Protein AF-A0A8C9K0Q4-F1 (afdb_monomer)

Nearest PDB structures (foldseek):
  8d1e-assembly1_D  TM=9.462E-01  e=2.119E-33  Homo sapiens
  8ecy-assembly1_E  TM=9.467E-01  e=6.630E-32  Bos taurus
  4rdq-assembly1_A  TM=9.336E-01  e=1.954E-26  Gallus gallus
  9ctq-assembly1_D  TM=9.335E-01  e=6.354E-26  Homo sapiens
  5t5n-assembly1_A  TM=9.332E-01  e=2.742E-25  Gallus gallus

pLDDT: mean 75.17, std 24.7, range [24.41, 98.19]

Organism: Panthera tigris altaica (NCBI:txid74533)

Structure (mmCIF, N/CA/C/O backbone):
data_AF-A0A8C9K0Q4-F1
#
_entry.id   AF-A0A8C9K0Q4-F1
#
loop_
_atom_site.group_PDB
_atom_site.id
_atom_site.type_symbol
_atom_site.label_atom_id
_atom_site.label_alt_id
_atom_site.label_comp_id
_atom_site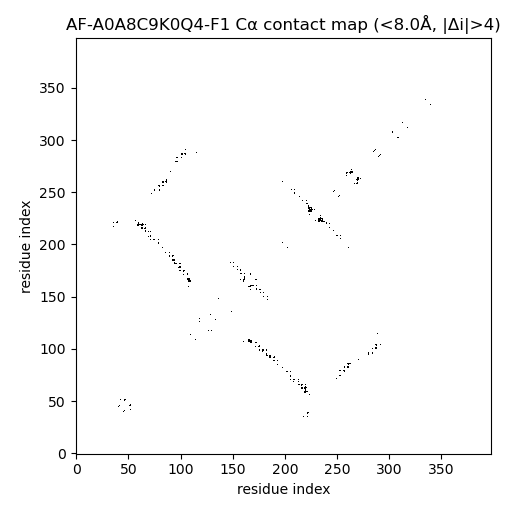.label_asym_id
_atom_site.label_entity_id
_atom_site.label_seq_id
_atom_site.pdbx_PDB_ins_code
_atom_site.Cartn_x
_atom_site.Cartn_y
_atom_site.Cartn_z
_atom_site.occupancy
_atom_site.B_iso_or_equiv
_atom_site.auth_seq_id
_atom_site.auth_comp_id
_atom_site.auth_asym_id
_atom_site.auth_atom_id
_atom_site.pdbx_PDB_model_num
ATOM 1 N N . MET A 1 1 ? 35.901 -28.136 26.426 1.00 32.81 1 MET A N 1
ATOM 2 C CA . MET A 1 1 ? 36.168 -26.955 27.275 1.00 32.81 1 MET A CA 1
ATOM 3 C C . MET A 1 1 ? 36.311 -25.755 26.356 1.00 32.81 1 MET A C 1
ATOM 5 O O . MET A 1 1 ? 37.197 -25.791 25.515 1.00 32.81 1 MET A O 1
ATOM 9 N N . GLY A 1 2 ? 35.425 -24.763 26.493 1.00 28.88 2 GLY A N 1
ATOM 10 C CA . GLY A 1 2 ? 35.455 -23.493 25.754 1.00 28.88 2 GLY A CA 1
ATOM 11 C C . GLY A 1 2 ? 34.196 -23.248 24.917 1.00 28.88 2 GLY A C 1
ATOM 12 O O . GLY A 1 2 ? 34.160 -23.632 23.755 1.00 28.88 2 GLY A O 1
ATOM 13 N N . GLU A 1 3 ? 33.172 -22.645 25.525 1.00 26.02 3 GLU A N 1
ATOM 14 C CA . GLU A 1 3 ? 31.982 -22.093 24.852 1.00 26.02 3 GLU A CA 1
ATOM 15 C C . GLU A 1 3 ? 32.329 -20.858 23.990 1.00 26.02 3 GLU A C 1
ATOM 17 O O . GLU A 1 3 ? 33.290 -20.151 24.311 1.00 26.02 3 GLU A O 1
ATOM 22 N N . PRO A 1 4 ? 31.547 -20.533 22.942 1.00 31.02 4 PRO A N 1
ATOM 23 C CA . PRO A 1 4 ? 31.672 -19.273 22.220 1.00 31.02 4 PRO A CA 1
ATOM 24 C C . PRO A 1 4 ? 30.847 -18.165 22.899 1.00 31.02 4 PRO A C 1
ATOM 26 O O . PRO A 1 4 ? 29.629 -18.259 23.039 1.00 31.02 4 PRO A O 1
ATOM 29 N N . GLY A 1 5 ? 31.530 -17.097 23.313 1.00 26.12 5 GLY A N 1
ATOM 30 C CA . GLY A 1 5 ? 30.923 -15.920 23.927 1.00 26.12 5 GLY A CA 1
ATOM 31 C C . GLY A 1 5 ? 30.212 -15.014 22.919 1.00 26.12 5 GLY A C 1
ATOM 32 O O . GLY A 1 5 ? 30.799 -14.580 21.928 1.00 26.12 5 GLY A O 1
ATOM 33 N N . CYS A 1 6 ? 28.960 -14.678 23.234 1.00 25.20 6 CYS A N 1
ATOM 34 C CA . CYS A 1 6 ? 28.262 -13.498 22.734 1.00 25.20 6 CYS A CA 1
ATOM 35 C C . CYS A 1 6 ? 29.037 -12.217 23.081 1.00 25.20 6 CYS A C 1
ATOM 37 O O . CYS A 1 6 ? 29.423 -12.018 24.234 1.00 25.20 6 CYS A O 1
ATOM 39 N N . LEU A 1 7 ? 29.159 -11.296 22.122 1.00 25.38 7 LEU A N 1
ATOM 40 C CA . LEU A 1 7 ? 29.497 -9.900 22.397 1.00 25.38 7 LEU A CA 1
ATOM 41 C C . LEU A 1 7 ? 28.460 -8.972 21.749 1.00 25.38 7 LEU A C 1
ATOM 43 O O . LEU A 1 7 ? 28.507 -8.683 20.558 1.00 25.38 7 LEU A O 1
ATOM 47 N N . CYS A 1 8 ? 27.536 -8.491 22.581 1.00 28.41 8 CYS A N 1
ATOM 48 C CA . CYS A 1 8 ? 26.797 -7.247 22.384 1.00 28.41 8 CYS A CA 1
ATOM 49 C C . CYS A 1 8 ? 27.408 -6.152 23.278 1.00 28.41 8 CYS A C 1
ATOM 51 O O . CYS A 1 8 ? 27.779 -6.460 24.414 1.00 28.41 8 CYS A O 1
ATOM 53 N N . LYS A 1 9 ? 27.424 -4.901 22.773 1.00 26.23 9 LYS A N 1
ATOM 54 C CA . LYS A 1 9 ? 27.440 -3.556 23.433 1.00 26.23 9 LYS A CA 1
ATOM 55 C C . LYS A 1 9 ? 28.390 -2.617 22.669 1.00 26.23 9 LYS A C 1
ATOM 57 O O . LYS A 1 9 ? 29.532 -2.996 22.455 1.00 26.23 9 LYS A O 1
ATOM 62 N N . GLY A 1 10 ? 28.059 -1.391 22.251 1.00 25.05 10 GLY A N 1
ATOM 63 C CA . GLY A 1 10 ? 26.897 -0.477 22.336 1.00 25.05 10 GLY A CA 1
ATOM 64 C C . GLY A 1 10 ? 27.195 0.726 21.394 1.00 25.05 10 GLY A C 1
ATOM 65 O O . GLY A 1 10 ? 28.247 0.718 20.764 1.00 25.05 10 GLY A O 1
ATOM 66 N N . ASN A 1 11 ? 26.437 1.815 21.218 1.00 28.52 11 ASN A N 1
ATOM 67 C CA . ASN A 1 11 ? 25.239 2.431 21.817 1.00 28.52 11 ASN A CA 1
ATOM 68 C C . ASN A 1 11 ? 24.934 3.717 20.952 1.00 28.52 11 ASN A C 1
ATOM 70 O O . ASN A 1 11 ? 25.721 4.001 20.049 1.00 28.52 11 ASN A O 1
ATOM 74 N N . PRO A 1 12 ? 24.004 4.638 21.286 1.00 36.69 12 PRO A N 1
ATOM 75 C CA . PRO A 1 12 ? 22.539 4.612 21.171 1.00 36.69 12 PRO A CA 1
ATOM 76 C C . PRO A 1 12 ? 21.976 5.731 20.244 1.00 36.69 12 PRO A C 1
ATOM 78 O O . PRO A 1 12 ? 22.373 6.886 20.364 1.00 36.69 12 PRO A O 1
ATOM 81 N N . VAL A 1 13 ? 20.966 5.458 19.408 1.00 28.09 13 VAL A N 1
ATOM 82 C CA . VAL A 1 13 ? 20.047 6.506 18.904 1.00 28.09 13 VAL A CA 1
ATOM 83 C C . VAL A 1 13 ? 18.632 5.926 18.862 1.00 28.09 13 VAL A C 1
ATOM 85 O O . VAL A 1 13 ? 18.283 5.178 17.960 1.00 28.09 13 VAL A O 1
ATOM 88 N N . THR A 1 14 ? 17.879 6.226 19.923 1.00 29.62 14 THR A N 1
ATOM 89 C CA . THR A 1 14 ? 16.407 6.217 20.035 1.00 29.62 14 THR A CA 1
ATOM 90 C C . THR A 1 14 ? 15.644 5.208 19.170 1.00 29.62 14 THR A C 1
ATOM 92 O O . THR A 1 14 ? 14.890 5.591 18.281 1.00 29.62 14 THR A O 1
ATOM 95 N N . SER A 1 15 ? 15.744 3.925 19.517 1.00 26.44 15 SER A N 1
ATOM 96 C CA . SER A 1 15 ? 14.595 3.028 19.420 1.00 26.44 15 SER A CA 1
ATOM 97 C C . SER A 1 15 ? 13.665 3.371 20.586 1.00 26.44 15 SER A C 1
ATOM 99 O O . SER A 1 15 ? 13.966 3.059 21.742 1.00 26.44 15 SER A O 1
ATOM 101 N N . LEU A 1 16 ? 12.569 4.077 20.315 1.00 30.25 16 LEU A N 1
ATOM 102 C CA . LEU A 1 16 ? 11.427 4.061 21.225 1.00 30.25 16 LEU A CA 1
ATOM 103 C C . LEU A 1 16 ? 10.856 2.648 21.146 1.00 30.25 16 LEU A C 1
ATOM 105 O O . LEU A 1 16 ? 10.101 2.314 20.243 1.00 30.25 16 LEU A O 1
ATOM 109 N N . ASP A 1 17 ? 11.327 1.812 22.060 1.00 24.41 17 ASP A N 1
ATOM 110 C CA . ASP A 1 17 ? 10.832 0.470 22.299 1.00 24.41 17 ASP A CA 1
ATOM 111 C C . ASP A 1 17 ? 9.364 0.582 22.741 1.00 24.41 17 ASP A C 1
ATOM 113 O O . ASP A 1 17 ? 9.061 0.902 23.893 1.00 24.41 17 ASP A O 1
ATOM 117 N N . VAL A 1 18 ? 8.438 0.388 21.800 1.00 33.09 18 VAL A N 1
ATOM 118 C CA . VAL A 1 18 ? 7.003 0.213 22.069 1.00 33.09 18 VAL A CA 1
ATOM 119 C C . VAL A 1 18 ? 6.756 -1.262 22.411 1.00 33.09 1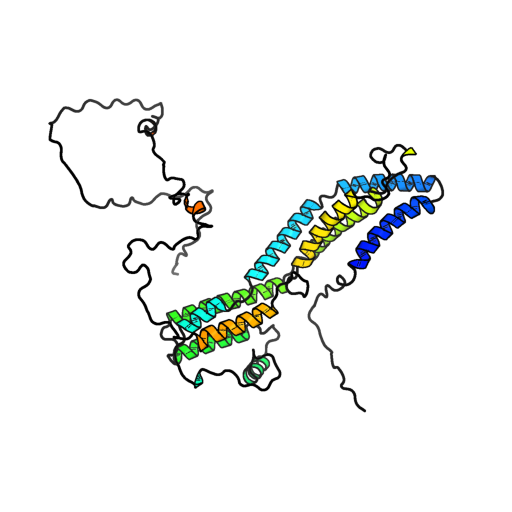8 VAL A C 1
ATOM 121 O O . VAL A 1 18 ? 5.887 -1.917 21.853 1.00 33.09 18 VAL A O 1
ATOM 124 N N . SER A 1 19 ? 7.536 -1.803 23.345 1.00 27.67 19 SER A N 1
ATOM 125 C CA . SER A 1 19 ? 7.287 -3.108 23.956 1.00 27.67 19 SER A CA 1
ATOM 126 C C . SER A 1 19 ? 6.955 -2.874 25.425 1.00 27.67 19 SER A C 1
ATOM 128 O O . SER A 1 19 ? 7.838 -2.810 26.282 1.00 27.67 19 SER A O 1
ATOM 130 N N . PRO A 1 20 ? 5.663 -2.663 25.725 1.00 30.69 20 PRO A N 1
ATOM 131 C CA . PRO A 1 20 ? 4.960 -3.711 26.454 1.00 30.69 20 PRO A CA 1
ATOM 132 C C . PRO A 1 20 ? 3.492 -3.823 26.009 1.00 30.69 20 PRO A C 1
ATOM 134 O O . PRO A 1 20 ? 2.590 -3.449 26.753 1.00 30.69 20 PRO A O 1
ATOM 137 N N . LEU A 1 21 ? 3.220 -4.337 24.806 1.00 35.81 21 LEU A N 1
ATOM 138 C CA . LEU A 1 21 ? 1.846 -4.703 24.404 1.00 35.81 21 LEU A CA 1
ATOM 139 C C . LEU A 1 21 ? 1.701 -6.138 23.861 1.00 35.81 21 LEU A C 1
ATOM 141 O O . LEU A 1 21 ? 0.582 -6.639 23.790 1.00 35.81 21 LEU A O 1
ATOM 145 N N . HIS A 1 22 ? 2.800 -6.859 23.614 1.00 33.44 22 HIS A N 1
ATOM 146 C CA . HIS A 1 22 ? 2.778 -8.202 23.005 1.00 33.44 22 HIS A CA 1
ATOM 147 C C . HIS A 1 22 ? 2.566 -9.395 23.958 1.00 33.44 22 HIS A C 1
ATOM 149 O O . HIS A 1 22 ? 2.724 -10.542 23.559 1.00 33.44 22 HIS A O 1
ATOM 155 N N . TYR A 1 23 ? 2.159 -9.181 25.211 1.00 30.53 23 TYR A N 1
ATOM 156 C CA . TYR A 1 23 ? 1.902 -10.288 26.147 1.00 30.53 23 TYR A CA 1
ATOM 157 C C . TYR A 1 23 ? 0.676 -10.025 27.025 1.00 30.53 23 TYR A C 1
ATOM 159 O O . TYR A 1 23 ? 0.818 -9.826 28.228 1.00 30.53 23 TYR A O 1
ATOM 167 N N . SER A 1 24 ? -0.544 -9.991 26.460 1.00 33.28 24 SER A N 1
ATOM 168 C CA . SER A 1 24 ? -1.756 -10.053 27.308 1.00 33.28 24 SER A CA 1
ATOM 169 C C . SER A 1 24 ? -3.120 -10.245 26.619 1.00 33.28 24 SER A C 1
ATOM 171 O O . SER A 1 24 ? -4.140 -9.895 27.203 1.00 33.28 24 SER A O 1
ATOM 173 N N . THR A 1 25 ? -3.246 -10.798 25.413 1.00 41.84 25 THR A N 1
ATOM 174 C CA . THR A 1 25 ? -4.588 -10.990 24.807 1.00 41.84 25 THR A CA 1
ATOM 175 C C . THR A 1 25 ? -5.446 -12.011 25.568 1.00 41.84 25 THR A C 1
ATOM 177 O O . THR A 1 25 ? -6.633 -11.778 25.786 1.00 41.84 25 THR A O 1
ATOM 180 N N . GLY A 1 26 ? -4.842 -13.075 26.110 1.00 29.53 26 GLY A N 1
ATOM 181 C CA . GLY A 1 26 ? -5.536 -14.005 27.012 1.00 29.53 26 GLY A CA 1
ATOM 182 C C . GLY A 1 26 ? -5.797 -13.448 28.420 1.00 29.53 26 GLY A C 1
ATOM 183 O O . GLY A 1 26 ? -6.756 -13.849 29.074 1.00 29.53 26 GLY A O 1
ATOM 184 N N . CYS A 1 27 ? -4.980 -12.502 28.890 1.00 30.66 27 CYS A N 1
ATOM 185 C CA . CYS A 1 27 ? -5.048 -11.976 30.257 1.00 30.66 27 CYS A CA 1
ATOM 186 C C . CYS A 1 27 ? -5.955 -10.745 30.396 1.00 30.66 27 CYS A C 1
ATOM 188 O O . CYS A 1 27 ? -6.512 -10.546 31.472 1.00 30.66 27 CYS A O 1
ATOM 190 N N . VAL A 1 28 ? -6.162 -9.948 29.341 1.00 37.19 28 VAL A N 1
ATOM 191 C CA . VAL A 1 28 ? -7.079 -8.793 29.382 1.00 37.19 28 VAL A CA 1
ATOM 192 C C . VAL A 1 28 ? -8.533 -9.235 29.215 1.00 37.19 28 VAL A C 1
ATOM 194 O O . VAL A 1 28 ? -9.365 -8.810 30.008 1.00 37.19 28 VAL A O 1
ATOM 197 N N . GLN A 1 29 ? -8.844 -10.156 28.293 1.00 35.16 29 GLN A N 1
ATOM 198 C CA . GLN A 1 29 ? -10.199 -10.721 28.167 1.00 35.16 29 GLN A CA 1
ATOM 199 C C . GLN A 1 29 ? -10.582 -11.518 29.425 1.00 35.16 29 GLN A C 1
ATOM 201 O O . GLN A 1 29 ? -11.594 -11.235 30.065 1.00 35.16 29 GLN A O 1
ATOM 206 N N . ALA A 1 30 ? -9.708 -12.434 29.870 1.00 33.91 30 ALA A N 1
ATOM 207 C CA . ALA A 1 30 ? -9.915 -13.158 31.125 1.00 33.91 30 ALA A CA 1
ATOM 208 C C . ALA A 1 30 ? -9.860 -12.242 32.358 1.00 33.91 30 ALA A C 1
ATOM 210 O O . ALA A 1 30 ? -10.365 -12.624 33.412 1.00 33.91 30 ALA A O 1
ATOM 211 N N . GLY A 1 31 ? -9.233 -11.069 32.238 1.00 39.66 31 GLY A N 1
ATOM 212 C CA . GLY A 1 31 ? -9.139 -10.042 33.265 1.00 39.66 31 GLY A CA 1
ATOM 213 C C . GLY A 1 31 ? -10.429 -9.244 33.396 1.00 39.66 31 GLY A C 1
ATOM 214 O O . GLY A 1 31 ? -10.925 -9.125 34.504 1.00 39.66 31 GLY A O 1
ATOM 215 N N . VAL A 1 32 ? -11.020 -8.764 32.300 1.00 44.00 32 VAL A N 1
ATOM 216 C CA . VAL A 1 32 ? -12.277 -7.994 32.309 1.00 44.00 32 VAL A CA 1
ATOM 217 C C . VAL A 1 32 ? -13.468 -8.882 32.675 1.00 44.00 32 VAL A C 1
ATOM 219 O O . VAL A 1 32 ? -14.276 -8.479 33.510 1.00 44.00 32 VAL A O 1
ATOM 222 N N . ASP A 1 33 ? -13.527 -10.119 32.169 1.00 42.56 33 ASP A N 1
ATOM 223 C CA . ASP A 1 33 ? -14.581 -11.078 32.531 1.00 42.56 33 ASP A CA 1
ATOM 224 C C . ASP A 1 33 ? -14.450 -11.539 33.994 1.00 42.56 33 ASP A C 1
ATOM 226 O O . ASP A 1 33 ? -15.446 -11.609 34.721 1.00 42.56 33 ASP A O 1
ATOM 230 N N . ARG A 1 34 ? -13.216 -11.757 34.489 1.00 47.12 34 ARG A N 1
ATOM 231 C CA . ARG A 1 34 ? -12.993 -11.983 35.928 1.00 47.12 34 ARG A CA 1
ATOM 232 C C . ARG A 1 34 ? -13.315 -10.759 36.753 1.00 47.12 34 ARG A C 1
ATOM 234 O O . ARG A 1 34 ? -13.874 -10.941 37.819 1.00 47.12 34 ARG A O 1
ATOM 241 N N . PHE A 1 35 ? -12.954 -9.549 36.335 1.00 48.25 35 PHE A N 1
ATOM 242 C CA . PHE A 1 35 ? -13.089 -8.349 37.163 1.00 48.25 35 PHE A CA 1
ATOM 243 C C . PHE A 1 35 ? -14.533 -7.843 37.208 1.00 48.25 35 PHE A C 1
ATOM 245 O O . PHE A 1 35 ? -15.011 -7.476 38.275 1.00 48.25 35 PHE A O 1
ATOM 252 N N . GLY A 1 36 ? -15.266 -7.900 36.092 1.00 53.19 36 GLY A N 1
ATOM 253 C CA . GLY A 1 36 ? -16.704 -7.631 36.050 1.00 53.19 36 GLY A CA 1
ATOM 254 C C . GLY A 1 36 ? -17.498 -8.674 36.838 1.00 53.19 36 GLY A C 1
ATOM 255 O O . GLY A 1 36 ? -18.333 -8.309 37.666 1.00 53.19 36 GLY A O 1
ATOM 256 N N . GLY A 1 37 ? -17.155 -9.959 36.671 1.00 56.09 37 GLY A N 1
ATOM 257 C CA . GLY A 1 37 ? -17.677 -11.051 37.492 1.00 56.09 37 GLY A CA 1
ATOM 258 C C . GLY A 1 37 ? -17.312 -10.908 38.973 1.00 56.09 37 GLY A C 1
ATOM 259 O O . GLY A 1 37 ? -18.164 -11.116 39.825 1.00 56.09 37 GLY A O 1
ATOM 260 N N . LEU A 1 38 ? -16.092 -10.470 39.301 1.00 56.47 38 LEU A N 1
ATOM 261 C CA . LEU A 1 38 ? -15.634 -10.176 40.663 1.00 56.47 38 LEU A CA 1
ATOM 262 C C . LEU A 1 38 ? -16.368 -8.973 41.247 1.00 56.47 38 LEU A C 1
ATOM 264 O O . LEU A 1 38 ? -16.723 -9.038 42.411 1.00 56.47 38 LEU A O 1
ATOM 268 N N . CYS A 1 39 ? -16.646 -7.905 40.499 1.00 57.84 39 CYS A N 1
ATOM 269 C CA . CYS A 1 39 ? -17.448 -6.776 40.981 1.00 57.84 39 CYS A CA 1
ATOM 270 C C . CYS A 1 39 ? -18.882 -7.210 41.309 1.00 57.84 39 CYS A C 1
ATOM 272 O O . CYS A 1 39 ? -19.370 -6.916 42.405 1.00 57.84 39 CYS A O 1
ATOM 274 N N . GLN A 1 40 ? -19.509 -7.989 40.422 1.00 59.41 40 GLN A N 1
ATOM 275 C CA . GLN A 1 40 ? -20.840 -8.552 40.645 1.00 59.41 40 GLN A CA 1
ATOM 276 C C . GLN A 1 40 ? -20.813 -9.497 41.867 1.00 59.41 40 GLN A C 1
ATOM 278 O O . GLN A 1 40 ? -21.596 -9.339 42.804 1.00 59.41 40 GLN A O 1
ATOM 283 N N . GLN A 1 41 ? -19.837 -10.410 41.939 1.00 57.38 41 GLN A N 1
ATOM 284 C CA . GLN A 1 41 ? -19.644 -11.350 43.050 1.00 57.38 41 GLN A CA 1
ATOM 285 C C . GLN A 1 41 ? -19.337 -10.627 44.372 1.00 57.38 41 GLN A C 1
ATOM 287 O O . GLN A 1 41 ? -19.849 -11.014 45.417 1.00 57.38 41 GLN A O 1
ATOM 292 N N . THR A 1 42 ? -18.550 -9.549 44.351 1.00 57.62 42 THR A N 1
ATOM 293 C CA . THR A 1 42 ? -18.194 -8.754 45.539 1.00 57.62 42 THR A CA 1
ATOM 294 C C . THR A 1 42 ? -19.424 -8.006 46.059 1.00 57.62 42 THR A C 1
ATOM 296 O O . THR A 1 42 ? -19.634 -7.942 47.270 1.00 57.62 42 THR A O 1
ATOM 299 N N . ARG A 1 43 ? -20.301 -7.509 45.172 1.00 61.22 43 ARG A N 1
ATOM 300 C CA . ARG A 1 43 ? -21.594 -6.902 45.542 1.00 61.22 43 ARG A CA 1
ATOM 301 C C . ARG A 1 43 ? -22.541 -7.895 46.213 1.00 61.22 43 ARG A C 1
ATOM 303 O O . ARG A 1 43 ? -23.165 -7.551 47.224 1.00 61.22 43 ARG A O 1
ATOM 310 N N . TRP A 1 44 ? -22.644 -9.108 45.674 1.00 57.53 44 TRP A N 1
ATOM 311 C CA . TRP A 1 44 ? -23.552 -10.137 46.186 1.00 57.53 44 TRP A CA 1
ATOM 312 C C . TRP A 1 44 ? -23.015 -10.859 47.430 1.00 57.53 44 TRP A C 1
ATOM 314 O O . TRP A 1 44 ? -23.787 -11.114 48.353 1.00 57.53 44 TRP A O 1
ATOM 324 N N . CYS A 1 45 ? -21.709 -11.130 47.498 1.00 53.81 45 CYS A N 1
ATOM 325 C CA . CYS A 1 45 ? -21.107 -11.985 48.527 1.00 53.81 45 CYS A CA 1
ATOM 326 C C . CYS A 1 45 ? -20.228 -11.252 49.556 1.00 53.81 45 CYS A C 1
ATOM 328 O O . CYS A 1 45 ? -20.016 -11.801 50.635 1.00 53.81 45 CYS A O 1
ATOM 330 N N . SER A 1 46 ? -19.704 -10.053 49.268 1.00 56.31 46 SER A N 1
ATOM 331 C CA . SER A 1 46 ? -18.589 -9.475 50.050 1.00 56.31 46 SER A CA 1
ATOM 332 C C . SER A 1 46 ? -18.777 -8.034 50.542 1.00 56.31 46 SER A C 1
ATOM 334 O O . SER A 1 46 ? -17.899 -7.536 51.239 1.00 56.31 46 SER A O 1
ATOM 336 N N . LEU A 1 47 ? -19.894 -7.364 50.238 1.00 57.38 47 LEU A N 1
ATOM 337 C CA . LEU A 1 47 ? -20.197 -5.986 50.668 1.00 57.38 47 LEU A CA 1
ATOM 338 C C . LEU A 1 47 ? -21.155 -5.942 51.894 1.00 57.38 47 LEU A C 1
ATOM 340 O O . LEU A 1 47 ? -22.374 -6.029 51.707 1.00 57.38 47 LEU A O 1
ATOM 344 N N . PRO A 1 48 ? -20.667 -5.779 53.147 1.00 53.91 48 PRO A N 1
ATOM 345 C CA . PRO A 1 48 ? -21.461 -5.354 54.319 1.00 53.91 48 PRO A CA 1
ATOM 346 C C . PRO A 1 48 ? -21.158 -3.875 54.674 1.00 53.91 48 PRO A C 1
ATOM 348 O O . PRO A 1 48 ? -19.997 -3.509 54.527 1.00 53.91 48 PRO A O 1
ATOM 351 N N . PRO A 1 49 ? -22.047 -2.980 55.195 1.00 55.78 49 PRO A N 1
ATOM 352 C CA . PRO A 1 49 ? -23.480 -2.997 55.575 1.00 55.78 49 PRO A CA 1
ATOM 353 C C . PRO A 1 49 ? -24.405 -2.391 54.470 1.00 55.78 49 PRO A C 1
ATOM 355 O O . PRO A 1 49 ? -23.894 -1.998 53.419 1.00 55.78 49 PRO A O 1
ATOM 358 N N . PRO A 1 50 ? -25.743 -2.212 54.669 1.00 63.75 50 PRO A N 1
ATOM 359 C CA . PRO A 1 50 ? -26.656 -1.606 53.669 1.00 63.75 50 PRO A CA 1
ATOM 360 C C . PRO A 1 50 ? -26.225 -0.225 53.142 1.00 63.75 50 PRO A C 1
ATOM 362 O O . PRO A 1 50 ? -26.588 0.163 52.033 1.00 63.75 50 PRO A O 1
ATOM 365 N N . LEU A 1 51 ? -25.422 0.512 53.914 1.00 66.06 51 LEU A N 1
ATOM 366 C CA . LEU A 1 51 ? -24.857 1.799 53.512 1.00 66.06 51 LEU A CA 1
ATOM 367 C C . LEU A 1 51 ? -23.867 1.675 52.344 1.00 66.06 51 LEU A C 1
ATOM 369 O O . LEU A 1 51 ? -23.964 2.453 51.400 1.00 66.06 51 LEU A O 1
ATOM 373 N N . GLN A 1 52 ? -22.959 0.693 52.359 1.00 73.62 52 GLN A N 1
ATOM 374 C CA . GLN A 1 52 ? -21.973 0.531 51.283 1.00 73.62 52 GLN A CA 1
ATOM 375 C C . GLN A 1 52 ? -22.625 0.084 49.969 1.00 73.62 52 GLN A C 1
ATOM 377 O O . GLN A 1 52 ? -22.267 0.597 48.911 1.00 73.62 52 GLN A O 1
ATOM 382 N N . LYS A 1 53 ? -23.644 -0.788 50.034 1.00 77.56 53 LYS A N 1
ATOM 383 C CA . LYS A 1 53 ? -24.435 -1.181 48.854 1.00 77.56 53 LYS A CA 1
ATOM 384 C C . LYS A 1 53 ? -25.140 0.017 48.211 1.00 77.56 53 LYS A C 1
ATOM 386 O O . LYS A 1 53 ? -25.037 0.198 47.003 1.00 77.56 53 LYS A O 1
ATOM 391 N N . ARG A 1 54 ? -25.740 0.896 49.023 1.00 80.75 54 ARG A N 1
ATOM 392 C CA . ARG A 1 54 ? -26.363 2.140 48.539 1.00 80.75 54 ARG A CA 1
ATOM 393 C C . ARG A 1 54 ? -25.365 3.132 47.939 1.00 80.75 54 ARG A C 1
ATOM 395 O O . ARG A 1 54 ? -25.707 3.841 46.997 1.00 80.75 54 ARG A O 1
ATOM 402 N N . TYR A 1 55 ? -24.146 3.219 48.474 1.00 85.06 55 TYR A N 1
ATOM 403 C CA . TYR A 1 55 ? -23.087 4.036 47.867 1.00 85.06 55 TYR A CA 1
ATOM 404 C C . TYR A 1 55 ? -22.628 3.462 46.525 1.00 85.06 55 TYR A C 1
ATOM 406 O O . TYR A 1 55 ? -22.460 4.223 45.576 1.00 85.06 55 TYR A O 1
ATOM 414 N N . PHE A 1 56 ? -22.482 2.138 46.430 1.00 86.31 56 PHE A N 1
ATOM 415 C CA . PHE A 1 56 ? -22.158 1.469 45.174 1.00 86.31 56 PHE A CA 1
ATOM 416 C C . PHE A 1 56 ? -23.252 1.685 44.123 1.00 86.31 56 PHE A C 1
ATOM 418 O O . PHE A 1 56 ? -22.942 2.093 43.015 1.00 86.31 56 PHE A O 1
ATOM 425 N N . GLU A 1 57 ? -24.530 1.527 44.474 1.00 87.81 57 GLU A N 1
ATOM 426 C CA . GLU A 1 57 ? -25.665 1.803 43.575 1.00 87.81 57 GLU A CA 1
ATOM 427 C C . GLU A 1 57 ? -25.646 3.237 43.027 1.00 87.81 57 GLU A C 1
ATOM 429 O O . GLU A 1 57 ? -25.841 3.451 41.832 1.00 87.81 57 GLU A O 1
ATOM 434 N N . LYS A 1 58 ? -25.324 4.227 43.870 1.00 88.19 58 LYS A N 1
ATOM 435 C CA . LYS A 1 58 ? -25.125 5.613 43.416 1.00 88.19 58 LYS A CA 1
ATOM 436 C C . LYS A 1 58 ? -23.927 5.759 42.476 1.00 88.19 58 LYS A C 1
ATOM 438 O O . LYS A 1 58 ? -24.007 6.534 41.528 1.00 88.19 58 LYS A O 1
ATOM 443 N N . LEU A 1 59 ? -22.834 5.039 42.734 1.00 89.44 59 LEU A N 1
ATOM 444 C CA . LEU A 1 59 ? -21.644 5.046 41.883 1.00 89.44 59 LEU A CA 1
ATOM 445 C C . LEU A 1 59 ? -21.925 4.422 40.508 1.00 89.44 59 LEU A C 1
ATOM 447 O O . LEU A 1 59 ? -21.485 4.974 39.506 1.00 89.44 59 LEU A O 1
ATOM 451 N N . VAL A 1 60 ? -22.695 3.330 40.448 1.00 90.06 60 VAL A N 1
ATOM 452 C CA . VAL A 1 60 ? -23.146 2.707 39.190 1.00 90.06 60 VAL A CA 1
ATOM 453 C C . VAL A 1 60 ? -23.923 3.721 38.352 1.00 90.06 60 VAL A C 1
ATOM 455 O O . VAL A 1 60 ? -23.545 3.995 37.216 1.00 90.06 60 VAL A O 1
ATOM 458 N N . ILE A 1 61 ? -24.938 4.361 38.940 1.00 89.50 61 ILE A N 1
ATOM 459 C CA . ILE A 1 61 ? -25.754 5.367 38.242 1.00 89.50 61 ILE A CA 1
ATOM 460 C C . ILE A 1 61 ? -24.892 6.545 37.762 1.00 89.50 61 ILE A C 1
ATOM 462 O O . ILE A 1 61 ? -25.071 7.029 36.647 1.00 89.50 61 ILE A O 1
ATOM 466 N N . TYR A 1 62 ? -23.934 6.992 38.580 1.00 90.88 62 TYR A N 1
ATOM 467 C CA . TYR A 1 62 ? -22.987 8.039 38.197 1.00 90.88 62 TYR A CA 1
ATOM 468 C C . TYR A 1 62 ? -22.142 7.617 36.986 1.00 90.88 62 TYR A C 1
ATOM 470 O O . TYR A 1 62 ? -22.092 8.332 35.990 1.00 90.88 62 TYR A O 1
ATOM 478 N N . CYS A 1 63 ? -21.512 6.442 37.026 1.00 91.06 63 CYS A N 1
ATOM 479 C CA . CYS A 1 63 ? -20.668 5.954 35.936 1.00 91.06 63 CYS A CA 1
ATOM 480 C C . CYS A 1 63 ? -21.446 5.723 34.629 1.00 91.06 63 CYS A C 1
ATOM 482 O O . CYS A 1 63 ? -20.908 6.007 33.560 1.00 91.06 63 CYS A O 1
ATOM 484 N N . ASP A 1 64 ? -22.702 5.270 34.690 1.00 90.00 64 ASP A N 1
ATOM 485 C CA . ASP A 1 64 ? -23.532 5.052 33.495 1.00 90.00 64 ASP A CA 1
ATOM 486 C C . ASP A 1 64 ? -23.873 6.363 32.759 1.00 90.00 64 ASP A C 1
ATOM 488 O O . ASP A 1 64 ? -23.846 6.431 31.524 1.00 90.00 64 ASP A O 1
ATOM 492 N N . GLN A 1 65 ? -24.089 7.450 33.511 1.00 88.50 65 GLN A N 1
ATOM 493 C CA . GLN A 1 65 ? -24.279 8.785 32.935 1.00 88.50 65 GLN A CA 1
ATOM 494 C C . GLN A 1 65 ? -23.037 9.243 32.158 1.00 88.50 65 GLN A C 1
ATOM 496 O O . GLN A 1 65 ? -23.159 9.703 31.023 1.00 88.50 65 GLN A O 1
ATOM 501 N N . TYR A 1 66 ? -21.838 9.069 32.726 1.00 85.50 66 TYR A N 1
ATOM 502 C CA . TYR A 1 66 ? -20.580 9.437 32.061 1.00 85.50 66 TYR A CA 1
ATOM 503 C C . TYR A 1 66 ? -20.233 8.535 30.877 1.00 85.50 66 TYR A C 1
ATOM 505 O O . TYR A 1 66 ? -19.718 9.036 29.881 1.00 85.50 66 TYR A O 1
ATOM 513 N N . ALA A 1 67 ? -20.562 7.241 30.924 1.00 84.81 67 ALA A N 1
ATOM 514 C CA . ALA A 1 67 ? -20.373 6.343 29.784 1.00 84.81 67 ALA A CA 1
ATOM 515 C C . ALA A 1 67 ? -21.156 6.812 28.541 1.00 84.81 67 ALA A C 1
ATOM 517 O O . ALA A 1 67 ? -20.690 6.644 27.417 1.00 84.81 67 ALA A O 1
ATOM 518 N N . SER A 1 68 ? -22.314 7.445 28.739 1.00 73.75 68 SER A N 1
ATOM 519 C CA . SER A 1 68 ? -23.172 7.955 27.659 1.00 73.75 68 SER A CA 1
ATOM 520 C C . SER A 1 68 ? -22.714 9.305 27.084 1.00 73.75 68 SER A C 1
ATOM 522 O O . SER A 1 68 ? -23.186 9.712 26.025 1.00 73.75 68 SER A O 1
ATOM 524 N N . LEU A 1 69 ? -21.800 10.002 27.766 1.00 73.38 69 LEU A N 1
ATOM 525 C CA . LEU A 1 69 ? -21.311 11.335 27.393 1.00 73.38 69 LEU A CA 1
ATOM 526 C C . LEU A 1 69 ? -20.054 11.303 26.507 1.00 73.38 69 LEU A C 1
ATOM 528 O O . LEU A 1 69 ? -19.732 12.316 25.891 1.00 73.38 69 LEU A O 1
ATOM 532 N N . ILE A 1 70 ? -19.326 10.182 26.445 1.00 74.19 70 ILE A N 1
ATOM 533 C CA . ILE A 1 70 ? -18.036 10.099 25.740 1.00 74.19 70 ILE A CA 1
ATOM 534 C C . ILE A 1 70 ? -18.275 9.788 24.248 1.00 74.19 70 ILE A C 1
ATOM 536 O O . ILE A 1 70 ? -18.720 8.683 23.929 1.00 74.19 70 ILE A O 1
ATOM 540 N N . PRO A 1 71 ? -17.930 10.687 23.302 1.00 83.56 71 PRO A N 1
ATOM 541 C CA . PRO A 1 71 ? -18.100 10.450 21.867 1.00 83.56 71 PRO A CA 1
ATOM 542 C C . PRO A 1 71 ? -16.953 9.593 21.299 1.00 83.56 71 PRO A C 1
ATOM 544 O O . PRO A 1 71 ? -16.231 10.016 20.393 1.00 83.56 71 PRO A O 1
ATOM 547 N N . VAL A 1 72 ? -16.768 8.381 21.837 1.00 87.88 72 VAL A N 1
ATOM 548 C CA . VAL A 1 72 ? -15.667 7.471 21.464 1.00 87.88 72 VAL A CA 1
ATOM 549 C C . VAL A 1 72 ? -15.657 7.200 19.960 1.00 87.88 72 VAL A C 1
ATOM 551 O O . VAL A 1 72 ? -14.598 7.245 19.341 1.00 87.88 72 VAL A O 1
ATOM 554 N N . SER A 1 73 ? -16.830 7.001 19.352 1.00 91.38 73 SER A N 1
ATOM 555 C CA . SER A 1 73 ? -16.970 6.684 17.926 1.00 91.38 73 SER A CA 1
ATOM 556 C C . SER A 1 73 ? -16.340 7.729 17.006 1.00 91.38 73 SER A C 1
ATOM 558 O O . SER A 1 73 ? -15.789 7.373 15.970 1.00 91.38 73 SER A O 1
ATOM 560 N N . LEU A 1 74 ? -16.407 9.014 17.373 1.00 91.56 74 LEU A N 1
ATOM 561 C CA . LEU A 1 74 ? -15.877 10.096 16.544 1.00 91.56 74 LEU A CA 1
ATOM 562 C C . LEU A 1 74 ? -14.345 10.079 16.544 1.00 91.56 74 LEU A C 1
ATOM 564 O O . LEU A 1 74 ? -13.717 10.056 15.489 1.00 91.56 74 LEU A O 1
ATOM 568 N N . VAL A 1 75 ? -13.752 10.058 17.741 1.00 92.38 75 VAL A N 1
ATOM 569 C CA . VAL A 1 75 ? -12.293 10.066 17.924 1.00 92.38 75 VAL A CA 1
ATOM 570 C C . VAL A 1 75 ? -11.677 8.788 17.354 1.00 92.38 75 VAL A C 1
ATOM 572 O O . VAL A 1 75 ? -10.673 8.848 16.647 1.00 92.38 75 VAL A O 1
ATOM 575 N N . LEU A 1 76 ? -12.318 7.644 17.598 1.00 94.06 76 LEU A N 1
ATOM 576 C CA . LEU A 1 76 ? -11.883 6.353 17.080 1.00 94.06 76 LEU A CA 1
ATOM 577 C C . LEU A 1 76 ? -12.000 6.287 15.552 1.00 94.06 76 LEU A C 1
ATOM 579 O O . LEU A 1 76 ? -11.065 5.843 14.894 1.00 94.06 76 LEU A O 1
ATOM 583 N N . GLY A 1 77 ? -13.091 6.799 14.974 1.00 95.62 77 GLY A N 1
ATOM 584 C CA . GLY A 1 77 ? -13.294 6.817 13.526 1.00 95.62 77 GLY A CA 1
ATOM 585 C C . GLY A 1 77 ? -12.244 7.635 12.776 1.00 95.62 77 GLY A C 1
ATOM 586 O O . GLY A 1 77 ? -11.663 7.142 11.806 1.00 95.62 77 GLY A O 1
ATOM 587 N N . PHE A 1 78 ? -11.939 8.852 13.239 1.00 96.19 78 PHE A N 1
ATOM 588 C CA . PHE A 1 78 ? -10.878 9.667 12.634 1.00 96.19 78 PHE A CA 1
ATOM 589 C C . PHE A 1 78 ? -9.497 9.025 12.778 1.00 96.19 78 PHE A C 1
ATOM 591 O O . PHE A 1 78 ? -8.708 9.045 11.831 1.00 96.19 78 PHE A O 1
ATOM 598 N N . TYR A 1 79 ? -9.204 8.443 13.941 1.00 97.19 79 TYR A N 1
ATOM 599 C CA . TYR A 1 79 ? -7.929 7.785 14.194 1.00 97.19 79 TYR A CA 1
ATOM 600 C C . TYR A 1 79 ? -7.734 6.543 13.315 1.00 97.19 79 TYR A C 1
ATOM 602 O O . TYR A 1 79 ? -6.723 6.433 12.624 1.00 97.19 79 TYR A O 1
ATOM 610 N N . VAL A 1 80 ? -8.722 5.648 13.265 1.00 97.38 80 VAL A N 1
ATOM 611 C CA . VAL A 1 80 ? -8.655 4.426 12.450 1.00 97.38 80 VAL A CA 1
ATOM 612 C C . VAL A 1 80 ? -8.558 4.773 10.965 1.00 97.38 80 VAL A C 1
ATOM 614 O O . VAL A 1 80 ? -7.745 4.187 10.258 1.00 97.38 80 VAL A O 1
ATOM 617 N N . THR A 1 81 ? -9.301 5.777 10.491 1.00 97.81 81 THR A N 1
ATOM 618 C CA . THR A 1 81 ? -9.208 6.238 9.093 1.00 97.81 81 THR A CA 1
ATOM 619 C C . THR A 1 81 ? -7.803 6.741 8.754 1.00 97.81 81 THR A C 1
ATOM 621 O O . THR A 1 81 ? -7.269 6.410 7.696 1.00 97.81 81 THR A O 1
ATOM 624 N N . LEU A 1 82 ? -7.171 7.504 9.655 1.00 97.81 82 LEU A N 1
ATOM 625 C CA . LEU A 1 82 ? -5.787 7.951 9.485 1.00 97.81 82 LEU A CA 1
ATOM 626 C C . LEU A 1 82 ? -4.821 6.762 9.390 1.00 97.81 82 LEU A C 1
ATOM 628 O O . LEU A 1 82 ? -3.944 6.760 8.525 1.00 97.81 82 LEU A O 1
ATOM 632 N N . VAL A 1 83 ? -4.977 5.767 10.266 1.00 97.94 83 VAL A N 1
ATOM 633 C CA . VAL A 1 83 ? -4.125 4.571 10.278 1.00 97.94 83 VAL A CA 1
ATOM 634 C C . VAL A 1 83 ? -4.306 3.758 8.997 1.00 97.94 83 VAL A C 1
ATOM 636 O O . VAL A 1 83 ? -3.314 3.484 8.332 1.00 97.94 83 VAL A O 1
ATOM 639 N N . VAL A 1 84 ? -5.542 3.466 8.580 1.00 97.88 84 VAL A N 1
ATOM 640 C CA . VAL A 1 84 ? -5.834 2.730 7.334 1.00 97.88 84 VAL A CA 1
ATOM 641 C C . VAL A 1 84 ? -5.285 3.466 6.109 1.00 97.88 84 VAL A C 1
ATOM 643 O O . VAL A 1 84 ? -4.690 2.856 5.222 1.00 97.88 84 VAL A O 1
ATOM 646 N N . HIS A 1 85 ? -5.420 4.793 6.065 1.00 98.12 85 HIS A N 1
ATOM 647 C CA . HIS A 1 85 ? -4.858 5.591 4.979 1.00 98.12 85 HIS A CA 1
ATOM 648 C C . HIS A 1 85 ? -3.324 5.501 4.934 1.00 98.12 85 HIS A C 1
ATOM 650 O O . HIS A 1 85 ? -2.734 5.386 3.860 1.00 98.12 85 HIS A O 1
ATOM 656 N N . ARG A 1 86 ? -2.648 5.536 6.089 1.00 98.12 86 ARG A N 1
ATOM 657 C CA . ARG A 1 86 ? -1.190 5.342 6.159 1.00 98.12 86 ARG A CA 1
ATOM 658 C C . ARG A 1 86 ? -0.785 3.920 5.784 1.00 98.12 86 ARG A C 1
ATOM 660 O O . ARG A 1 86 ? 0.170 3.759 5.035 1.00 98.12 86 ARG A O 1
ATOM 667 N N . TRP A 1 87 ? -1.500 2.915 6.277 1.00 98.00 87 TRP A N 1
ATOM 668 C CA . TRP A 1 87 ? -1.303 1.505 5.951 1.00 98.00 87 TRP A CA 1
ATOM 669 C C . TRP A 1 87 ? -1.330 1.274 4.434 1.00 98.00 87 TRP A C 1
ATOM 671 O O . TRP A 1 87 ? -0.366 0.761 3.868 1.00 98.00 87 TRP A O 1
ATOM 681 N N . TRP A 1 88 ? -2.363 1.770 3.748 1.00 98.19 88 TRP A N 1
ATOM 682 C CA . TRP A 1 88 ? -2.481 1.602 2.298 1.00 98.19 88 TRP A CA 1
ATOM 683 C C . TRP A 1 88 ? -1.388 2.348 1.526 1.00 98.19 88 TRP A C 1
ATOM 685 O O . TRP A 1 88 ? -0.815 1.822 0.576 1.00 98.19 88 TRP A O 1
ATOM 695 N N . ASN A 1 89 ? -1.031 3.562 1.950 1.00 98.00 89 ASN A N 1
ATOM 696 C CA . ASN A 1 89 ? 0.054 4.292 1.294 1.00 98.00 89 ASN A CA 1
ATOM 697 C C . ASN A 1 89 ? 1.425 3.635 1.511 1.00 98.00 89 ASN A C 1
ATOM 699 O O . ASN A 1 89 ? 2.248 3.664 0.598 1.00 98.00 89 ASN A O 1
ATOM 703 N N . GLN A 1 90 ? 1.668 3.006 2.665 1.00 97.81 90 GLN A N 1
ATOM 704 C CA . GLN A 1 90 ? 2.873 2.199 2.888 1.00 97.81 90 GLN A CA 1
ATOM 705 C C . GLN A 1 90 ? 2.932 1.010 1.924 1.00 97.81 90 GLN A C 1
ATOM 707 O O . GLN A 1 90 ? 3.981 0.782 1.323 1.00 97.81 90 GLN A O 1
ATOM 712 N N . TYR A 1 91 ? 1.803 0.328 1.693 1.00 97.44 91 TYR A N 1
ATOM 713 C CA . TYR A 1 91 ? 1.700 -0.728 0.682 1.00 97.44 91 TYR A CA 1
ATOM 714 C C . TYR A 1 91 ? 2.070 -0.227 -0.723 1.00 97.44 91 TYR A C 1
ATOM 716 O O . TYR A 1 91 ? 2.911 -0.808 -1.405 1.00 97.44 91 TYR A O 1
ATOM 724 N N . LEU A 1 92 ? 1.518 0.915 -1.144 1.00 97.00 92 LEU A N 1
ATOM 725 C CA . LEU A 1 92 ? 1.815 1.508 -2.457 1.00 97.00 92 LEU A CA 1
ATOM 726 C C . LEU A 1 92 ? 3.274 1.983 -2.601 1.00 97.00 92 LEU A C 1
ATOM 728 O O . LEU A 1 92 ? 3.799 2.071 -3.719 1.00 97.00 92 LEU A O 1
ATOM 732 N N . CYS A 1 93 ? 3.937 2.274 -1.479 1.00 96.56 93 CYS A N 1
ATOM 733 C CA . CYS A 1 93 ? 5.351 2.635 -1.425 1.00 96.56 93 CYS A CA 1
ATOM 734 C C . CYS A 1 93 ? 6.291 1.423 -1.441 1.00 96.56 93 CYS A C 1
ATOM 736 O O . CYS A 1 93 ? 7.505 1.619 -1.419 1.00 96.56 93 CYS A O 1
ATOM 738 N N . MET A 1 94 ? 5.789 0.186 -1.515 1.00 96.50 94 MET A N 1
ATOM 739 C CA . MET A 1 94 ? 6.656 -0.977 -1.685 1.00 96.50 94 MET A CA 1
ATOM 740 C C . MET A 1 94 ? 7.460 -0.873 -2.995 1.00 96.50 94 MET A C 1
ATOM 742 O O . MET A 1 94 ? 6.883 -0.665 -4.073 1.00 96.50 94 MET A O 1
ATOM 746 N N . PRO A 1 95 ? 8.798 -0.999 -2.937 1.00 94.81 95 PRO A N 1
ATOM 747 C CA . PRO A 1 95 ? 9.649 -0.868 -4.108 1.00 94.81 95 PRO A CA 1
ATOM 748 C C . PRO A 1 95 ? 9.604 -2.153 -4.948 1.00 94.81 95 PRO A C 1
ATOM 750 O O . PRO A 1 95 ? 10.309 -3.123 -4.676 1.00 94.81 95 PRO A O 1
ATOM 753 N N . LEU A 1 96 ? 8.760 -2.154 -5.982 1.00 96.12 96 LEU A N 1
ATOM 754 C CA . LEU A 1 96 ? 8.639 -3.252 -6.947 1.00 96.12 96 LEU A CA 1
ATOM 755 C C . LEU A 1 96 ? 9.503 -2.978 -8.193 1.00 96.12 96 LEU A C 1
ATOM 757 O O . LEU A 1 96 ? 9.463 -1.856 -8.710 1.00 96.12 96 LEU A O 1
ATOM 761 N N . PRO A 1 97 ? 10.273 -3.961 -8.697 1.00 95.69 97 PRO A N 1
ATOM 762 C CA . PRO A 1 97 ? 11.183 -3.772 -9.824 1.00 95.69 97 PRO A CA 1
ATOM 763 C C . PRO A 1 97 ? 10.494 -3.846 -11.194 1.00 95.69 97 PRO A C 1
ATOM 765 O O . PRO A 1 97 ? 11.162 -3.634 -12.197 1.00 95.69 97 PRO A O 1
ATOM 768 N N . ASP A 1 98 ? 9.195 -4.147 -11.268 1.00 96.38 98 ASP A N 1
ATOM 769 C CA . ASP A 1 98 ? 8.499 -4.492 -12.515 1.00 96.38 98 ASP A CA 1
ATOM 770 C C . ASP A 1 98 ? 8.596 -3.418 -13.612 1.00 96.38 98 ASP A C 1
ATOM 772 O O . ASP A 1 98 ? 8.782 -3.738 -14.784 1.00 96.38 98 ASP A O 1
ATOM 776 N N . ALA A 1 99 ? 8.531 -2.135 -13.250 1.00 96.50 99 ALA A N 1
ATOM 777 C CA . ALA A 1 99 ? 8.728 -1.051 -14.214 1.00 96.50 99 ALA A CA 1
ATOM 778 C C . ALA A 1 99 ? 10.193 -0.979 -14.686 1.00 96.50 99 ALA A C 1
ATOM 780 O O . ALA A 1 99 ? 10.474 -0.939 -15.885 1.00 96.50 99 ALA A O 1
ATOM 781 N N . LEU A 1 100 ? 11.134 -1.051 -13.739 1.00 95.12 100 LEU A N 1
ATOM 782 C CA . LEU A 1 100 ? 12.572 -1.024 -14.005 1.00 95.12 100 LEU A CA 1
ATOM 783 C C . LEU A 1 100 ? 13.022 -2.198 -14.882 1.00 95.12 100 LEU A C 1
ATOM 785 O O . LEU A 1 100 ? 13.776 -1.981 -15.827 1.00 95.12 100 LEU A O 1
ATOM 789 N N . MET A 1 101 ? 12.566 -3.424 -14.608 1.00 94.25 101 MET A N 1
ATOM 790 C CA . MET A 1 101 ? 12.984 -4.615 -15.358 1.00 94.25 101 MET A CA 1
ATOM 791 C C . MET A 1 101 ? 12.536 -4.547 -16.825 1.00 94.25 101 MET A C 1
ATOM 793 O O . MET A 1 101 ? 13.321 -4.889 -17.705 1.00 94.25 101 MET A O 1
ATOM 797 N N . CYS A 1 102 ? 11.335 -4.025 -17.105 1.00 95.44 102 CYS A N 1
ATOM 798 C CA . CYS A 1 102 ? 10.849 -3.810 -18.470 1.00 95.44 102 CYS A CA 1
ATOM 799 C C . CYS A 1 102 ? 11.727 -2.811 -19.232 1.00 95.44 102 CYS A C 1
ATOM 801 O O . CYS A 1 102 ? 12.102 -3.056 -20.380 1.00 95.44 102 CYS A O 1
ATOM 803 N N . VAL A 1 103 ? 12.099 -1.700 -18.587 1.00 95.75 103 VAL A N 1
ATOM 804 C CA . VAL A 1 103 ? 12.990 -0.712 -19.208 1.00 95.75 103 VAL A CA 1
ATOM 805 C C . VAL A 1 103 ? 14.385 -1.296 -19.415 1.00 95.75 103 VAL A C 1
ATOM 807 O O . VAL A 1 103 ? 14.952 -1.121 -20.491 1.00 95.75 103 VAL A O 1
ATOM 810 N N . VAL A 1 104 ? 14.935 -2.032 -18.446 1.00 94.19 104 VAL A N 1
ATOM 811 C CA . VAL A 1 104 ? 16.245 -2.692 -18.581 1.00 94.19 104 VAL A CA 1
ATOM 812 C C . VAL A 1 104 ? 16.242 -3.674 -19.754 1.00 94.19 104 VAL A C 1
ATOM 814 O O . VAL A 1 104 ? 17.095 -3.548 -20.633 1.00 94.19 104 VAL A O 1
ATOM 817 N N . ALA A 1 105 ? 15.269 -4.588 -19.814 1.00 92.12 105 ALA A N 1
ATOM 818 C CA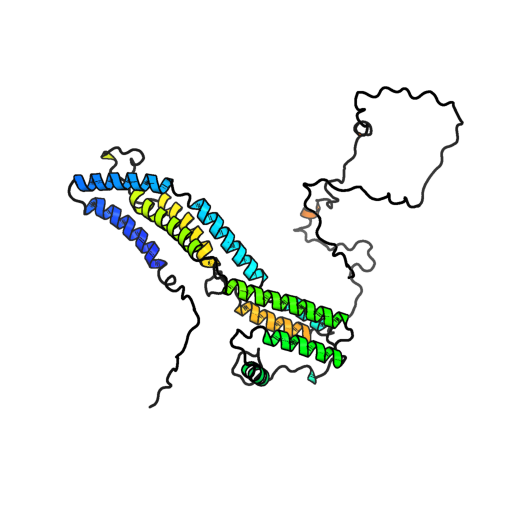 . ALA A 1 105 ? 15.160 -5.592 -20.874 1.00 92.12 105 ALA A CA 1
ATOM 819 C C . ALA A 1 105 ? 15.003 -4.960 -22.271 1.00 92.12 105 ALA A C 1
ATOM 821 O O . ALA A 1 105 ? 15.553 -5.464 -23.250 1.00 92.12 105 ALA A O 1
ATOM 822 N N . GLY A 1 106 ? 14.295 -3.829 -22.372 1.00 91.88 106 GLY A N 1
ATOM 823 C CA . GLY A 1 106 ? 14.076 -3.131 -23.641 1.00 91.88 106 GLY A CA 1
ATOM 824 C C . GLY A 1 106 ? 15.223 -2.222 -24.101 1.00 91.88 106 GLY A C 1
ATOM 825 O O . GLY A 1 106 ? 15.341 -1.961 -25.298 1.00 91.88 106 GLY A O 1
ATOM 826 N N . THR A 1 107 ? 16.062 -1.723 -23.184 1.00 92.31 107 THR A N 1
ATOM 827 C CA . THR A 1 107 ? 17.044 -0.657 -23.484 1.00 92.31 107 THR A CA 1
ATOM 828 C C . THR A 1 107 ? 18.506 -1.079 -23.386 1.00 92.31 107 THR A C 1
ATOM 830 O O . THR A 1 107 ? 19.366 -0.462 -24.025 1.00 92.31 107 THR A O 1
ATOM 833 N N . VAL A 1 108 ? 18.817 -2.106 -22.593 1.00 91.69 108 VAL A N 1
ATOM 834 C CA . VAL A 1 108 ? 20.184 -2.600 -22.415 1.00 91.69 108 VAL A CA 1
ATOM 835 C C . VAL A 1 108 ? 20.419 -3.744 -23.390 1.00 91.69 108 VAL A C 1
ATOM 837 O O . VAL A 1 108 ? 19.804 -4.800 -23.280 1.00 91.69 108 VAL A O 1
ATOM 840 N N . HIS A 1 109 ? 21.323 -3.548 -24.353 1.00 90.06 109 HIS A N 1
ATOM 841 C CA . HIS A 1 109 ? 21.592 -4.543 -25.387 1.00 90.06 109 HIS A CA 1
ATOM 842 C C . HIS A 1 109 ? 22.942 -5.243 -25.264 1.00 90.06 109 HIS A C 1
ATOM 844 O O . HIS A 1 109 ? 23.946 -4.654 -24.856 1.00 90.06 109 HIS A O 1
ATOM 850 N N . GLY A 1 110 ? 22.963 -6.503 -25.705 1.00 77.50 110 GLY A N 1
ATOM 851 C CA . GLY A 1 110 ? 24.174 -7.298 -25.882 1.00 77.50 110 GLY A CA 1
ATOM 852 C C . GLY A 1 110 ? 24.012 -8.731 -25.384 1.00 77.50 110 GLY A C 1
ATOM 853 O O . GLY A 1 110 ? 23.979 -8.974 -24.185 1.00 77.50 110 GLY A O 1
ATOM 854 N N . ARG A 1 111 ? 23.998 -9.696 -26.310 1.00 63.16 111 ARG A N 1
ATOM 855 C CA . ARG A 1 111 ? 24.011 -11.130 -25.995 1.00 63.16 111 ARG A CA 1
ATOM 856 C C . ARG A 1 111 ? 25.474 -11.585 -25.906 1.00 63.16 111 ARG A C 1
ATOM 858 O O . ARG A 1 111 ? 26.138 -11.749 -26.928 1.00 63.16 111 ARG A O 1
ATOM 865 N N . ARG A 1 112 ? 26.038 -11.712 -24.701 1.00 49.38 112 ARG A N 1
ATOM 866 C CA . ARG A 1 112 ? 27.398 -12.254 -24.513 1.00 49.38 112 ARG A CA 1
ATOM 867 C C . ARG A 1 112 ? 27.474 -13.083 -23.235 1.00 49.38 112 ARG A C 1
ATOM 869 O O . ARG A 1 112 ? 26.971 -12.650 -22.207 1.00 49.38 112 ARG A O 1
ATOM 876 N N . GLU A 1 113 ? 28.178 -14.216 -23.290 1.00 51.16 113 GLU A N 1
ATOM 877 C CA . GLU A 1 113 ? 28.453 -15.126 -22.156 1.00 51.16 113 GLU A CA 1
ATOM 878 C C . GLU A 1 113 ? 29.046 -14.416 -20.918 1.00 51.16 113 GLU A C 1
ATOM 880 O O . GLU A 1 113 ? 28.887 -14.893 -19.805 1.00 51.16 113 GLU A O 1
ATOM 885 N N . ALA A 1 114 ? 29.662 -13.239 -21.092 1.00 42.41 114 ALA A N 1
ATOM 886 C CA . ALA A 1 114 ? 30.200 -12.391 -20.021 1.00 42.41 114 ALA A CA 1
ATOM 887 C C . ALA A 1 114 ? 29.169 -11.447 -19.352 1.00 42.41 114 ALA A C 1
ATOM 889 O O . ALA A 1 114 ? 29.530 -10.690 -18.452 1.00 42.41 114 ALA A O 1
ATOM 890 N N . GLY A 1 115 ? 27.913 -11.440 -19.814 1.00 40.53 115 GLY A N 1
ATOM 891 C CA . GLY A 1 115 ? 26.779 -10.758 -19.175 1.00 40.53 115 GLY A CA 1
ATOM 892 C C . GLY A 1 115 ? 26.053 -11.628 -18.145 1.00 40.53 115 GLY A C 1
ATOM 893 O O . GLY A 1 115 ? 25.364 -11.094 -17.283 1.00 40.53 115 GLY A O 1
ATOM 894 N N . ARG A 1 116 ? 26.283 -12.948 -18.177 1.00 46.88 116 ARG A N 1
ATOM 895 C CA . ARG A 1 116 ? 25.856 -13.898 -17.145 1.00 46.88 116 ARG A CA 1
ATOM 896 C C . ARG A 1 116 ? 26.855 -13.888 -15.999 1.00 46.88 116 ARG A C 1
ATOM 898 O O . ARG A 1 116 ? 27.624 -14.824 -15.813 1.00 46.88 116 ARG A O 1
ATOM 905 N N . VAL A 1 117 ? 26.880 -12.806 -15.232 1.00 44.03 117 VAL A N 1
ATOM 906 C CA . VAL A 1 117 ? 27.456 -12.875 -13.886 1.00 44.03 117 VAL A CA 1
ATOM 907 C C . VAL A 1 117 ? 26.319 -13.252 -12.947 1.00 44.03 117 VAL A C 1
ATOM 909 O O . VAL A 1 117 ? 25.907 -12.458 -12.111 1.00 44.03 117 VAL A O 1
ATOM 912 N N . THR A 1 118 ? 25.778 -14.463 -13.103 1.00 39.62 118 THR A N 1
ATOM 913 C CA . THR A 1 118 ? 25.184 -15.145 -11.956 1.00 39.62 118 THR A CA 1
ATOM 914 C C . THR A 1 118 ? 26.353 -15.454 -11.037 1.00 39.62 118 THR A C 1
ATOM 916 O O . THR A 1 118 ? 27.284 -16.150 -11.453 1.00 39.62 118 THR A O 1
ATOM 919 N N . PRO A 1 119 ? 26.406 -14.889 -9.827 1.00 37.06 119 PRO A N 1
ATOM 920 C CA . PRO A 1 119 ? 27.501 -15.196 -8.944 1.00 37.06 119 PRO A CA 1
ATOM 921 C C . PRO A 1 119 ? 27.365 -16.651 -8.493 1.00 37.06 119 PRO A C 1
ATOM 923 O O . PRO A 1 119 ? 26.548 -16.964 -7.629 1.00 37.06 119 PRO A O 1
ATOM 926 N N . ASP A 1 120 ? 28.174 -17.541 -9.061 1.00 36.75 120 ASP A N 1
ATOM 927 C CA . ASP A 1 120 ? 28.422 -18.858 -8.482 1.00 36.75 120 ASP A CA 1
ATOM 928 C C . ASP A 1 120 ? 29.174 -18.647 -7.157 1.00 36.75 120 ASP A C 1
ATOM 930 O O . ASP A 1 120 ? 30.406 -18.664 -7.094 1.00 36.75 120 ASP A O 1
ATOM 934 N N . PHE A 1 121 ? 28.437 -18.360 -6.080 1.00 39.69 121 PHE A N 1
ATOM 935 C CA . PHE A 1 121 ? 28.997 -18.192 -4.743 1.00 39.69 121 PHE A CA 1
ATOM 936 C C . PHE A 1 121 ? 28.743 -19.426 -3.870 1.00 39.69 121 PHE A C 1
ATOM 938 O O . PHE A 1 121 ? 27.592 -19.763 -3.590 1.00 39.69 121 PHE A O 1
ATOM 945 N N . PRO A 1 122 ? 29.800 -20.022 -3.290 1.00 42.56 122 PRO A N 1
ATOM 946 C CA . PRO A 1 122 ? 29.678 -20.716 -2.021 1.00 42.56 122 PRO A CA 1
ATOM 947 C C . PRO A 1 122 ? 29.465 -19.662 -0.912 1.00 42.56 122 PRO A C 1
ATOM 949 O O . PRO A 1 122 ? 30.295 -18.769 -0.707 1.00 42.56 122 PRO A O 1
ATOM 952 N N . ALA A 1 123 ? 28.311 -19.736 -0.243 1.00 35.09 123 ALA A N 1
ATOM 953 C CA . ALA A 1 123 ? 27.779 -18.785 0.748 1.00 35.09 123 ALA A CA 1
ATOM 954 C C . ALA A 1 123 ? 28.706 -18.583 1.990 1.00 35.09 123 ALA A C 1
ATOM 956 O O . ALA A 1 123 ? 29.583 -19.424 2.211 1.00 35.09 123 ALA A O 1
ATOM 957 N N . PRO A 1 124 ? 28.577 -17.492 2.799 1.00 45.59 124 PRO A N 1
ATOM 958 C CA . PRO A 1 124 ? 27.319 -17.086 3.452 1.00 45.59 124 PRO A CA 1
ATOM 959 C C . PRO A 1 124 ? 27.009 -15.566 3.451 1.00 45.59 124 PRO A C 1
ATOM 961 O O . PRO A 1 124 ? 27.687 -14.770 4.100 1.00 45.59 124 PRO A O 1
ATOM 964 N N . ALA A 1 125 ? 25.946 -15.197 2.733 1.00 39.84 125 ALA A N 1
ATOM 965 C CA . ALA A 1 125 ? 25.005 -14.074 2.899 1.00 39.84 125 ALA A CA 1
ATOM 966 C C . ALA A 1 125 ? 23.929 -14.273 1.801 1.00 39.84 125 ALA A C 1
ATOM 968 O O . ALA A 1 125 ? 24.280 -14.848 0.765 1.00 39.84 125 ALA A O 1
ATOM 969 N N . PRO A 1 126 ? 22.650 -13.881 1.978 1.00 54.12 126 PRO A N 1
ATOM 970 C CA . PRO A 1 126 ? 21.659 -14.031 0.908 1.00 54.12 126 PRO A CA 1
ATOM 971 C C . PRO A 1 126 ? 22.158 -13.240 -0.309 1.00 54.12 126 PRO A C 1
ATOM 973 O O . PRO A 1 126 ? 22.659 -12.129 -0.140 1.00 54.12 126 PRO A O 1
ATOM 976 N N . GLY A 1 127 ? 22.123 -13.835 -1.504 1.00 70.44 127 GLY A N 1
ATOM 977 C CA . GLY A 1 127 ? 22.882 -13.445 -2.706 1.00 70.44 127 GLY A CA 1
ATOM 978 C C . GLY A 1 127 ? 22.603 -12.064 -3.327 1.00 70.44 127 GLY A C 1
ATOM 979 O O . GLY A 1 127 ? 22.838 -11.888 -4.515 1.00 70.44 127 GLY A O 1
ATOM 980 N N . PHE A 1 128 ? 22.131 -11.086 -2.553 1.00 81.81 128 PHE A N 1
ATOM 981 C CA . PHE A 1 128 ? 21.835 -9.715 -2.971 1.00 81.81 128 PHE A CA 1
ATOM 982 C C . PHE A 1 128 ? 23.067 -8.808 -3.102 1.00 81.81 128 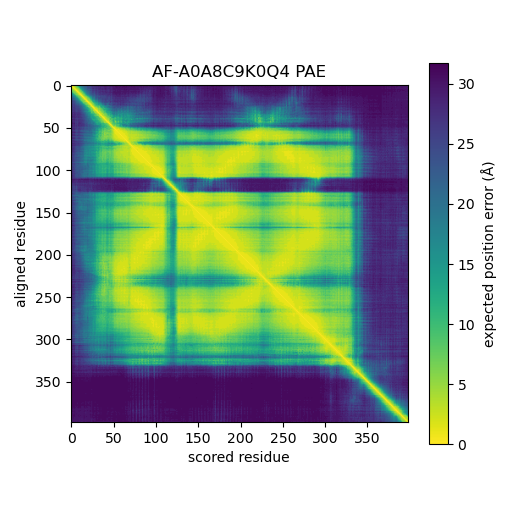PHE A C 1
ATOM 984 O O . PHE A 1 128 ? 22.999 -7.800 -3.797 1.00 81.81 128 PHE A O 1
ATOM 991 N N . MET A 1 129 ? 24.172 -9.111 -2.410 1.00 85.81 129 MET A N 1
ATOM 992 C CA . MET A 1 129 ? 25.388 -8.287 -2.438 1.00 85.81 129 MET A CA 1
ATOM 993 C C . MET A 1 129 ? 26.644 -9.157 -2.493 1.00 85.81 129 MET A C 1
ATOM 995 O O . MET A 1 129 ? 26.860 -10.033 -1.653 1.00 85.81 129 MET A O 1
ATOM 999 N N . THR A 1 130 ? 27.508 -8.884 -3.466 1.00 88.62 130 THR A N 1
ATOM 1000 C CA . THR A 1 130 ? 28.798 -9.560 -3.625 1.00 88.62 130 THR A CA 1
ATOM 1001 C C . THR A 1 130 ? 29.811 -9.120 -2.559 1.00 88.62 130 THR A C 1
ATOM 1003 O O . THR A 1 130 ? 29.697 -8.057 -1.943 1.00 88.62 130 THR A O 1
ATOM 1006 N N . ARG A 1 131 ? 30.874 -9.915 -2.353 1.00 89.31 131 ARG A N 1
ATOM 1007 C CA . ARG A 1 131 ? 31.952 -9.569 -1.402 1.00 89.31 131 ARG A CA 1
ATOM 1008 C C . ARG A 1 131 ? 32.649 -8.246 -1.753 1.00 89.31 131 ARG A C 1
ATOM 1010 O O . ARG A 1 131 ? 32.980 -7.471 -0.857 1.00 89.31 131 ARG A O 1
ATOM 1017 N N . GLU A 1 132 ? 32.831 -7.968 -3.043 1.00 89.75 132 GLU A N 1
ATOM 1018 C CA . GLU A 1 132 ? 33.466 -6.732 -3.517 1.00 89.75 132 GLU A CA 1
ATOM 1019 C C . GLU A 1 132 ? 32.558 -5.508 -3.349 1.00 89.75 132 GLU A C 1
ATOM 1021 O O . GLU A 1 132 ? 33.024 -4.436 -2.956 1.00 89.75 132 GLU A O 1
ATOM 1026 N N . GLU A 1 133 ? 31.252 -5.659 -3.585 1.00 90.44 133 GLU A N 1
ATOM 1027 C CA . GLU A 1 133 ? 30.270 -4.608 -3.299 1.00 90.44 133 GLU A CA 1
ATOM 1028 C C . GLU A 1 133 ? 30.209 -4.305 -1.809 1.00 90.44 133 GLU A C 1
ATOM 1030 O O . GLU A 1 133 ? 30.254 -3.137 -1.433 1.00 90.44 133 GLU A O 1
ATOM 1035 N N . ARG A 1 134 ? 30.210 -5.333 -0.952 1.00 90.06 134 ARG A N 1
ATOM 1036 C CA . ARG A 1 134 ? 30.244 -5.147 0.501 1.00 90.06 134 ARG A CA 1
ATOM 1037 C C . ARG A 1 134 ? 31.471 -4.353 0.942 1.00 90.06 134 ARG A C 1
ATOM 1039 O O . ARG A 1 134 ? 31.339 -3.396 1.701 1.00 90.06 134 ARG A O 1
ATOM 1046 N N . LYS A 1 135 ? 32.652 -4.679 0.411 1.00 94.06 135 LYS A N 1
ATOM 1047 C CA . LYS A 1 135 ? 33.881 -3.919 0.680 1.00 94.06 135 LYS A CA 1
ATOM 1048 C C . LYS A 1 135 ? 33.745 -2.452 0.254 1.00 94.06 135 LYS A C 1
ATOM 1050 O O . LYS A 1 135 ? 34.123 -1.557 1.006 1.00 94.06 135 LYS A O 1
ATOM 1055 N N . LYS A 1 136 ? 33.182 -2.178 -0.930 1.00 93.88 136 LYS A N 1
ATOM 1056 C CA . LYS A 1 136 ? 32.904 -0.800 -1.379 1.00 93.88 136 LYS A CA 1
ATOM 1057 C C . LYS A 1 136 ? 31.886 -0.099 -0.475 1.00 93.88 136 LYS A C 1
ATOM 1059 O O . LYS A 1 136 ? 32.078 1.069 -0.163 1.00 93.88 136 LYS A O 1
ATOM 1064 N N . PHE A 1 137 ? 30.841 -0.799 -0.044 1.00 93.94 137 PHE A N 1
ATOM 1065 C CA . PHE A 1 137 ? 29.776 -0.277 0.810 1.00 93.94 137 PHE A CA 1
ATOM 1066 C C . PHE A 1 137 ? 30.276 0.117 2.204 1.00 93.94 137 PHE A C 1
ATOM 1068 O O . PHE A 1 137 ? 29.910 1.172 2.728 1.00 93.94 137 PHE A O 1
ATOM 1075 N N . GLU A 1 138 ? 31.113 -0.721 2.816 1.00 94.06 138 GLU A N 1
ATOM 1076 C CA . GLU A 1 138 ? 31.681 -0.491 4.148 1.00 94.06 138 GLU A CA 1
ATOM 1077 C C . GLU A 1 138 ? 32.711 0.647 4.141 1.00 94.06 138 GLU A C 1
ATOM 1079 O O . GLU A 1 138 ? 32.726 1.453 5.067 1.00 94.06 138 GLU A O 1
ATOM 1084 N N . ASN A 1 139 ? 33.486 0.791 3.060 1.00 96.75 139 ASN A N 1
ATOM 1085 C CA . ASN A 1 139 ? 34.469 1.870 2.908 1.00 96.75 139 ASN A CA 1
ATOM 1086 C C . ASN A 1 139 ? 33.850 3.270 2.718 1.00 96.75 139 ASN A C 1
ATOM 1088 O O . ASN A 1 139 ? 34.563 4.271 2.804 1.00 96.75 139 ASN A O 1
ATOM 1092 N N . LEU A 1 140 ? 32.543 3.372 2.449 1.00 95.31 140 LEU A N 1
ATOM 1093 C CA . LEU A 1 140 ? 31.848 4.658 2.383 1.00 95.31 140 LEU A CA 1
ATOM 1094 C C . LEU A 1 140 ? 31.623 5.213 3.794 1.00 95.31 140 LEU A C 1
ATOM 1096 O O . LEU A 1 140 ? 30.820 4.675 4.566 1.00 95.31 140 LEU A O 1
ATOM 1100 N N . ASN A 1 141 ? 32.295 6.327 4.095 1.00 95.50 141 ASN A N 1
ATOM 1101 C CA . ASN A 1 141 ? 32.158 7.036 5.362 1.00 95.50 141 ASN A CA 1
ATOM 1102 C C . ASN A 1 141 ? 30.851 7.846 5.396 1.00 95.50 141 ASN A C 1
ATOM 1104 O O . ASN A 1 141 ? 30.778 8.957 4.873 1.00 95.50 141 ASN A O 1
ATOM 1108 N N . SER A 1 142 ? 29.812 7.269 5.995 1.00 94.50 142 SER A N 1
ATOM 1109 C CA . SER A 1 142 ? 28.546 7.940 6.283 1.00 94.50 142 SER A CA 1
ATOM 1110 C C . SER A 1 142 ? 27.957 7.373 7.567 1.00 94.50 142 SER A C 1
ATOM 1112 O O . SER A 1 142 ? 27.899 6.156 7.738 1.00 94.50 142 SER A O 1
ATOM 1114 N N . SER A 1 143 ? 27.509 8.259 8.453 1.00 95.31 143 SER A N 1
ATOM 1115 C CA . SER A 1 143 ? 26.807 7.909 9.692 1.00 95.31 143 SER A CA 1
ATOM 1116 C C . SER A 1 143 ? 25.315 7.628 9.483 1.00 95.31 143 SER A C 1
ATOM 1118 O O . SER A 1 143 ? 24.639 7.205 10.413 1.00 95.31 143 SER A O 1
ATOM 1120 N N . TYR A 1 144 ? 24.787 7.901 8.288 1.00 95.88 144 TYR A N 1
ATOM 1121 C CA . TYR A 1 144 ? 23.373 7.733 7.955 1.00 95.88 144 TYR A CA 1
ATOM 1122 C C . TYR A 1 144 ? 23.103 6.367 7.314 1.00 95.88 144 TYR A C 1
ATOM 1124 O O . TYR A 1 144 ? 24.020 5.703 6.825 1.00 95.88 144 TYR A O 1
ATOM 1132 N N . ASN A 1 145 ? 21.827 5.969 7.255 1.00 95.31 145 ASN A N 1
ATOM 1133 C CA . ASN A 1 145 ? 21.413 4.760 6.544 1.00 95.31 145 ASN A CA 1
ATOM 1134 C C . ASN A 1 145 ? 21.855 4.825 5.063 1.00 95.31 145 ASN A C 1
ATOM 1136 O O . ASN A 1 145 ? 21.721 5.854 4.397 1.00 95.31 145 ASN A O 1
ATOM 1140 N N . LYS A 1 146 ? 22.410 3.717 4.561 1.00 96.25 146 LYS A N 1
ATOM 1141 C CA . LYS A 1 146 ? 23.043 3.596 3.241 1.00 96.25 146 LYS A CA 1
ATOM 1142 C C . LYS A 1 146 ? 22.171 2.886 2.189 1.0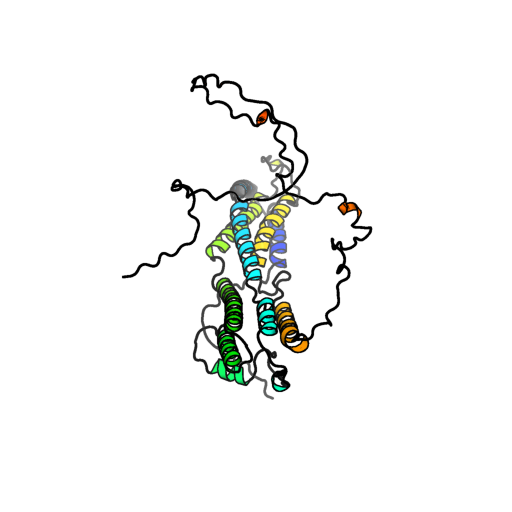0 96.25 146 LYS A C 1
ATOM 1144 O O . LYS A 1 146 ? 22.694 2.499 1.148 1.00 96.25 146 LYS A O 1
ATOM 1149 N N . TYR A 1 147 ? 20.853 2.767 2.392 1.00 95.19 147 TYR A N 1
ATOM 1150 C CA . TYR A 1 147 ? 19.924 2.177 1.404 1.00 95.19 147 TYR A CA 1
ATOM 1151 C C . TYR A 1 147 ? 19.963 2.861 0.019 1.00 95.19 147 TYR A C 1
ATOM 1153 O O . TYR A 1 147 ? 19.617 2.259 -0.992 1.00 95.19 147 TYR A O 1
ATOM 1161 N N . TRP A 1 148 ? 20.404 4.121 -0.048 1.00 96.81 148 TRP A N 1
ATOM 1162 C CA . TRP A 1 148 ? 20.537 4.898 -1.284 1.00 96.81 148 TRP A CA 1
ATOM 1163 C C . TRP A 1 148 ? 21.778 4.536 -2.116 1.00 96.81 148 TRP A C 1
ATOM 1165 O O . TRP A 1 148 ? 21.848 4.897 -3.291 1.00 96.81 148 TRP A O 1
ATOM 1175 N N . VAL A 1 149 ? 22.762 3.841 -1.533 1.00 97.25 149 VAL A N 1
ATOM 1176 C CA . VAL A 1 149 ? 24.046 3.543 -2.187 1.00 97.25 149 VAL A CA 1
ATOM 1177 C C . VAL A 1 149 ? 23.871 2.687 -3.453 1.00 97.25 149 VAL A C 1
ATOM 1179 O O . VAL A 1 149 ? 24.392 3.098 -4.494 1.00 97.25 149 VAL A O 1
ATOM 1182 N N . PRO A 1 150 ? 23.099 1.576 -3.448 1.00 96.75 150 PRO A N 1
ATOM 1183 C CA . PRO A 1 150 ? 22.858 0.796 -4.664 1.00 96.75 150 PRO A CA 1
ATOM 1184 C C . PRO A 1 150 ? 22.173 1.588 -5.785 1.00 96.75 150 PRO A C 1
ATOM 1186 O O . PRO A 1 150 ? 22.477 1.370 -6.953 1.00 96.75 150 PRO A O 1
ATOM 1189 N N . CYS A 1 151 ? 21.314 2.562 -5.458 1.00 97.00 151 CYS A N 1
ATOM 1190 C CA . CYS A 1 151 ? 20.695 3.427 -6.470 1.00 97.00 151 CYS A CA 1
ATOM 1191 C C . CYS A 1 151 ? 21.749 4.283 -7.193 1.00 97.00 151 CYS A C 1
ATOM 1193 O O . CYS A 1 151 ? 21.695 4.451 -8.406 1.00 97.00 151 CYS A O 1
ATOM 1195 N N . VAL A 1 152 ? 22.755 4.786 -6.468 1.00 97.62 152 VAL A N 1
ATOM 1196 C CA . VAL A 1 152 ? 23.871 5.537 -7.069 1.00 97.62 152 VAL A CA 1
ATOM 1197 C C . VAL A 1 152 ? 24.757 4.625 -7.918 1.00 97.62 152 VAL A C 1
ATOM 1199 O O . VAL A 1 152 ? 25.222 5.028 -8.986 1.00 97.62 152 VAL A O 1
ATOM 1202 N N . TRP A 1 153 ? 25.000 3.389 -7.477 1.00 97.56 153 TRP A N 1
ATOM 1203 C CA . TRP A 1 153 ? 25.725 2.403 -8.282 1.00 97.56 153 TRP A CA 1
ATOM 1204 C C . TRP A 1 153 ? 24.986 2.072 -9.576 1.00 97.56 153 TRP A C 1
ATOM 1206 O O . TRP A 1 153 ? 25.618 2.057 -10.631 1.00 97.56 153 TRP A O 1
ATOM 1216 N N . PHE A 1 154 ? 23.664 1.910 -9.515 1.00 97.50 154 PHE A N 1
ATOM 1217 C CA . PHE A 1 154 ? 22.825 1.688 -10.687 1.00 97.50 154 PHE A CA 1
ATOM 1218 C C . PHE A 1 154 ? 22.949 2.834 -11.696 1.00 97.50 154 PHE A C 1
ATOM 1220 O O . PHE A 1 154 ? 23.241 2.581 -12.863 1.00 97.50 154 PHE A O 1
ATOM 1227 N N . SER A 1 155 ? 22.825 4.096 -11.265 1.00 97.19 155 SER 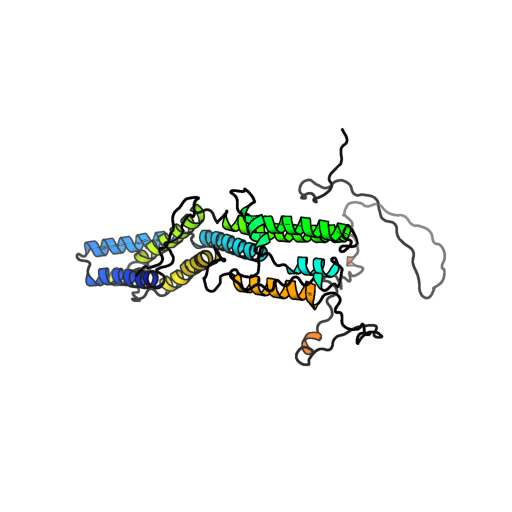A N 1
ATOM 1228 C CA . SER A 1 155 ? 22.972 5.247 -12.171 1.00 97.19 155 SER A CA 1
ATOM 1229 C C . SER A 1 155 ? 24.342 5.287 -12.853 1.00 97.19 155 SER A C 1
ATOM 1231 O O . SER A 1 155 ? 24.443 5.556 -14.051 1.00 97.19 155 SER A O 1
ATOM 1233 N N . ASN A 1 156 ? 25.411 4.986 -12.107 1.00 97.06 156 ASN A N 1
ATOM 1234 C CA . ASN A 1 156 ? 26.767 4.933 -12.654 1.00 97.06 156 ASN A CA 1
ATOM 1235 C C . ASN A 1 156 ? 26.945 3.782 -13.653 1.00 97.06 156 ASN A C 1
ATOM 1237 O O . ASN A 1 156 ? 27.588 3.969 -14.689 1.00 97.06 156 ASN A O 1
ATOM 1241 N N . LEU A 1 157 ? 26.361 2.616 -13.364 1.00 94.94 157 LEU A N 1
ATOM 1242 C CA . LEU A 1 157 ? 26.391 1.452 -14.246 1.00 94.94 157 LEU A CA 1
ATOM 1243 C C . LEU A 1 157 ? 25.600 1.708 -15.534 1.00 94.94 157 LEU A C 1
ATOM 1245 O O . LEU A 1 157 ? 26.101 1.418 -16.617 1.00 94.94 157 LEU A O 1
ATOM 1249 N N . ALA A 1 158 ? 24.423 2.329 -15.444 1.00 94.00 158 ALA A N 1
ATOM 1250 C CA . ALA A 1 158 ? 23.628 2.742 -16.598 1.00 94.00 158 ALA A CA 1
ATOM 1251 C C . ALA A 1 158 ? 24.394 3.741 -17.484 1.00 94.00 158 ALA A C 1
ATOM 1253 O O . ALA A 1 158 ? 24.495 3.568 -18.701 1.00 94.00 158 ALA A O 1
ATOM 1254 N N . ALA A 1 159 ? 25.031 4.748 -16.876 1.00 94.56 159 ALA A N 1
ATOM 1255 C CA . ALA A 1 159 ? 25.877 5.694 -17.599 1.00 94.56 159 ALA A CA 1
ATOM 1256 C C . ALA A 1 159 ? 27.087 5.008 -18.261 1.00 94.56 159 ALA A C 1
ATOM 1258 O O . ALA A 1 159 ? 27.481 5.375 -19.370 1.00 94.56 159 ALA A O 1
ATOM 1259 N N . GLN A 1 160 ? 27.681 4.003 -17.611 1.00 93.88 160 GLN A N 1
ATOM 1260 C CA . GLN A 1 160 ? 28.748 3.195 -18.198 1.00 93.88 160 GLN A CA 1
ATOM 1261 C C . GLN A 1 160 ? 28.246 2.356 -19.379 1.00 93.88 160 GLN A C 1
ATOM 1263 O O . GLN A 1 160 ? 28.853 2.414 -20.446 1.00 93.88 160 GLN A O 1
ATOM 1268 N N . ALA A 1 161 ? 27.120 1.657 -19.237 1.00 92.44 161 ALA A N 1
ATOM 1269 C CA . ALA A 1 161 ? 26.503 0.871 -20.304 1.00 92.44 161 ALA A CA 1
ATOM 1270 C C . ALA A 1 161 ? 26.175 1.733 -21.537 1.00 92.44 161 ALA A C 1
ATOM 1272 O O . ALA A 1 161 ? 26.355 1.293 -22.673 1.00 92.44 161 ALA A O 1
ATOM 1273 N N . ARG A 1 162 ? 25.778 2.995 -21.330 1.00 93.06 162 ARG A N 1
ATOM 1274 C CA . ARG A 1 162 ? 25.602 3.978 -22.407 1.00 93.06 162 ARG A CA 1
ATOM 1275 C C . ARG A 1 162 ? 26.911 4.352 -23.105 1.00 93.06 162 ARG A C 1
ATOM 1277 O O . ARG A 1 162 ? 26.923 4.435 -24.334 1.00 93.06 162 ARG A O 1
ATOM 1284 N N . ARG A 1 163 ? 27.999 4.580 -22.357 1.00 94.50 163 ARG A N 1
ATOM 1285 C CA . ARG A 1 163 ? 29.335 4.857 -22.931 1.00 94.50 163 ARG A CA 1
ATOM 1286 C C . ARG A 1 163 ? 29.893 3.661 -23.700 1.00 94.50 163 ARG A C 1
ATOM 1288 O O . ARG A 1 163 ? 30.545 3.853 -24.717 1.00 94.50 163 ARG A O 1
ATOM 1295 N N . GLU A 1 164 ? 29.612 2.448 -23.232 1.00 92.88 164 GLU A N 1
ATOM 1296 C CA . GLU A 1 164 ? 29.982 1.192 -23.897 1.00 92.88 164 GLU A CA 1
ATOM 1297 C C . GLU A 1 164 ? 29.102 0.867 -25.118 1.00 92.88 164 GLU A C 1
ATOM 1299 O O . GLU A 1 164 ? 29.340 -0.131 -25.792 1.00 92.88 164 GLU A O 1
ATOM 1304 N N . GLY A 1 165 ? 28.081 1.680 -25.412 1.00 91.00 165 GLY A N 1
ATOM 1305 C CA . GLY A 1 165 ? 27.177 1.470 -26.545 1.00 91.00 165 GLY A CA 1
ATOM 1306 C C . GLY A 1 165 ? 26.150 0.349 -26.350 1.00 91.00 165 GLY A C 1
ATOM 1307 O O . GLY A 1 165 ? 25.468 -0.005 -27.307 1.00 91.00 165 GLY A O 1
ATOM 1308 N N . ARG A 1 166 ? 26.005 -0.197 -25.132 1.00 91.62 166 ARG A N 1
ATOM 1309 C CA . ARG A 1 166 ? 24.957 -1.182 -24.801 1.00 91.62 166 ARG A CA 1
ATOM 1310 C C . ARG A 1 166 ? 23.576 -0.540 -24.751 1.00 91.62 166 ARG A C 1
ATOM 1312 O O . ARG A 1 166 ? 22.606 -1.138 -25.197 1.00 91.62 166 ARG A O 1
ATOM 1319 N N . ILE A 1 167 ? 23.500 0.686 -24.235 1.00 94.12 167 ILE A N 1
ATOM 1320 C CA . ILE A 1 167 ? 22.310 1.535 -24.353 1.00 94.12 167 ILE A CA 1
ATOM 1321 C C . ILE A 1 167 ? 22.503 2.400 -25.598 1.00 94.12 167 ILE A C 1
ATOM 1323 O O . ILE A 1 167 ? 23.499 3.123 -25.700 1.00 94.12 167 ILE A O 1
ATOM 1327 N N . ARG A 1 168 ? 21.582 2.288 -26.559 1.00 90.50 168 ARG A N 1
ATOM 1328 C CA . ARG A 1 168 ? 21.747 2.856 -27.907 1.00 90.50 168 ARG A CA 1
ATOM 1329 C C . ARG A 1 168 ? 21.590 4.375 -27.931 1.00 90.50 168 ARG A C 1
ATOM 1331 O O . ARG A 1 168 ? 22.383 5.068 -28.566 1.00 90.50 168 ARG A O 1
ATOM 1338 N N . ASP A 1 169 ? 20.603 4.896 -27.217 1.00 92.56 169 ASP A N 1
ATOM 1339 C CA . ASP A 1 169 ? 20.187 6.293 -27.282 1.00 92.56 169 ASP A CA 1
ATOM 1340 C C . ASP A 1 169 ? 20.106 6.958 -25.897 1.00 92.56 169 ASP A C 1
ATOM 1342 O O . ASP A 1 169 ? 20.085 6.315 -24.846 1.00 92.56 169 ASP A O 1
ATOM 1346 N N . ASN A 1 170 ? 20.124 8.293 -25.890 1.00 94.75 170 ASN A N 1
ATOM 1347 C CA . ASN A 1 170 ? 20.076 9.072 -24.649 1.00 94.75 170 ASN A CA 1
ATOM 1348 C C . ASN A 1 170 ? 18.681 9.065 -24.012 1.00 94.75 170 ASN A C 1
ATOM 1350 O O . ASN A 1 170 ? 18.582 9.178 -22.793 1.00 94.75 170 ASN A O 1
ATOM 1354 N N . SER A 1 171 ? 17.626 8.923 -24.817 1.00 96.75 171 SER A N 1
ATOM 1355 C CA . SER A 1 171 ? 16.248 8.856 -24.329 1.00 96.75 171 SER A CA 1
ATOM 1356 C C . SER A 1 171 ? 16.014 7.572 -23.533 1.00 96.75 171 SER A C 1
ATOM 1358 O O . SER A 1 171 ? 15.446 7.633 -22.448 1.00 96.75 171 SER A O 1
ATOM 1360 N N . ALA A 1 172 ? 16.549 6.440 -23.994 1.00 94.12 172 ALA A N 1
ATOM 1361 C CA . ALA A 1 172 ? 16.552 5.178 -23.261 1.00 94.12 172 ALA A CA 1
ATOM 1362 C C . ALA A 1 172 ? 17.281 5.271 -21.909 1.00 94.12 172 ALA A C 1
ATOM 1364 O O . ALA A 1 172 ? 16.760 4.816 -20.892 1.00 94.12 172 ALA A O 1
ATOM 1365 N N . LEU A 1 173 ? 18.458 5.913 -21.866 1.00 95.38 173 LEU A N 1
ATOM 1366 C CA . LEU A 1 173 ? 19.154 6.158 -20.597 1.00 95.38 173 LEU A CA 1
ATOM 1367 C C . LEU A 1 173 ? 18.328 7.060 -19.665 1.00 95.38 173 LEU A C 1
ATOM 1369 O O . LEU A 1 173 ? 18.270 6.799 -18.466 1.00 95.38 173 LEU A O 1
ATOM 1373 N N . LYS A 1 174 ? 17.699 8.114 -20.201 1.00 97.31 174 LYS A N 1
ATOM 1374 C CA . LYS A 1 174 ? 16.835 9.012 -19.424 1.00 97.31 174 LYS A CA 1
ATOM 1375 C C . LYS A 1 174 ? 15.671 8.239 -18.797 1.00 97.31 174 LYS A C 1
ATOM 1377 O O . LYS A 1 174 ? 15.511 8.321 -17.585 1.00 97.31 174 LYS A O 1
ATOM 1382 N N . LEU A 1 175 ? 14.947 7.443 -19.586 1.00 97.56 175 LEU A N 1
ATOM 1383 C CA . LEU A 1 175 ? 13.833 6.618 -19.110 1.00 97.56 175 LEU A CA 1
ATOM 1384 C C . LEU A 1 175 ? 14.270 5.672 -17.980 1.00 97.56 175 LEU A C 1
ATOM 1386 O O . LEU A 1 175 ? 13.608 5.568 -16.953 1.00 97.56 175 LEU A O 1
ATOM 1390 N N . LEU A 1 176 ? 15.435 5.034 -18.130 1.00 96.06 176 LEU A N 1
ATOM 1391 C CA . LEU A 1 176 ? 15.991 4.138 -17.117 1.00 96.06 176 LEU A CA 1
ATOM 1392 C C . LEU A 1 176 ? 16.301 4.858 -15.788 1.00 96.06 176 LEU A C 1
ATOM 1394 O O . LEU A 1 176 ? 16.080 4.303 -14.711 1.00 96.06 176 LEU A O 1
ATOM 1398 N N . LEU A 1 177 ? 16.806 6.095 -15.845 1.00 97.50 177 LEU A N 1
ATOM 1399 C CA . LEU A 1 177 ? 17.093 6.905 -14.654 1.00 97.50 177 LEU A CA 1
ATOM 1400 C C . LEU A 1 177 ? 15.830 7.516 -14.025 1.00 97.50 177 LEU A C 1
ATOM 1402 O O . LEU A 1 177 ? 15.780 7.678 -12.802 1.00 97.50 177 LEU A O 1
ATOM 1406 N N . GLU A 1 178 ? 14.816 7.839 -14.830 1.00 98.06 178 GLU A N 1
ATOM 1407 C CA . GLU A 1 178 ? 13.501 8.285 -14.354 1.00 98.06 178 GLU A CA 1
ATOM 1408 C C . GLU A 1 178 ? 12.824 7.174 -13.542 1.00 98.06 178 GLU A C 1
ATOM 1410 O O . GLU A 1 178 ? 12.485 7.397 -12.378 1.00 98.06 178 GLU A O 1
ATOM 1415 N N . GLU A 1 179 ? 12.759 5.952 -14.078 1.00 97.81 179 GLU A N 1
ATOM 1416 C CA . GLU A 1 179 ? 12.191 4.802 -13.361 1.00 97.81 179 GLU A CA 1
ATOM 1417 C C . GLU A 1 179 ? 12.986 4.436 -12.099 1.00 97.81 179 GLU A C 1
ATOM 1419 O O . GLU A 1 179 ? 12.405 4.125 -11.054 1.00 97.81 179 GLU A O 1
ATOM 1424 N N . LEU A 1 180 ? 14.320 4.552 -12.128 1.00 97.62 180 LEU A N 1
ATOM 1425 C CA . LEU A 1 180 ? 15.131 4.388 -10.917 1.00 97.62 180 LEU A CA 1
ATOM 1426 C C . LEU A 1 180 ? 14.761 5.428 -9.852 1.00 97.62 180 LEU A C 1
ATOM 1428 O O . LEU A 1 180 ? 14.730 5.118 -8.659 1.00 97.62 180 LEU A O 1
ATOM 1432 N N . THR A 1 181 ? 14.504 6.669 -10.261 1.00 97.81 181 THR A N 1
ATOM 1433 C CA . THR A 1 181 ? 14.149 7.747 -9.333 1.00 97.81 181 THR A CA 1
ATOM 1434 C C . THR A 1 181 ? 12.785 7.492 -8.698 1.00 97.81 181 THR A C 1
ATOM 1436 O O . THR A 1 181 ? 12.643 7.691 -7.492 1.00 97.81 181 THR A O 1
ATOM 1439 N N . VAL A 1 182 ? 11.821 6.964 -9.459 1.00 98.06 182 VAL A N 1
ATOM 1440 C CA . VAL A 1 182 ? 10.524 6.505 -8.932 1.00 98.06 182 VAL A CA 1
ATOM 1441 C C . VAL A 1 182 ? 10.723 5.393 -7.898 1.00 98.06 182 VAL A C 1
ATOM 1443 O O . VAL A 1 182 ? 10.221 5.495 -6.776 1.00 98.06 182 VAL A O 1
ATOM 1446 N N . PHE A 1 183 ? 11.515 4.366 -8.224 1.00 97.94 183 PHE A N 1
ATOM 1447 C CA . PHE A 1 183 ? 11.836 3.271 -7.304 1.00 97.94 183 PHE A CA 1
ATOM 1448 C C . PHE A 1 183 ? 12.513 3.774 -6.020 1.00 97.94 183 PHE A C 1
ATOM 1450 O O . PHE A 1 183 ? 12.111 3.430 -4.908 1.00 97.94 183 PHE A O 1
ATOM 1457 N N . ARG A 1 184 ? 13.509 4.657 -6.147 1.00 97.62 184 ARG A N 1
ATOM 1458 C CA . ARG A 1 184 ? 14.183 5.270 -4.997 1.00 97.62 184 ARG A CA 1
ATOM 1459 C C . ARG A 1 184 ? 13.240 6.157 -4.179 1.00 97.62 184 ARG A C 1
ATOM 1461 O O . ARG A 1 184 ? 13.371 6.188 -2.954 1.00 97.62 184 ARG A O 1
ATOM 1468 N N . GLY A 1 185 ? 12.313 6.860 -4.828 1.00 97.81 185 GLY A N 1
ATOM 1469 C CA . GLY A 1 185 ? 11.270 7.651 -4.177 1.00 97.81 185 GLY A CA 1
ATOM 1470 C C . GLY A 1 185 ? 10.392 6.790 -3.272 1.00 97.81 185 GLY A C 1
ATOM 1471 O O . GLY A 1 185 ? 10.177 7.146 -2.116 1.00 97.81 185 GLY A O 1
ATOM 1472 N N . LYS A 1 186 ? 9.991 5.606 -3.749 1.00 98.12 186 LYS A N 1
ATOM 1473 C CA . LYS A 1 186 ? 9.259 4.602 -2.961 1.00 98.12 186 LYS A CA 1
ATOM 1474 C C . LYS A 1 186 ? 10.041 4.132 -1.727 1.00 98.12 186 LYS A C 1
ATOM 1476 O O . LYS A 1 186 ? 9.517 4.203 -0.617 1.00 98.12 186 LYS A O 1
ATOM 1481 N N . CYS A 1 187 ? 11.324 3.784 -1.878 1.00 97.75 187 CYS A N 1
ATOM 1482 C CA . CYS A 1 187 ? 12.193 3.454 -0.736 1.00 97.75 187 CYS A CA 1
ATOM 1483 C C . CYS A 1 187 ? 12.300 4.607 0.279 1.00 97.75 187 CYS A C 1
ATOM 1485 O O . CYS A 1 187 ? 12.304 4.381 1.487 1.00 97.75 187 CYS A O 1
ATOM 1487 N N . GLY A 1 188 ? 12.392 5.851 -0.203 1.00 97.62 188 GLY A N 1
ATOM 1488 C CA . GLY A 1 188 ? 12.429 7.039 0.651 1.00 97.62 188 GLY A CA 1
ATOM 1489 C C . GLY A 1 188 ? 11.125 7.255 1.417 1.00 97.62 188 GLY A C 1
ATOM 1490 O O . GLY A 1 188 ? 11.158 7.566 2.604 1.00 97.62 188 GLY A O 1
ATOM 1491 N N . MET A 1 189 ? 9.980 7.029 0.770 1.00 97.88 189 MET A N 1
ATOM 1492 C CA . MET A 1 189 ? 8.676 7.115 1.426 1.00 97.88 189 MET A CA 1
ATOM 1493 C C . MET A 1 189 ? 8.494 6.052 2.509 1.00 97.88 189 MET A C 1
ATOM 1495 O O . MET A 1 189 ? 7.970 6.380 3.570 1.00 97.88 189 MET A O 1
ATOM 1499 N N . LEU A 1 190 ? 8.983 4.824 2.305 1.00 96.88 190 LEU A N 1
ATOM 1500 C CA . LEU A 1 190 ? 9.006 3.814 3.371 1.00 96.88 190 LEU A CA 1
ATOM 1501 C C . LEU A 1 190 ? 9.828 4.280 4.576 1.00 96.88 190 LEU A C 1
ATOM 1503 O O . LEU A 1 190 ? 9.344 4.228 5.702 1.00 96.88 190 LEU A O 1
ATOM 1507 N N . PHE A 1 191 ? 11.024 4.827 4.338 1.00 97.25 191 PHE A N 1
ATOM 1508 C CA . PHE A 1 191 ? 11.845 5.403 5.405 1.00 97.25 191 PHE A CA 1
ATOM 1509 C C . PHE A 1 191 ? 11.132 6.558 6.132 1.00 97.25 191 PHE A C 1
ATOM 1511 O O . PHE A 1 191 ? 11.257 6.700 7.344 1.00 97.25 191 PHE A O 1
ATOM 1518 N N . HIS A 1 192 ? 10.355 7.381 5.419 1.00 97.56 192 HIS A N 1
ATOM 1519 C CA . HIS A 1 192 ? 9.561 8.446 6.036 1.00 97.56 192 HIS A CA 1
ATOM 1520 C C . HIS A 1 192 ? 8.404 7.917 6.888 1.00 97.56 192 HIS A C 1
ATOM 1522 O O . HIS A 1 192 ? 8.138 8.491 7.941 1.00 97.56 192 HIS A O 1
ATOM 1528 N N . TYR A 1 193 ? 7.709 6.861 6.459 1.00 96.94 193 TYR A N 1
ATOM 1529 C CA . TYR A 1 193 ? 6.622 6.270 7.246 1.00 96.94 193 TYR A CA 1
ATOM 1530 C C . TYR A 1 193 ? 7.125 5.572 8.512 1.00 96.94 193 TYR A C 1
ATOM 1532 O O . TYR A 1 193 ? 6.472 5.704 9.550 1.00 96.94 193 TYR A O 1
ATOM 1540 N N . ASP A 1 194 ? 8.282 4.913 8.422 1.00 95.88 194 ASP A N 1
ATOM 1541 C CA . ASP A 1 194 ? 8.990 4.304 9.551 1.00 95.88 194 ASP A CA 1
ATOM 1542 C C . ASP A 1 194 ? 9.464 5.369 10.553 1.00 95.88 194 ASP A C 1
ATOM 1544 O O . ASP A 1 194 ? 9.147 5.313 11.741 1.00 95.88 194 ASP A O 1
ATOM 1548 N N . TRP A 1 195 ? 10.135 6.419 10.067 1.00 95.81 195 TRP A N 1
ATOM 1549 C CA . TRP A 1 195 ? 10.650 7.482 10.930 1.00 95.81 195 TRP A CA 1
ATOM 1550 C C . TRP A 1 195 ? 9.536 8.348 11.539 1.00 95.81 195 TRP A C 1
ATOM 1552 O O . TRP A 1 195 ? 9.589 8.711 12.717 1.00 95.81 195 TRP A O 1
ATOM 1562 N N . ILE A 1 196 ? 8.523 8.705 10.746 1.00 96.38 196 ILE A N 1
ATOM 1563 C CA . ILE A 1 196 ? 7.434 9.595 11.157 1.00 96.38 196 ILE A CA 1
ATOM 1564 C C . ILE A 1 196 ? 6.157 8.782 11.360 1.00 96.38 196 ILE A C 1
ATOM 1566 O O . ILE A 1 196 ? 5.266 8.722 10.500 1.00 96.38 196 ILE A O 1
ATOM 1570 N N . SER A 1 197 ? 6.058 8.172 12.537 1.00 93.88 197 SER A N 1
ATOM 1571 C CA . SER A 1 197 ? 4.867 7.460 13.002 1.00 93.88 197 SER A CA 1
ATOM 1572 C C . SER A 1 197 ? 3.701 8.419 13.301 1.00 93.88 197 SER A C 1
ATOM 1574 O O . SER A 1 197 ? 3.849 9.645 13.313 1.00 93.88 197 SER A O 1
ATOM 1576 N N . VAL A 1 198 ? 2.508 7.873 13.560 1.00 95.00 198 VAL A N 1
ATOM 1577 C CA . VAL A 1 198 ? 1.378 8.677 14.059 1.00 95.00 198 VAL A CA 1
ATOM 1578 C C . VAL A 1 198 ? 1.781 9.340 15.388 1.00 95.00 198 VAL A C 1
ATOM 1580 O O . VAL A 1 198 ? 2.354 8.654 16.236 1.00 95.00 198 VAL A O 1
ATOM 1583 N N . PRO A 1 199 ? 1.509 10.646 15.604 1.00 96.69 199 PRO A N 1
ATOM 1584 C CA . PRO A 1 199 ? 1.916 11.332 16.827 1.00 96.69 199 PRO A CA 1
ATOM 1585 C C . PRO A 1 199 ? 1.455 10.592 18.081 1.00 96.69 199 PRO A C 1
ATOM 1587 O O . PRO A 1 199 ? 0.264 10.328 18.238 1.00 96.69 199 PRO A O 1
ATOM 1590 N N . LEU A 1 200 ? 2.391 10.323 18.996 1.00 94.31 200 LEU A N 1
ATOM 1591 C CA . LEU A 1 200 ? 2.142 9.516 20.196 1.00 94.31 200 LEU A CA 1
ATOM 1592 C C . LEU A 1 200 ? 0.979 10.046 21.049 1.00 94.31 200 LEU A C 1
ATOM 1594 O O . LEU A 1 200 ? 0.202 9.284 21.615 1.00 94.31 200 LEU A O 1
ATOM 1598 N N . VAL A 1 201 ? 0.835 11.369 21.126 1.00 96.81 201 VAL A N 1
ATOM 1599 C CA . VAL A 1 201 ? -0.278 11.997 21.847 1.00 96.81 201 VAL A CA 1
ATOM 1600 C C . VAL A 1 201 ? -1.635 11.604 21.258 1.00 96.81 201 VAL A C 1
ATOM 1602 O O . VAL A 1 201 ? -2.600 11.454 21.999 1.00 96.81 201 VAL A O 1
ATOM 1605 N N . TYR A 1 202 ? -1.724 11.398 19.942 1.00 96.00 202 TYR A N 1
ATOM 1606 C CA . TYR A 1 202 ? -2.984 11.045 19.301 1.00 96.00 202 TYR A CA 1
ATOM 1607 C C . TYR A 1 202 ? -3.376 9.598 19.615 1.00 96.00 202 TYR A C 1
ATOM 1609 O O . TYR A 1 202 ? -4.502 9.355 20.048 1.00 96.00 202 TYR A O 1
ATOM 1617 N N . THR A 1 203 ? -2.428 8.661 19.507 1.00 95.12 203 THR A N 1
ATOM 1618 C CA . THR A 1 203 ? -2.600 7.273 19.965 1.00 95.12 203 THR A CA 1
ATOM 1619 C C . THR A 1 203 ? -3.043 7.236 21.425 1.00 95.12 203 THR A C 1
ATOM 1621 O O . THR A 1 203 ? -4.056 6.622 21.748 1.00 95.12 203 THR A O 1
ATOM 1624 N N . GLN A 1 204 ? -2.357 7.975 22.301 1.00 95.44 204 GLN A N 1
ATOM 1625 C CA . GLN A 1 204 ? -2.690 8.043 23.726 1.00 95.44 204 GLN A CA 1
ATOM 1626 C C . GLN A 1 204 ? -4.097 8.591 23.988 1.00 95.44 204 GLN A C 1
ATOM 1628 O O . GLN A 1 204 ? -4.823 8.017 24.795 1.00 95.44 204 GLN A O 1
ATOM 1633 N N . VAL A 1 205 ? -4.506 9.675 23.318 1.00 95.25 205 VAL A N 1
ATOM 1634 C CA . VAL A 1 205 ? -5.848 10.261 23.484 1.00 95.25 205 VAL A CA 1
ATOM 1635 C C . VAL A 1 205 ? -6.936 9.253 23.121 1.00 95.25 205 VAL A C 1
ATOM 1637 O O . VAL A 1 205 ? -7.908 9.111 23.863 1.00 95.25 205 VAL A O 1
ATOM 1640 N N . VAL A 1 206 ? -6.767 8.525 22.015 1.00 95.31 206 VAL A N 1
ATOM 1641 C CA . VAL A 1 206 ? -7.742 7.522 21.567 1.00 95.31 206 VAL A CA 1
ATOM 1642 C C . VAL A 1 206 ? -7.807 6.364 22.564 1.00 95.31 206 VAL A C 1
ATOM 1644 O O . VAL A 1 206 ? -8.896 6.007 23.012 1.00 95.31 206 VAL A O 1
ATOM 1647 N N . THR A 1 207 ? -6.658 5.824 22.981 1.00 94.06 207 THR A N 1
ATOM 1648 C CA . THR A 1 207 ? -6.598 4.737 23.968 1.00 94.06 207 THR A CA 1
ATOM 1649 C C . THR A 1 207 ? -7.217 5.153 25.304 1.00 94.06 207 THR A C 1
ATOM 1651 O O . THR A 1 207 ? -8.021 4.409 25.862 1.00 94.06 207 THR A O 1
ATOM 1654 N N . ILE A 1 208 ? -6.919 6.359 25.802 1.00 93.44 208 ILE A N 1
ATOM 1655 C CA . ILE A 1 208 ? -7.512 6.892 27.037 1.00 93.44 208 ILE A CA 1
ATOM 1656 C C . ILE A 1 208 ? -9.027 7.041 26.891 1.00 93.44 208 ILE A C 1
ATOM 1658 O O . ILE A 1 208 ? -9.748 6.676 27.818 1.00 93.44 208 ILE A O 1
ATOM 1662 N N . ALA A 1 209 ? -9.530 7.537 25.758 1.00 92.88 209 ALA A N 1
ATOM 1663 C CA . ALA A 1 209 ? -10.968 7.674 25.531 1.00 92.88 209 ALA A CA 1
ATOM 1664 C C . ALA A 1 209 ? -11.684 6.313 25.555 1.00 92.88 209 ALA A C 1
ATOM 1666 O O . ALA A 1 209 ? -12.688 6.162 26.256 1.00 92.88 209 ALA A O 1
ATOM 1667 N N . VAL A 1 210 ? -11.141 5.309 24.856 1.00 93.38 210 VAL A N 1
ATOM 1668 C CA . VAL A 1 210 ? -11.698 3.946 24.823 1.00 93.38 210 VAL A CA 1
ATOM 1669 C C . VAL A 1 210 ? -11.623 3.286 26.205 1.00 93.38 210 VAL A C 1
ATOM 1671 O O . VAL A 1 210 ? -12.611 2.734 26.688 1.00 93.38 210 VAL A O 1
ATOM 1674 N N . TYR A 1 211 ? -10.482 3.373 26.890 1.00 93.25 211 TYR A N 1
ATOM 1675 C CA . TYR A 1 211 ? -10.301 2.734 28.198 1.00 93.25 211 TYR A CA 1
ATOM 1676 C C . TYR A 1 211 ? -11.103 3.421 29.302 1.00 93.25 211 TYR A C 1
ATOM 1678 O O . TYR A 1 211 ? -11.660 2.738 30.156 1.00 93.25 211 TYR A O 1
ATOM 1686 N N . SER A 1 212 ? -11.233 4.749 29.272 1.00 92.12 212 SER A N 1
ATOM 1687 C CA . SER A 1 212 ? -12.074 5.484 30.227 1.00 92.12 212 SER A CA 1
ATOM 1688 C C . SER A 1 212 ? -13.555 5.165 30.028 1.00 92.12 212 SER A C 1
ATOM 1690 O O . SER A 1 212 ? -14.286 5.018 31.007 1.00 92.12 212 SER A O 1
ATOM 1692 N N . TYR A 1 213 ? -13.994 4.991 28.777 1.00 92.75 213 TYR A N 1
ATOM 1693 C CA . TYR A 1 213 ? -15.341 4.517 28.466 1.00 92.75 213 TYR A CA 1
ATOM 1694 C C . TYR A 1 213 ? -15.604 3.125 29.050 1.00 92.75 213 TYR A C 1
ATOM 1696 O O . TYR A 1 213 ? -16.617 2.922 29.721 1.00 92.75 213 TYR A O 1
ATOM 1704 N N . PHE A 1 214 ? -14.678 2.178 28.876 1.00 91.94 214 PHE A N 1
ATOM 1705 C CA . PHE A 1 214 ? -14.845 0.841 29.446 1.00 91.94 214 PHE A CA 1
ATOM 1706 C C . PHE A 1 214 ? -14.684 0.795 30.963 1.00 91.94 214 PHE A C 1
ATOM 1708 O O . PHE A 1 214 ? -15.384 0.018 31.606 1.00 91.94 214 PHE A O 1
ATOM 1715 N N . LEU A 1 215 ? -13.859 1.660 31.553 1.00 91.06 215 LEU A N 1
ATOM 1716 C CA . LEU A 1 215 ? -13.797 1.838 33.003 1.00 91.06 215 LEU A CA 1
ATOM 1717 C C . LEU A 1 215 ? -15.151 2.308 33.555 1.00 91.06 215 LEU A C 1
ATOM 1719 O O . LEU A 1 215 ? -15.634 1.766 34.550 1.00 91.06 215 LEU A O 1
ATOM 1723 N N . ALA A 1 216 ? -15.792 3.270 32.884 1.00 91.69 216 ALA A N 1
ATOM 1724 C CA . ALA A 1 216 ? -17.135 3.713 33.237 1.00 91.69 216 ALA A CA 1
ATOM 1725 C C . ALA A 1 216 ? -18.171 2.596 33.035 1.00 91.69 216 ALA A C 1
ATOM 1727 O O . ALA A 1 216 ? -19.005 2.392 33.910 1.00 91.69 216 ALA A O 1
ATOM 1728 N N . CYS A 1 217 ? -18.096 1.820 31.948 1.00 90.75 217 CYS A N 1
ATOM 1729 C CA . CYS A 1 217 ? -19.011 0.700 31.700 1.00 90.75 217 CYS A CA 1
ATOM 1730 C C . CYS A 1 217 ? -18.847 -0.445 32.708 1.00 90.75 217 CYS A C 1
ATOM 1732 O O . CYS A 1 217 ? -19.841 -1.054 33.097 1.00 90.75 217 CYS A O 1
ATOM 1734 N N . LEU A 1 218 ? -17.622 -0.722 33.164 1.00 88.81 218 LEU A N 1
ATOM 1735 C CA . LEU A 1 218 ? -17.327 -1.792 34.119 1.00 88.81 218 LEU A CA 1
ATOM 1736 C C . LEU A 1 218 ? -18.090 -1.609 35.438 1.00 88.81 218 LEU A C 1
ATOM 1738 O O . LEU A 1 218 ? -18.535 -2.589 36.036 1.00 88.81 218 LEU A O 1
ATOM 1742 N N . ILE A 1 219 ? -18.266 -0.354 35.858 1.00 90.31 219 ILE A N 1
ATOM 1743 C CA . ILE A 1 219 ? -19.015 0.023 37.060 1.00 90.31 219 ILE A CA 1
ATOM 1744 C C . ILE A 1 219 ? -20.472 0.342 36.704 1.00 90.31 219 ILE A C 1
ATOM 1746 O O . ILE A 1 219 ? -21.386 -0.189 37.321 1.00 90.31 219 ILE A O 1
ATOM 1750 N N . GLY A 1 220 ? -20.707 1.175 35.691 1.00 89.31 220 GLY A N 1
ATOM 1751 C CA . GLY A 1 220 ? -22.025 1.703 35.333 1.00 89.31 220 GLY A CA 1
ATOM 1752 C C . GLY A 1 220 ? -22.996 0.684 34.741 1.00 89.31 220 GLY A C 1
ATOM 1753 O O . GLY A 1 220 ? -24.199 0.897 34.789 1.00 89.31 220 GLY A O 1
ATOM 1754 N N . ARG A 1 221 ? -22.503 -0.447 34.224 1.00 89.06 221 ARG A N 1
ATOM 1755 C CA . ARG A 1 221 ? -23.340 -1.515 33.644 1.00 89.06 221 ARG A CA 1
ATOM 1756 C C . ARG A 1 221 ? -23.500 -2.726 34.559 1.00 89.06 221 ARG A C 1
ATOM 1758 O O . ARG A 1 221 ? -23.889 -3.794 34.094 1.00 89.06 221 ARG A O 1
ATOM 1765 N N . GLN A 1 222 ? -23.196 -2.572 35.847 1.00 87.94 222 GLN A N 1
ATOM 1766 C CA . GLN A 1 222 ? -23.479 -3.588 36.860 1.00 87.94 222 GLN A CA 1
ATOM 1767 C C . GLN A 1 222 ? -24.991 -3.670 37.092 1.00 87.94 222 GLN A C 1
ATOM 1769 O O . GLN A 1 222 ? -25.648 -2.648 37.293 1.00 87.94 222 GLN A O 1
ATOM 1774 N N . PHE A 1 223 ? -25.558 -4.878 37.104 1.00 87.38 223 PHE A N 1
ATOM 1775 C CA . PHE A 1 223 ? -26.984 -5.034 37.403 1.00 87.38 223 PHE A CA 1
ATOM 1776 C C . PHE A 1 223 ? -27.253 -4.660 38.865 1.00 87.38 223 PHE A C 1
ATOM 1778 O O . PHE A 1 223 ? -26.585 -5.175 39.766 1.00 87.38 223 PHE A O 1
ATOM 1785 N N . LEU A 1 224 ? -28.198 -3.739 39.098 1.00 87.25 224 LEU A N 1
ATOM 1786 C CA . LEU A 1 224 ? -28.611 -3.296 40.436 1.00 87.25 224 LEU A CA 1
ATOM 1787 C C . LEU A 1 224 ? -29.695 -4.210 41.022 1.00 87.25 224 LEU A C 1
ATOM 1789 O O . LEU A 1 224 ? -30.178 -5.113 40.356 1.00 87.25 224 LEU A O 1
ATOM 1793 N N . ASP A 1 225 ? -30.029 -4.014 42.302 1.00 84.44 225 ASP A N 1
ATOM 1794 C CA . ASP A 1 225 ? -31.077 -4.791 42.976 1.00 84.44 225 ASP A CA 1
ATOM 1795 C C . ASP A 1 225 ? -32.447 -4.320 42.456 1.00 84.44 225 ASP A C 1
ATOM 1797 O O . ASP A 1 225 ? -32.811 -3.165 42.719 1.00 84.44 225 ASP A O 1
ATOM 1801 N N . PRO A 1 226 ? -33.217 -5.173 41.748 1.00 85.00 226 PRO A N 1
ATOM 1802 C CA . PRO A 1 226 ? -34.513 -4.782 41.201 1.00 85.00 226 PRO A CA 1
ATOM 1803 C C . PRO A 1 226 ? -35.505 -4.332 42.281 1.00 85.00 226 PRO A C 1
ATOM 1805 O O . PRO A 1 226 ? -36.391 -3.526 42.004 1.00 85.00 226 PRO A O 1
ATOM 1808 N N . ALA A 1 227 ? -35.342 -4.796 43.527 1.00 84.75 227 ALA A N 1
ATOM 1809 C CA . ALA A 1 227 ? -36.212 -4.424 44.640 1.00 84.75 227 ALA A CA 1
ATOM 1810 C C . ALA A 1 227 ? -36.090 -2.941 45.040 1.00 84.75 227 ALA A C 1
ATOM 1812 O O . ALA A 1 227 ? -37.008 -2.400 45.655 1.00 84.75 227 ALA A O 1
ATOM 1813 N N . GLN A 1 228 ? -34.986 -2.267 44.691 1.00 84.25 228 GLN A N 1
ATOM 1814 C CA . GLN A 1 228 ? -34.800 -0.834 44.962 1.00 84.25 228 GLN A CA 1
ATOM 1815 C C . GLN A 1 228 ? -35.518 0.072 43.946 1.00 84.25 228 GLN A C 1
ATOM 1817 O O . GLN A 1 228 ? -35.656 1.269 44.198 1.00 84.25 228 GLN A O 1
ATOM 1822 N N . GLY A 1 229 ? -35.983 -0.467 42.811 1.00 84.25 229 GLY A N 1
ATOM 1823 C CA . GLY A 1 229 ? -36.785 0.277 41.833 1.00 84.25 229 GLY A CA 1
ATOM 1824 C C . GLY A 1 229 ? -36.047 1.409 41.105 1.00 84.25 229 GLY A C 1
ATOM 1825 O O . GLY A 1 229 ? -36.661 2.422 40.763 1.00 84.25 229 GLY A O 1
ATOM 1826 N N . TYR A 1 230 ? -34.735 1.278 40.878 1.00 86.44 230 TYR A N 1
ATOM 1827 C CA . TYR A 1 230 ? -33.964 2.256 40.105 1.00 86.44 230 TYR A CA 1
ATOM 1828 C C . TYR A 1 230 ? -34.380 2.256 38.625 1.00 86.44 230 TYR A C 1
ATOM 1830 O O . TYR A 1 230 ? -34.444 1.208 37.980 1.00 86.44 230 TYR A O 1
ATOM 1838 N N . GLN A 1 231 ? -34.617 3.441 38.051 1.00 84.19 231 GLN A N 1
ATOM 1839 C CA . GLN A 1 231 ? -34.976 3.554 36.634 1.00 84.19 231 GLN A CA 1
ATOM 1840 C C . GLN A 1 231 ? -33.870 2.979 35.733 1.00 84.19 231 GLN A C 1
ATOM 1842 O O . GLN A 1 231 ? -32.683 3.209 35.961 1.00 84.19 231 GLN A O 1
ATOM 1847 N N . GLY A 1 232 ? -34.266 2.190 34.731 1.00 82.19 232 GLY A N 1
ATOM 1848 C CA . GLY A 1 232 ? -33.342 1.506 33.818 1.00 82.19 232 GLY A CA 1
ATOM 1849 C C . GLY A 1 232 ? -32.672 0.243 34.378 1.00 82.19 232 GLY A C 1
ATOM 1850 O O . GLY A 1 232 ? -32.047 -0.478 33.611 1.00 82.19 232 GLY A O 1
ATOM 1851 N N . HIS A 1 233 ? -32.849 -0.080 35.667 1.00 86.62 233 HIS A N 1
ATOM 1852 C CA . HIS A 1 233 ? -32.156 -1.186 36.344 1.00 86.62 233 HIS A CA 1
ATOM 1853 C C . HIS A 1 233 ? -33.134 -2.179 37.002 1.00 86.62 233 HIS A C 1
ATOM 1855 O O . HIS A 1 233 ? -32.972 -2.568 38.156 1.00 86.62 233 HIS A O 1
ATOM 1861 N N . ASN A 1 234 ? -34.173 -2.584 36.266 1.00 85.88 234 ASN A N 1
ATOM 1862 C CA . ASN A 1 234 ? -35.229 -3.482 36.765 1.00 85.88 234 ASN A CA 1
ATOM 1863 C C . ASN A 1 234 ? -34.971 -4.972 36.476 1.00 85.88 234 ASN A C 1
ATOM 1865 O O . ASN A 1 234 ? -35.763 -5.822 36.876 1.00 85.88 234 ASN A O 1
ATOM 1869 N N . LEU A 1 235 ? -33.915 -5.289 35.726 1.00 82.31 235 LEU A N 1
ATOM 1870 C CA . LEU A 1 235 ? -33.603 -6.636 35.255 1.00 82.31 235 LEU A CA 1
ATOM 1871 C C . LEU A 1 235 ? -32.171 -6.989 35.654 1.00 82.31 235 LEU A C 1
ATOM 1873 O O . LEU A 1 235 ? -31.267 -6.187 35.434 1.00 82.31 235 LEU A O 1
ATOM 1877 N N . ASP A 1 236 ? -31.976 -8.192 36.194 1.00 84.69 236 ASP A N 1
ATOM 1878 C CA . ASP A 1 236 ? -30.658 -8.782 36.436 1.00 84.69 236 ASP A CA 1
ATOM 1879 C C . ASP A 1 236 ? -30.507 -10.020 35.546 1.00 84.69 236 ASP A C 1
ATOM 1881 O O . ASP A 1 236 ? -31.164 -11.039 35.758 1.00 84.69 236 ASP A O 1
ATOM 1885 N N . LEU A 1 237 ? -29.693 -9.898 34.494 1.00 83.19 237 LEU A N 1
ATOM 1886 C CA . LEU A 1 237 ? -29.440 -10.978 33.534 1.00 83.19 237 LEU A CA 1
ATOM 1887 C C . LEU A 1 237 ? -28.209 -11.813 33.909 1.00 83.19 237 LEU A C 1
ATOM 1889 O O . LEU A 1 237 ? -27.852 -12.720 33.156 1.00 83.19 237 LEU A O 1
ATOM 1893 N N . CYS A 1 238 ? -27.534 -11.497 35.023 1.00 80.25 238 CYS A N 1
ATOM 1894 C CA . CYS A 1 238 ? -26.231 -12.019 35.454 1.00 80.25 238 CYS A CA 1
ATOM 1895 C C . CYS A 1 238 ? -25.057 -11.724 34.496 1.00 80.25 238 CYS A C 1
ATOM 1897 O O . CYS A 1 238 ? -23.951 -11.454 34.957 1.00 80.25 238 CYS A O 1
ATOM 1899 N N . VAL A 1 239 ? -25.278 -11.751 33.178 1.00 84.12 239 VAL A N 1
ATOM 1900 C CA . VAL A 1 239 ? -24.282 -11.509 32.129 1.00 84.12 239 VAL A CA 1
ATOM 1901 C C . VAL A 1 239 ? -24.694 -10.293 31.288 1.00 84.12 239 VAL A C 1
ATOM 1903 O O . VAL A 1 239 ? -25.781 -10.288 30.703 1.00 84.12 239 VAL A O 1
ATOM 1906 N N . PRO A 1 240 ? -23.845 -9.256 31.172 1.00 88.00 240 PRO A N 1
ATOM 1907 C CA . PRO A 1 240 ? -24.180 -8.040 30.438 1.00 88.00 240 PRO A CA 1
ATOM 1908 C C . PRO A 1 240 ? -23.912 -8.193 28.927 1.00 88.00 240 PRO A C 1
ATOM 1910 O O . PRO A 1 240 ? -22.981 -7.599 28.386 1.00 88.00 240 PRO A O 1
ATOM 1913 N N . ILE A 1 241 ? -24.747 -8.976 28.229 1.00 89.62 241 ILE A N 1
ATOM 1914 C CA . ILE A 1 241 ? -24.567 -9.348 26.805 1.00 89.62 241 ILE A CA 1
ATOM 1915 C C . ILE A 1 241 ? -24.338 -8.127 25.897 1.00 89.62 241 ILE A C 1
ATOM 1917 O O . ILE A 1 241 ? -23.395 -8.107 25.112 1.00 89.62 241 ILE A O 1
ATOM 1921 N N . PHE A 1 242 ? -25.161 -7.081 26.011 1.00 89.50 242 PHE A N 1
ATOM 1922 C CA . PHE A 1 242 ? -25.019 -5.889 25.163 1.00 89.50 242 PHE A CA 1
ATOM 1923 C C . PHE A 1 242 ? -23.766 -5.065 25.481 1.00 89.50 242 PHE A C 1
ATOM 1925 O O . PHE A 1 242 ? -23.189 -4.470 24.574 1.00 89.50 242 PHE A O 1
ATOM 1932 N N . THR A 1 243 ? -23.302 -5.065 26.733 1.00 89.56 243 THR A N 1
ATOM 1933 C CA . THR A 1 243 ? -22.029 -4.431 27.106 1.00 89.56 243 THR A CA 1
ATOM 1934 C C . THR A 1 243 ? -20.850 -5.208 26.524 1.00 89.56 243 THR A C 1
ATOM 1936 O O . THR A 1 243 ? -19.900 -4.593 26.051 1.00 89.56 243 THR A O 1
ATOM 1939 N N . LEU A 1 244 ? -20.925 -6.543 26.480 1.00 90.19 244 LEU A N 1
ATOM 1940 C CA . LEU A 1 244 ? -19.921 -7.371 25.804 1.00 90.19 244 LEU A CA 1
ATOM 1941 C C . LEU A 1 244 ? -19.911 -7.126 24.289 1.00 90.19 244 LEU A C 1
ATOM 1943 O O . LEU A 1 244 ? -18.844 -6.992 23.700 1.00 90.19 244 LEU A O 1
ATOM 1947 N N . LEU A 1 245 ? -21.077 -6.984 23.650 1.00 92.44 245 LEU A N 1
ATOM 1948 C CA . LEU A 1 245 ? -21.148 -6.609 22.230 1.00 92.44 245 LEU A CA 1
ATOM 1949 C C . LEU A 1 245 ? -20.552 -5.215 21.969 1.00 92.44 245 LEU A C 1
ATOM 1951 O O . LEU A 1 245 ? -19.798 -5.043 21.014 1.00 92.44 245 LEU A O 1
ATOM 1955 N N . GLN A 1 246 ? -20.830 -4.232 22.834 1.00 90.69 246 GLN A N 1
ATOM 1956 C CA . GLN A 1 246 ? -20.186 -2.912 22.775 1.00 90.69 246 GLN A CA 1
ATOM 1957 C C . GLN A 1 246 ? -18.670 -3.010 22.978 1.00 90.69 246 GLN A C 1
ATOM 1959 O O . GLN A 1 246 ? -17.920 -2.289 22.320 1.00 90.69 246 GLN A O 1
ATOM 1964 N N . PHE A 1 247 ? -18.218 -3.919 23.848 1.00 92.19 247 PHE A N 1
ATOM 1965 C CA . PHE A 1 247 ? -16.803 -4.207 24.035 1.00 92.19 247 PHE A CA 1
ATOM 1966 C C . PHE A 1 247 ? -16.151 -4.703 22.749 1.00 92.19 247 PHE A C 1
ATOM 1968 O O . PHE A 1 247 ? -15.214 -4.068 22.274 1.00 92.19 247 PHE A O 1
ATOM 1975 N N . PHE A 1 248 ? -16.696 -5.754 22.133 1.00 93.19 248 PHE A N 1
ATOM 1976 C CA . PHE A 1 248 ? -16.191 -6.255 20.854 1.00 93.19 248 PHE A CA 1
ATOM 1977 C C . PHE A 1 248 ? -16.186 -5.181 19.767 1.00 93.19 248 PHE A C 1
ATOM 1979 O O . PHE A 1 248 ? -15.228 -5.101 19.005 1.00 93.19 248 PHE A O 1
ATOM 1986 N N . PHE A 1 249 ? -17.205 -4.322 19.723 1.00 93.88 249 PHE A N 1
ATOM 1987 C CA . PHE A 1 249 ? -17.269 -3.248 18.739 1.00 93.88 249 PHE A CA 1
ATOM 1988 C C . PHE A 1 249 ? -16.159 -2.203 18.930 1.00 93.88 249 PHE A C 1
ATOM 1990 O O . PHE A 1 249 ? -15.349 -2.011 18.029 1.00 93.88 249 PHE A O 1
ATOM 1997 N N . TYR A 1 250 ? -16.071 -1.536 20.087 1.00 93.38 250 TYR A N 1
ATOM 1998 C CA . TYR A 1 250 ? -15.092 -0.451 20.263 1.00 93.38 250 TYR A CA 1
ATOM 1999 C C . TYR A 1 250 ? -13.666 -0.954 20.490 1.00 93.38 250 TYR A C 1
ATOM 2001 O O . TYR A 1 250 ? -12.727 -0.356 19.967 1.00 93.38 250 TYR A O 1
ATOM 2009 N N . ALA A 1 251 ? -13.479 -2.041 21.247 1.00 93.50 251 ALA A N 1
ATOM 2010 C CA . ALA A 1 251 ? -12.153 -2.621 21.437 1.00 93.50 251 ALA A CA 1
ATOM 2011 C C . ALA A 1 251 ? -11.658 -3.270 20.139 1.00 93.50 251 ALA A C 1
ATOM 2013 O O . ALA A 1 251 ? -10.507 -3.066 19.774 1.00 93.50 251 ALA A O 1
ATOM 2014 N N . GLY A 1 252 ? -12.528 -3.972 19.402 1.00 94.94 252 GLY A N 1
ATOM 2015 C CA . GLY A 1 252 ? -12.196 -4.509 18.081 1.00 94.94 252 GLY A CA 1
ATOM 2016 C C . GLY A 1 252 ? -11.843 -3.407 17.084 1.00 94.94 252 GLY A C 1
ATOM 2017 O O . GLY A 1 252 ? -10.844 -3.507 16.382 1.00 94.94 252 GLY A O 1
ATOM 2018 N N . TRP A 1 253 ? -12.589 -2.302 17.075 1.00 95.88 253 TRP A N 1
ATOM 2019 C CA . TRP A 1 253 ? -12.290 -1.171 16.197 1.00 95.88 253 TRP A CA 1
ATOM 2020 C C . TRP A 1 253 ? -10.971 -0.463 16.561 1.00 95.88 253 TRP A C 1
ATOM 2022 O O . TRP A 1 253 ? -10.223 -0.076 15.666 1.00 95.88 253 TRP A O 1
ATOM 2032 N N . LEU A 1 254 ? -10.620 -0.366 17.851 1.00 95.88 254 LEU A N 1
ATOM 2033 C CA . LEU A 1 254 ? -9.280 0.062 18.276 1.00 95.88 254 LEU A CA 1
ATOM 2034 C C . LEU A 1 254 ? -8.197 -0.932 17.829 1.00 95.88 254 LEU A C 1
ATOM 2036 O O . LEU A 1 254 ? -7.153 -0.505 17.341 1.00 95.88 254 LEU A O 1
ATOM 2040 N N . LYS A 1 255 ? -8.464 -2.239 17.935 1.00 94.88 255 LYS A N 1
ATOM 2041 C CA . LYS A 1 255 ? -7.534 -3.299 17.523 1.00 94.88 255 LYS A CA 1
ATOM 2042 C C . LYS A 1 255 ? -7.207 -3.261 16.034 1.00 94.88 255 LYS A C 1
ATOM 2044 O O . LYS A 1 255 ? -6.049 -3.465 15.696 1.00 94.88 255 LYS A O 1
ATOM 2049 N N . VAL A 1 256 ? -8.161 -2.890 15.175 1.00 96.31 256 VAL A N 1
ATOM 2050 C CA . VAL A 1 256 ? -7.887 -2.636 13.747 1.00 96.31 256 VAL A CA 1
ATOM 2051 C C . VAL A 1 256 ? -6.767 -1.605 13.582 1.00 96.31 256 VAL A C 1
ATOM 2053 O O . VAL A 1 256 ? -5.849 -1.804 12.797 1.00 96.31 256 VAL A O 1
ATOM 2056 N N . ALA A 1 257 ? -6.804 -0.502 14.330 1.00 95.88 257 ALA A N 1
ATOM 2057 C CA . ALA A 1 257 ? -5.742 0.494 14.243 1.00 95.88 257 ALA A CA 1
ATOM 2058 C C . ALA A 1 257 ? -4.432 0.035 14.897 1.00 95.88 257 ALA A C 1
ATOM 2060 O O . ALA A 1 257 ? -3.373 0.419 14.419 1.00 95.88 257 ALA A O 1
ATOM 2061 N N . GLU A 1 258 ? -4.479 -0.749 15.976 1.00 93.75 258 GLU A N 1
ATOM 2062 C CA . GLU A 1 258 ? -3.267 -1.293 16.607 1.00 93.75 258 GLU A CA 1
ATOM 2063 C C . GLU A 1 258 ? -2.514 -2.256 15.684 1.00 93.75 258 GLU A C 1
ATOM 2065 O O . GLU A 1 258 ? -1.294 -2.185 15.635 1.00 93.75 258 GLU A O 1
ATOM 2070 N N . GLN A 1 259 ? -3.229 -3.089 14.928 1.00 94.25 259 GLN A N 1
ATOM 2071 C CA . GLN A 1 259 ? -2.635 -4.017 13.965 1.00 94.25 259 GLN A CA 1
ATOM 2072 C C . GLN A 1 259 ? -2.045 -3.267 12.759 1.00 94.25 259 GLN A C 1
ATOM 2074 O O . GLN A 1 259 ? -0.900 -3.456 12.377 1.00 94.25 259 GLN A O 1
ATOM 2079 N N . LEU A 1 260 ? -2.791 -2.313 12.193 1.00 96.12 260 LEU A N 1
ATOM 2080 C CA . LEU A 1 260 ? -2.387 -1.633 10.956 1.00 96.12 260 LEU A CA 1
ATOM 2081 C C . LEU A 1 260 ? -1.384 -0.480 11.157 1.00 96.12 260 LEU A C 1
ATOM 2083 O O . LEU A 1 260 ? -0.931 0.113 10.173 1.00 96.12 260 LEU A O 1
ATOM 2087 N N . ILE A 1 261 ? -1.055 -0.104 12.403 1.00 95.25 261 ILE A N 1
ATOM 2088 C CA . ILE A 1 261 ? -0.144 1.022 12.677 1.00 95.25 261 ILE A CA 1
ATOM 20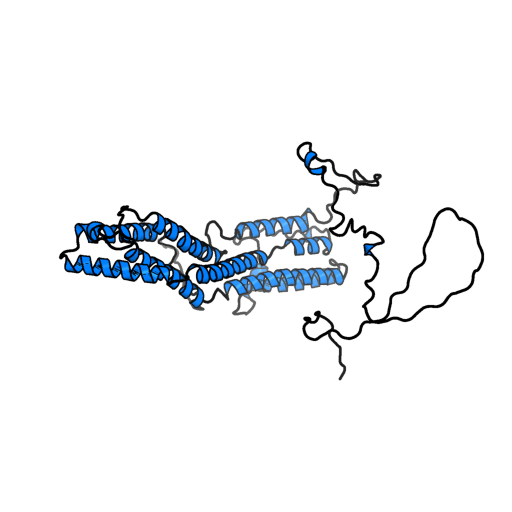89 C C . ILE A 1 261 ? 1.285 0.736 12.210 1.00 95.25 261 ILE A C 1
ATOM 2091 O O . ILE A 1 261 ? 1.971 1.664 11.773 1.00 95.25 261 ILE A O 1
ATOM 2095 N N . ASN A 1 262 ? 1.705 -0.529 12.280 1.00 95.69 262 ASN A N 1
ATOM 2096 C CA . ASN A 1 262 ? 2.998 -1.009 11.818 1.00 95.69 262 ASN A CA 1
ATOM 2097 C C . ASN A 1 262 ? 2.823 -2.307 11.011 1.00 95.69 262 ASN A C 1
ATOM 2099 O O . ASN A 1 262 ? 2.995 -3.381 11.571 1.00 95.69 262 ASN A O 1
ATOM 2103 N N . PRO A 1 263 ? 2.543 -2.216 9.700 1.00 96.69 263 PRO A N 1
ATOM 2104 C CA . PRO A 1 263 ? 2.271 -3.390 8.871 1.00 96.69 263 PRO A CA 1
ATOM 2105 C C . PRO A 1 263 ? 3.520 -4.163 8.425 1.00 96.69 263 PRO A C 1
ATOM 2107 O O . PRO A 1 263 ? 3.457 -4.955 7.489 1.00 96.69 263 PRO A O 1
ATOM 2110 N N . PHE A 1 264 ? 4.680 -3.869 9.014 1.00 95.69 264 PHE A N 1
ATOM 2111 C CA . PHE A 1 264 ? 5.958 -4.521 8.721 1.00 95.69 264 PHE A CA 1
ATOM 2112 C C . PHE A 1 264 ? 6.417 -5.421 9.879 1.00 95.69 264 PHE A C 1
ATOM 2114 O O . PHE A 1 264 ? 7.616 -5.674 10.019 1.00 95.69 264 PHE A O 1
ATOM 2121 N N . GLY A 1 265 ? 5.486 -5.829 10.744 1.00 91.19 265 GLY A N 1
ATOM 2122 C CA . GLY A 1 265 ? 5.725 -6.764 11.834 1.00 91.19 265 GLY A CA 1
ATOM 2123 C C . GLY A 1 265 ? 5.626 -8.226 11.395 1.00 91.19 265 GLY A C 1
ATOM 2124 O O . GLY A 1 265 ? 5.985 -8.590 10.274 1.00 91.19 265 GLY A O 1
ATOM 2125 N N . GLU A 1 266 ? 5.185 -9.062 12.331 1.00 90.25 266 GLU A N 1
ATOM 2126 C CA . GLU A 1 266 ? 4.998 -10.507 12.160 1.00 90.25 266 GLU A CA 1
ATOM 2127 C C . GLU A 1 266 ? 3.551 -10.932 12.488 1.00 90.25 266 GLU A C 1
ATOM 2129 O O . GLU A 1 266 ? 3.304 -12.107 12.760 1.00 90.25 266 GLU A O 1
ATOM 2134 N N . ASP A 1 267 ? 2.600 -9.989 12.519 1.00 91.88 267 ASP A N 1
ATOM 2135 C CA . ASP A 1 267 ? 1.184 -10.306 12.719 1.00 91.88 267 ASP A CA 1
ATOM 2136 C C . ASP A 1 267 ? 0.580 -10.936 11.447 1.00 91.88 267 ASP A C 1
ATOM 2138 O O . ASP A 1 267 ? 1.044 -10.706 10.332 1.00 91.88 267 ASP A O 1
ATOM 2142 N N . ASP A 1 268 ? -0.503 -11.707 11.598 1.00 89.94 268 ASP A N 1
ATOM 2143 C CA . ASP A 1 268 ? -1.096 -12.496 10.500 1.00 89.94 268 ASP A CA 1
ATOM 2144 C C . ASP A 1 268 ? -1.573 -11.659 9.287 1.00 89.94 268 ASP A C 1
ATOM 2146 O O . ASP A 1 268 ? -1.626 -12.180 8.175 1.00 89.94 268 ASP A O 1
ATOM 2150 N N . ASP A 1 269 ? -1.929 -10.380 9.485 1.00 92.69 269 ASP A N 1
ATOM 2151 C CA . ASP A 1 269 ? -2.355 -9.461 8.407 1.00 92.69 269 ASP A CA 1
ATOM 2152 C C . ASP A 1 269 ? -1.279 -8.415 8.044 1.00 92.69 269 ASP A C 1
ATOM 2154 O O . ASP A 1 269 ? -1.566 -7.438 7.335 1.00 92.69 269 ASP A O 1
ATOM 2158 N N . ASP A 1 270 ? -0.049 -8.584 8.534 1.00 95.50 270 ASP A N 1
ATOM 2159 C CA . ASP A 1 270 ? 1.074 -7.752 8.117 1.00 95.50 270 ASP A CA 1
ATOM 2160 C C . ASP A 1 270 ? 1.486 -8.056 6.674 1.00 95.50 270 ASP A C 1
ATOM 2162 O O . ASP A 1 270 ? 1.096 -9.039 6.039 1.00 95.50 270 ASP A O 1
ATOM 2166 N N . PHE A 1 271 ? 2.276 -7.157 6.097 1.00 96.94 271 PHE A N 1
ATOM 2167 C CA . PHE A 1 271 ? 2.737 -7.324 4.735 1.00 96.94 271 PHE A CA 1
ATOM 2168 C C . PHE A 1 271 ? 3.756 -8.457 4.615 1.00 96.94 271 PHE A C 1
ATOM 2170 O O . PHE A 1 271 ? 4.815 -8.438 5.241 1.00 96.94 271 PHE A O 1
ATOM 2177 N N . GLU A 1 272 ? 3.500 -9.357 3.667 1.00 96.06 272 GLU A N 1
ATOM 2178 C CA . GLU A 1 272 ? 4.382 -10.461 3.270 1.00 96.06 272 GLU A CA 1
ATOM 2179 C C . GLU A 1 272 ? 5.633 -9.970 2.512 1.00 96.06 272 GLU A C 1
ATOM 2181 O O . GLU A 1 272 ? 5.846 -10.225 1.322 1.00 96.06 272 GLU A O 1
ATOM 2186 N N . THR A 1 273 ? 6.480 -9.203 3.196 1.00 94.56 273 THR A N 1
ATOM 2187 C CA . THR A 1 273 ? 7.652 -8.541 2.607 1.00 94.56 273 THR A CA 1
ATOM 2188 C C . THR A 1 273 ? 8.711 -9.525 2.129 1.00 94.56 273 THR A C 1
ATOM 2190 O O . THR A 1 273 ? 9.283 -9.319 1.059 1.00 94.56 273 THR A O 1
ATOM 2193 N N . ASN A 1 274 ? 8.940 -10.614 2.867 1.00 92.00 274 ASN A N 1
ATOM 2194 C CA . ASN A 1 274 ? 9.884 -11.662 2.475 1.00 92.00 274 ASN A CA 1
ATOM 2195 C C . ASN A 1 274 ? 9.466 -12.317 1.153 1.00 92.00 274 ASN A C 1
ATOM 2197 O O . ASN A 1 274 ? 10.275 -12.416 0.231 1.00 92.00 274 ASN A O 1
ATOM 2201 N N . PHE A 1 275 ? 8.181 -12.659 1.018 1.00 95.19 275 PHE A N 1
ATOM 2202 C CA . PHE A 1 275 ? 7.634 -13.184 -0.232 1.00 95.19 275 PHE A CA 1
ATOM 2203 C C . PHE A 1 275 ? 7.837 -12.205 -1.393 1.00 95.19 275 PHE A C 1
ATOM 2205 O O . PHE A 1 275 ? 8.249 -12.605 -2.483 1.00 95.19 275 PHE A O 1
ATOM 2212 N N . LEU A 1 276 ? 7.579 -10.912 -1.172 1.00 95.06 276 LEU A N 1
ATOM 2213 C CA . LEU A 1 276 ? 7.777 -9.899 -2.206 1.00 95.06 276 LEU A CA 1
ATOM 2214 C C . LEU A 1 276 ? 9.244 -9.766 -2.612 1.00 95.06 276 LEU A C 1
ATOM 2216 O O . LEU A 1 276 ? 9.516 -9.616 -3.801 1.00 95.06 276 LEU A O 1
ATOM 2220 N N . ILE A 1 277 ? 10.187 -9.843 -1.671 1.00 92.81 277 ILE A N 1
ATOM 2221 C CA . ILE A 1 277 ? 11.623 -9.819 -1.973 1.00 92.81 277 ILE A CA 1
ATOM 2222 C C . ILE A 1 277 ? 11.999 -11.009 -2.866 1.00 92.81 277 ILE A C 1
ATOM 2224 O O . ILE A 1 277 ? 12.611 -10.799 -3.917 1.00 92.81 277 ILE A O 1
ATOM 2228 N N . ASP A 1 278 ? 11.582 -12.223 -2.502 1.00 92.81 278 ASP A N 1
ATOM 2229 C CA . ASP A 1 278 ? 11.882 -13.443 -3.259 1.00 92.81 278 ASP A CA 1
ATOM 2230 C C . ASP A 1 278 ? 11.263 -13.406 -4.662 1.00 92.81 278 ASP A C 1
ATOM 2232 O O . ASP A 1 278 ? 11.957 -13.606 -5.665 1.00 92.81 278 ASP A O 1
ATOM 2236 N N . ARG A 1 279 ? 9.973 -13.053 -4.754 1.00 96.06 279 ARG A N 1
ATOM 2237 C CA . ARG A 1 279 ? 9.258 -12.888 -6.028 1.00 96.06 279 ARG A CA 1
ATOM 2238 C C . ARG A 1 279 ? 9.953 -11.860 -6.911 1.00 96.06 279 ARG A C 1
ATOM 2240 O O . ARG A 1 279 ? 10.155 -12.098 -8.099 1.00 96.06 279 ARG A O 1
ATOM 2247 N N . ASN A 1 280 ? 10.297 -10.702 -6.353 1.00 95.00 280 ASN A N 1
ATOM 2248 C CA . ASN A 1 280 ? 10.882 -9.600 -7.111 1.00 95.00 280 ASN A CA 1
ATOM 2249 C C . ASN A 1 280 ? 12.273 -9.950 -7.621 1.00 95.00 280 ASN A C 1
ATOM 2251 O O . ASN A 1 280 ? 12.595 -9.645 -8.769 1.00 95.00 280 ASN A O 1
ATOM 2255 N N . PHE A 1 281 ? 13.084 -10.614 -6.802 1.00 91.62 281 PHE A N 1
ATOM 2256 C CA . PHE A 1 281 ? 14.406 -11.059 -7.213 1.00 91.62 281 PHE A CA 1
ATOM 2257 C C . PHE A 1 281 ? 14.323 -12.101 -8.333 1.00 91.62 281 PHE A C 1
ATOM 2259 O O . PHE A 1 281 ? 14.977 -11.946 -9.361 1.00 91.62 281 PHE A O 1
ATOM 2266 N N . GLN A 1 282 ? 13.459 -13.108 -8.186 1.00 92.25 282 GLN A N 1
ATOM 2267 C CA . GLN A 1 282 ? 13.282 -14.152 -9.194 1.00 92.25 282 GLN A CA 1
ATOM 2268 C C . GLN A 1 282 ? 12.765 -13.590 -10.526 1.00 92.25 282 GLN A C 1
ATOM 2270 O O . GLN A 1 282 ? 13.358 -13.838 -11.574 1.00 92.25 282 GLN A O 1
ATOM 2275 N N . VAL A 1 283 ? 11.668 -12.825 -10.492 1.00 93.94 283 VAL A N 1
ATOM 2276 C CA . VAL A 1 283 ? 11.010 -12.317 -11.706 1.00 93.94 283 VAL A CA 1
ATOM 2277 C C . VAL A 1 283 ? 11.893 -11.308 -12.432 1.00 93.94 283 VAL A C 1
ATOM 2279 O O . VAL A 1 283 ? 11.989 -11.362 -13.655 1.00 93.94 283 VAL A O 1
ATOM 2282 N N . SER A 1 284 ? 12.576 -10.418 -11.703 1.00 93.12 284 SER A N 1
ATOM 2283 C CA . SER A 1 284 ? 13.450 -9.427 -12.339 1.00 93.12 284 SER A CA 1
ATOM 2284 C C . SER A 1 284 ? 14.631 -10.073 -13.057 1.00 93.12 284 SER A C 1
ATOM 2286 O O . SER A 1 284 ? 14.913 -9.688 -14.188 1.00 93.12 284 SER A O 1
ATOM 2288 N N . MET A 1 285 ? 15.271 -11.083 -12.457 1.00 89.94 285 MET A N 1
ATOM 2289 C CA . MET A 1 285 ? 16.368 -11.815 -13.098 1.00 89.94 285 MET A CA 1
ATOM 2290 C C . MET A 1 285 ? 15.891 -12.606 -14.321 1.00 89.94 285 MET A C 1
ATOM 2292 O O . MET A 1 285 ? 16.530 -12.548 -15.367 1.00 89.94 285 MET A O 1
ATOM 2296 N N . LEU A 1 286 ? 14.738 -13.277 -14.226 1.00 91.06 286 LEU A N 1
ATOM 2297 C CA . LEU A 1 286 ? 14.149 -14.017 -15.345 1.00 91.06 286 LEU A CA 1
ATOM 2298 C C . LEU A 1 286 ? 13.826 -13.097 -16.536 1.00 91.06 286 LEU A C 1
ATOM 2300 O O . LEU A 1 286 ? 14.134 -13.424 -17.682 1.00 91.06 286 LEU A O 1
ATOM 2304 N N . ALA A 1 287 ? 13.235 -11.931 -16.259 1.00 91.25 287 ALA A N 1
ATOM 2305 C CA . ALA A 1 287 ? 12.801 -10.982 -17.280 1.00 91.25 287 ALA A CA 1
ATOM 2306 C C . ALA A 1 287 ? 13.966 -10.344 -18.055 1.00 91.25 287 ALA A C 1
ATOM 2308 O O . ALA A 1 287 ? 13.836 -10.078 -19.248 1.00 91.25 287 ALA A O 1
ATOM 2309 N N . VAL A 1 288 ? 15.092 -10.072 -17.388 1.00 89.44 288 VAL A N 1
ATOM 2310 C CA . VAL A 1 288 ? 16.242 -9.397 -18.017 1.00 89.44 288 VAL A CA 1
ATOM 2311 C C . VAL A 1 288 ? 17.288 -10.358 -18.586 1.00 89.44 288 VAL A C 1
ATOM 2313 O O . VAL A 1 288 ? 18.123 -9.909 -19.369 1.00 89.44 288 VAL A O 1
ATOM 2316 N N . ASP A 1 289 ? 17.265 -11.641 -18.204 1.00 86.75 289 ASP A N 1
ATOM 2317 C CA . ASP A 1 289 ? 18.193 -12.669 -18.701 1.00 86.75 289 ASP A CA 1
ATOM 2318 C C . ASP A 1 289 ? 17.502 -13.632 -19.677 1.00 86.75 289 ASP A C 1
ATOM 2320 O O . ASP A 1 289 ? 17.697 -13.523 -20.887 1.00 86.75 289 ASP A O 1
ATOM 2324 N N . GLU A 1 290 ? 16.656 -14.545 -19.184 1.00 89.62 290 GLU A N 1
ATOM 2325 C CA . GLU A 1 290 ? 16.053 -15.596 -20.018 1.00 89.62 290 GLU A CA 1
ATOM 2326 C C . GLU A 1 290 ? 15.089 -15.036 -21.070 1.00 89.62 290 GLU A C 1
ATOM 2328 O O . GLU A 1 290 ? 15.119 -15.471 -22.217 1.00 89.62 290 GLU A O 1
ATOM 2333 N N . MET A 1 291 ? 14.280 -14.033 -20.714 1.00 91.56 291 MET A N 1
ATOM 2334 C CA . MET A 1 291 ? 13.302 -13.431 -21.633 1.00 91.56 291 MET A CA 1
ATOM 2335 C C . MET A 1 291 ? 13.914 -12.393 -22.593 1.00 91.56 291 MET A C 1
ATOM 2337 O O . MET A 1 291 ? 13.202 -11.811 -23.419 1.00 91.56 291 MET A O 1
ATOM 2341 N N . TYR A 1 292 ? 15.218 -12.113 -22.498 1.00 91.12 292 TYR A N 1
ATOM 2342 C CA . TYR A 1 292 ? 15.854 -11.081 -23.311 1.00 91.12 292 TYR A CA 1
ATOM 2343 C C . TYR A 1 292 ? 15.926 -11.473 -24.796 1.00 91.12 292 TYR A C 1
ATOM 2345 O O . TYR A 1 292 ? 16.714 -12.334 -25.214 1.00 91.12 292 TYR A O 1
ATOM 2353 N N . ASP A 1 293 ? 15.151 -10.757 -25.616 1.00 89.62 293 ASP A N 1
ATOM 2354 C CA . ASP A 1 293 ? 15.071 -10.968 -27.069 1.00 89.62 293 ASP A CA 1
ATOM 2355 C C . ASP A 1 293 ? 14.700 -12.427 -27.422 1.00 89.62 293 ASP A C 1
ATOM 2357 O O . ASP A 1 293 ? 15.138 -12.976 -28.438 1.00 89.62 293 ASP A O 1
ATOM 2361 N N . ASP A 1 294 ? 13.925 -13.069 -26.537 1.00 92.38 294 ASP A N 1
ATOM 2362 C CA . ASP A 1 294 ? 13.357 -14.408 -26.707 1.00 92.38 294 ASP A CA 1
ATOM 2363 C C . ASP A 1 294 ? 11.848 -14.292 -26.946 1.00 92.38 294 ASP A C 1
ATOM 2365 O O . ASP A 1 294 ? 11.012 -14.405 -26.050 1.00 92.38 294 ASP A O 1
ATOM 2369 N N . LEU A 1 295 ? 11.505 -13.938 -28.183 1.00 92.88 295 LEU A N 1
ATOM 2370 C CA . LEU A 1 295 ? 10.133 -13.722 -28.626 1.00 92.88 295 LEU A CA 1
ATOM 2371 C C . LEU A 1 295 ? 9.639 -14.944 -29.400 1.00 92.88 295 LEU A C 1
ATOM 2373 O O . LEU A 1 295 ? 10.371 -15.529 -30.202 1.00 92.88 295 LEU A O 1
ATOM 2377 N N . ALA A 1 296 ? 8.360 -15.278 -29.227 1.00 95.75 296 ALA A N 1
ATOM 2378 C CA . ALA A 1 296 ? 7.694 -16.223 -30.114 1.00 95.75 296 ALA A CA 1
ATOM 2379 C C . ALA A 1 296 ? 7.729 -15.715 -31.567 1.00 95.75 296 ALA A C 1
ATOM 2381 O O . ALA A 1 296 ? 7.750 -14.508 -31.827 1.00 95.75 296 ALA A O 1
ATOM 2382 N N . MET A 1 297 ? 7.722 -16.646 -32.523 1.00 95.44 297 MET A N 1
ATOM 2383 C CA . MET A 1 297 ? 7.685 -16.295 -33.939 1.00 95.44 297 MET A CA 1
ATOM 2384 C C . MET A 1 297 ? 6.421 -15.483 -34.247 1.00 95.44 297 MET A C 1
ATOM 2386 O O . MET A 1 297 ? 5.329 -15.829 -33.805 1.00 95.44 297 MET A O 1
ATOM 2390 N N . LEU A 1 298 ? 6.580 -14.392 -35.002 1.00 96.62 298 LEU A N 1
ATOM 2391 C CA . LEU A 1 298 ? 5.455 -13.545 -35.382 1.00 96.62 298 LEU A CA 1
ATOM 2392 C C . LEU A 1 298 ? 4.530 -14.296 -36.342 1.00 96.62 298 LEU A C 1
ATOM 2394 O O . LEU A 1 298 ? 4.927 -14.663 -37.450 1.00 96.62 298 LEU A O 1
ATOM 2398 N N . GLU A 1 299 ? 3.284 -14.465 -35.919 1.00 96.31 299 GLU A N 1
ATOM 2399 C CA . GLU A 1 299 ? 2.211 -15.081 -36.689 1.00 96.31 299 GLU A CA 1
ATOM 2400 C C . GLU A 1 299 ? 1.068 -14.084 -36.879 1.00 96.31 299 GLU A C 1
ATOM 2402 O O . GLU A 1 299 ? 0.879 -13.158 -36.087 1.00 96.31 299 GLU A O 1
ATOM 2407 N N . LYS A 1 300 ? 0.296 -14.271 -37.952 1.00 96.94 300 LYS A N 1
ATOM 2408 C CA . LYS A 1 300 ? -0.973 -13.562 -38.112 1.00 96.94 300 LYS A CA 1
ATOM 2409 C C . LYS A 1 300 ? -1.933 -14.053 -37.036 1.00 96.94 300 LYS A C 1
ATOM 2411 O O . LYS A 1 300 ? -2.087 -15.261 -36.864 1.00 96.94 300 LYS A O 1
ATOM 2416 N N . ASP A 1 301 ? -2.575 -13.131 -36.332 1.00 95.38 301 ASP A N 1
ATOM 2417 C CA . ASP A 1 301 ? -3.550 -13.493 -35.310 1.00 95.38 301 ASP A CA 1
ATOM 2418 C C . ASP A 1 301 ? -4.838 -14.095 -35.915 1.00 95.38 301 ASP A C 1
ATOM 2420 O O . ASP A 1 301 ? -5.070 -14.067 -37.126 1.00 95.38 301 ASP A O 1
ATOM 2424 N N . LEU A 1 302 ? -5.694 -14.656 -35.054 1.00 95.62 302 LEU A N 1
ATOM 2425 C CA . LEU A 1 302 ? -6.946 -15.320 -35.443 1.00 95.62 302 LEU A CA 1
ATOM 2426 C C . LEU A 1 302 ? -7.931 -14.394 -36.183 1.00 95.62 302 LEU A C 1
ATOM 2428 O O . LEU A 1 302 ? -8.773 -14.874 -36.940 1.00 95.62 302 LEU A O 1
ATOM 2432 N N . TYR A 1 303 ? -7.843 -13.086 -35.957 1.00 96.25 303 TYR A N 1
ATOM 2433 C CA . TYR A 1 303 ? -8.742 -12.073 -36.501 1.00 96.25 303 TYR A CA 1
ATOM 2434 C C . TYR A 1 303 ? -8.074 -11.236 -37.601 1.00 96.25 303 TYR A C 1
ATOM 2436 O O . TYR A 1 303 ? -8.626 -10.211 -37.984 1.00 96.25 303 TYR A O 1
ATOM 2444 N N . TRP A 1 304 ? -6.935 -11.680 -38.151 1.00 95.69 304 TRP A N 1
ATOM 2445 C CA . TRP A 1 304 ? -6.112 -10.900 -39.083 1.00 95.69 304 TRP A CA 1
ATOM 2446 C C . TRP A 1 304 ? -6.877 -10.333 -40.291 1.00 95.69 304 TRP A C 1
ATOM 2448 O O . TRP A 1 304 ? -6.650 -9.192 -40.687 1.00 95.69 304 TRP A O 1
ATOM 2458 N N . ASP A 1 305 ? -7.785 -11.121 -40.876 1.00 96.00 305 ASP A N 1
ATOM 2459 C CA . ASP A 1 305 ? -8.611 -10.713 -42.025 1.00 96.00 305 ASP A CA 1
ATOM 2460 C C . ASP A 1 305 ? -10.036 -10.272 -41.614 1.00 96.00 305 ASP A C 1
ATOM 2462 O O . ASP A 1 305 ? -10.870 -9.966 -42.470 1.00 96.00 305 ASP A O 1
ATOM 2466 N N . ALA A 1 306 ? -10.350 -10.255 -40.314 1.00 94.19 306 ALA A N 1
ATOM 2467 C CA . ALA A 1 306 ? -11.665 -9.888 -39.800 1.00 94.19 306 ALA A CA 1
ATOM 2468 C C . ALA A 1 306 ? -11.730 -8.389 -39.470 1.00 94.19 306 ALA A C 1
ATOM 2470 O O . ALA A 1 306 ? -10.899 -7.861 -38.739 1.00 94.19 306 ALA A O 1
ATOM 2471 N N . ALA A 1 307 ? -12.770 -7.705 -39.957 1.00 93.00 307 ALA A N 1
ATOM 2472 C CA . ALA A 1 307 ? -12.989 -6.287 -39.652 1.00 93.00 307 ALA A CA 1
ATOM 2473 C C . ALA A 1 307 ? -13.330 -6.036 -38.170 1.00 93.00 307 ALA A C 1
ATOM 2475 O O . ALA A 1 307 ? -13.037 -4.969 -37.637 1.00 93.00 307 ALA A O 1
ATOM 2476 N N . GLU A 1 308 ? -13.936 -7.021 -37.502 1.00 91.88 308 GLU A N 1
ATOM 2477 C CA . GLU A 1 308 ? -14.299 -6.960 -36.087 1.00 91.88 308 GLU A CA 1
ATOM 2478 C C . GLU A 1 308 ? -13.721 -8.169 -35.342 1.00 91.88 308 GLU A C 1
ATOM 2480 O O . GLU A 1 308 ? -14.187 -9.302 -35.489 1.00 91.88 308 GLU A O 1
ATOM 2485 N N . ALA A 1 309 ? -12.709 -7.930 -34.508 1.00 92.81 309 ALA A N 1
ATOM 2486 C CA . ALA A 1 309 ? -12.130 -8.953 -33.646 1.00 92.81 309 ALA A CA 1
ATOM 2487 C C . ALA A 1 309 ? -13.013 -9.167 -32.406 1.00 92.81 309 ALA A C 1
ATOM 2489 O O . ALA A 1 309 ? -12.966 -8.390 -31.449 1.00 92.81 309 ALA A O 1
ATOM 2490 N N . ARG A 1 310 ? -13.829 -10.230 -32.404 1.00 86.56 310 ARG A N 1
ATOM 2491 C CA . ARG A 1 310 ? -14.703 -10.577 -31.272 1.00 86.56 310 ARG A CA 1
ATOM 2492 C C . ARG A 1 310 ? -14.318 -11.917 -30.659 1.00 86.56 310 ARG A C 1
ATOM 2494 O O . ARG A 1 310 ? -14.585 -12.970 -31.233 1.00 86.56 310 ARG A O 1
ATOM 2501 N N . ALA A 1 311 ? -13.763 -11.864 -29.449 1.00 91.25 311 ALA A N 1
ATOM 2502 C CA . ALA A 1 311 ? -13.486 -13.058 -28.660 1.00 91.25 311 ALA A CA 1
ATOM 2503 C C . ALA A 1 311 ? -14.780 -13.840 -28.345 1.00 91.25 311 ALA A C 1
ATOM 2505 O O . ALA A 1 311 ? -15.815 -13.226 -28.053 1.00 91.25 311 ALA A O 1
ATOM 2506 N N . PRO A 1 312 ? -14.752 -15.186 -28.396 1.00 90.19 312 PRO A N 1
ATOM 2507 C CA . PRO A 1 312 ? -15.905 -15.999 -28.040 1.00 90.19 312 PRO A CA 1
ATOM 2508 C C . PRO A 1 312 ? -16.174 -15.940 -26.533 1.00 90.19 312 PRO A C 1
ATOM 2510 O O . PRO A 1 312 ? -15.263 -15.795 -25.718 1.00 90.19 312 PRO A O 1
ATOM 2513 N N . TYR A 1 313 ? -17.440 -16.115 -26.167 1.00 87.62 313 TYR A N 1
ATOM 2514 C CA . TYR A 1 313 ? -17.881 -16.207 -24.777 1.00 87.62 313 TYR A CA 1
ATOM 2515 C C . TYR A 1 313 ? -18.288 -17.640 -24.455 1.00 87.62 313 TYR A C 1
ATOM 2517 O O . TYR A 1 313 ? -18.778 -18.375 -25.314 1.00 87.62 313 TYR A O 1
ATOM 2525 N N . THR A 1 314 ? -18.108 -18.041 -23.201 1.00 93.12 314 THR A N 1
ATOM 2526 C CA . THR A 1 314 ? -18.617 -19.326 -22.723 1.00 93.12 314 THR A CA 1
ATOM 2527 C C . THR A 1 314 ? -20.136 -19.255 -22.556 1.00 93.12 314 THR A C 1
ATOM 2529 O O . THR A 1 314 ? -20.711 -18.183 -22.358 1.00 93.12 314 THR A O 1
ATOM 2532 N N . ALA A 1 315 ? -20.817 -20.403 -22.586 1.00 90.81 315 ALA A N 1
ATOM 2533 C CA . ALA A 1 315 ? -22.271 -20.452 -22.390 1.00 90.81 315 ALA A CA 1
ATOM 2534 C C . ALA A 1 315 ? -22.717 -19.809 -21.058 1.00 90.81 315 ALA A C 1
ATOM 2536 O O . ALA A 1 315 ? -23.783 -19.203 -20.987 1.00 90.81 315 ALA A O 1
ATOM 2537 N N . ALA A 1 316 ? -21.870 -19.890 -20.024 1.00 91.31 316 ALA A N 1
ATOM 2538 C CA . ALA A 1 316 ? -22.116 -19.311 -18.705 1.00 91.31 316 ALA A CA 1
ATOM 2539 C C . ALA A 1 316 ? -22.028 -17.776 -18.664 1.00 91.31 316 ALA A C 1
ATOM 2541 O O . ALA A 1 31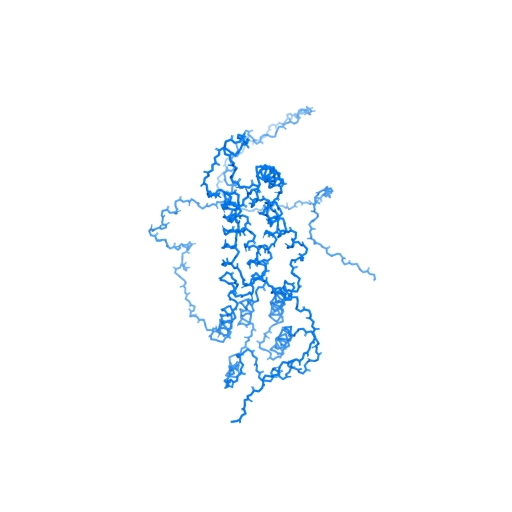6 ? -22.505 -17.183 -17.708 1.00 91.31 316 ALA A O 1
ATOM 2542 N N . THR A 1 317 ? -21.427 -17.116 -19.656 1.00 89.69 317 THR A N 1
ATOM 2543 C CA . THR A 1 317 ? -21.345 -15.643 -19.713 1.00 89.69 317 THR A CA 1
ATOM 2544 C C . THR A 1 317 ? -22.115 -15.059 -20.890 1.00 89.69 317 THR A C 1
ATOM 2546 O O . THR A 1 317 ? -22.393 -13.863 -20.911 1.00 89.69 317 THR A O 1
ATOM 2549 N N . ALA A 1 318 ? -22.548 -15.899 -21.834 1.00 84.50 318 ALA A N 1
ATOM 2550 C CA . ALA A 1 318 ? -23.291 -15.476 -23.014 1.00 84.50 318 ALA A CA 1
ATOM 2551 C C . ALA A 1 318 ? -24.609 -14.754 -22.681 1.00 84.50 318 ALA A C 1
ATOM 2553 O O . ALA A 1 318 ? -24.997 -13.836 -23.397 1.00 84.50 318 ALA A O 1
ATOM 2554 N N . PHE A 1 319 ? -25.282 -15.108 -21.580 1.00 79.25 319 PHE A N 1
ATOM 2555 C CA . PHE A 1 319 ? -26.523 -14.434 -21.176 1.00 79.25 319 PHE A CA 1
ATOM 2556 C C . PHE A 1 319 ? -26.301 -12.992 -20.680 1.00 79.25 319 PHE A C 1
ATOM 2558 O O . PHE A 1 319 ? -27.228 -12.189 -20.728 1.00 79.25 319 PHE A O 1
ATOM 2565 N N . LEU A 1 320 ? -25.080 -12.637 -20.252 1.00 74.44 320 LEU A N 1
ATOM 2566 C CA . LEU A 1 320 ? -24.721 -11.273 -19.836 1.00 74.44 320 LEU A CA 1
ATOM 2567 C C . LEU A 1 320 ? -24.522 -10.328 -21.036 1.00 74.44 320 LEU A C 1
ATOM 2569 O O . LEU A 1 320 ? -24.552 -9.112 -20.870 1.00 74.44 320 LEU A O 1
ATOM 2573 N N . LEU A 1 321 ? -24.373 -10.867 -22.253 1.00 67.06 321 LEU A N 1
ATOM 2574 C CA . LEU A 1 321 ? -24.163 -10.102 -23.493 1.00 67.06 321 LEU A CA 1
ATOM 2575 C C . LEU A 1 321 ? -25.417 -9.411 -24.032 1.00 67.06 321 LEU A C 1
ATOM 2577 O O . LEU A 1 321 ? -25.363 -8.775 -25.080 1.00 67.06 321 LEU A O 1
ATOM 2581 N N . GLN A 1 322 ? -26.552 -9.549 -23.351 1.00 64.44 322 GLN A N 1
ATOM 2582 C CA . GLN A 1 322 ? -27.805 -8.923 -23.772 1.00 64.44 322 GLN A CA 1
ATOM 2583 C C . GLN A 1 322 ? -27.797 -7.398 -23.587 1.00 64.44 322 GLN A C 1
ATOM 2585 O O . GLN A 1 322 ? -28.705 -6.724 -24.066 1.00 64.44 322 GLN A O 1
ATOM 2590 N N . GLN A 1 323 ? -26.787 -6.852 -22.904 1.00 78.12 323 GLN A N 1
ATOM 2591 C CA . GLN A 1 323 ? -26.644 -5.414 -22.722 1.00 78.12 323 GLN A CA 1
ATOM 2592 C C . GLN A 1 323 ? -26.028 -4.774 -23.977 1.00 78.12 323 GLN A C 1
ATOM 2594 O O . GLN A 1 323 ? -24.970 -5.222 -24.431 1.00 78.12 323 GLN A O 1
ATOM 2599 N N . PRO A 1 324 ? -26.649 -3.726 -24.546 1.00 79.94 324 PRO A N 1
ATOM 2600 C CA . PRO A 1 324 ? -26.031 -2.962 -25.620 1.00 79.94 324 PRO A CA 1
ATOM 2601 C C . PRO A 1 324 ? -24.752 -2.277 -25.122 1.00 79.94 324 PRO A C 1
ATOM 2603 O O . PRO A 1 324 ? -24.610 -1.972 -23.937 1.00 79.94 324 PRO A O 1
ATOM 2606 N N . SER A 1 325 ? -23.818 -2.013 -26.038 1.00 84.56 325 SER A N 1
ATOM 2607 C CA . SER A 1 325 ? -22.602 -1.273 -25.694 1.00 84.56 325 SER A CA 1
ATOM 2608 C C . SER A 1 325 ? -22.964 0.143 -25.247 1.00 84.56 325 SER A C 1
ATOM 2610 O O . SER A 1 325 ? -23.648 0.869 -25.971 1.00 84.56 325 SER A O 1
ATOM 2612 N N . PHE A 1 326 ? -22.506 0.534 -24.059 1.00 86.62 326 PHE A N 1
ATOM 2613 C CA . PHE A 1 326 ? -22.746 1.861 -23.507 1.00 86.62 326 PHE A CA 1
ATOM 2614 C C . PHE A 1 326 ? -22.066 2.932 -24.372 1.00 86.62 326 PHE A C 1
ATOM 2616 O O . PHE A 1 326 ? -20.842 2.997 -24.435 1.00 86.62 326 PHE A O 1
ATOM 2623 N N . GLN A 1 327 ? -22.867 3.778 -25.025 1.00 87.88 327 GLN A N 1
ATOM 2624 C CA . GLN A 1 327 ? -22.385 4.852 -25.908 1.00 87.88 327 GLN A CA 1
ATOM 2625 C C . GLN A 1 327 ? -22.166 6.194 -25.183 1.00 87.88 327 GLN A C 1
ATOM 2627 O O . GLN A 1 327 ? -21.694 7.151 -25.790 1.00 87.88 327 GLN A O 1
ATOM 2632 N N . GLY A 1 328 ? -22.508 6.282 -23.893 1.00 86.94 328 GLY A N 1
ATOM 2633 C CA . GLY A 1 328 ? -22.514 7.526 -23.118 1.00 86.94 328 GLY A CA 1
ATOM 2634 C C . GLY A 1 328 ? -23.915 7.901 -22.634 1.00 86.94 328 GLY A C 1
ATOM 2635 O O . GLY A 1 328 ? -24.913 7.567 -23.264 1.00 86.94 328 GLY A O 1
ATOM 2636 N N . SER A 1 329 ? -24.000 8.610 -21.505 1.00 88.12 329 SER A N 1
ATOM 2637 C CA . SER A 1 329 ? -25.279 9.001 -20.884 1.00 88.12 329 SER A CA 1
ATOM 2638 C C . SER A 1 329 ? -26.059 10.058 -21.671 1.00 88.12 329 SER A C 1
ATOM 2640 O O . SER A 1 329 ? -27.241 10.257 -21.418 1.00 88.12 329 SER A O 1
ATOM 2642 N N . THR A 1 330 ? -25.398 10.752 -22.599 1.00 81.06 330 THR A N 1
ATOM 2643 C CA . THR A 1 330 ? -25.985 11.780 -23.470 1.00 81.06 330 THR A CA 1
ATOM 2644 C C . THR A 1 330 ? -26.458 11.228 -24.812 1.00 81.06 330 THR A C 1
ATOM 2646 O O . THR A 1 330 ? -27.065 11.957 -25.598 1.00 81.06 330 THR A O 1
ATOM 2649 N N . PHE A 1 331 ? -26.163 9.959 -25.098 1.00 77.88 331 PHE A N 1
ATOM 2650 C CA . PHE A 1 331 ? -26.691 9.275 -26.264 1.00 77.88 331 PHE A CA 1
ATOM 2651 C C . PHE A 1 331 ? -28.191 9.064 -26.011 1.00 77.88 331 PHE A C 1
ATOM 2653 O O . PHE A 1 331 ? -28.552 8.478 -24.996 1.00 77.88 331 PHE A O 1
ATOM 2660 N N . ASP A 1 332 ? -29.031 9.592 -26.907 1.00 67.56 332 ASP A N 1
ATOM 2661 C CA . ASP A 1 332 ? -30.496 9.758 -26.791 1.00 67.56 332 ASP A CA 1
ATOM 2662 C C . ASP A 1 332 ? -31.018 11.100 -26.208 1.00 67.56 332 ASP A C 1
ATOM 2664 O O . ASP A 1 332 ? -32.093 11.170 -25.617 1.00 67.56 332 ASP A O 1
ATOM 2668 N N . ILE A 1 333 ? -30.315 12.222 -26.440 1.00 56.12 333 ILE A N 1
ATOM 2669 C CA . ILE A 1 333 ? -30.944 13.561 -26.397 1.00 56.12 333 ILE A CA 1
ATOM 2670 C C . ILE A 1 333 ? -31.558 13.863 -27.772 1.00 56.12 333 ILE A C 1
ATOM 2672 O O . ILE A 1 333 ? -30.933 14.476 -28.638 1.00 56.12 333 ILE A O 1
ATOM 2676 N N . THR A 1 334 ? -32.802 13.436 -27.981 1.00 63.38 334 THR A N 1
ATOM 2677 C CA . THR A 1 334 ? -33.656 13.930 -29.069 1.00 63.38 334 THR A CA 1
ATOM 2678 C C . THR A 1 334 ? -34.561 15.036 -28.521 1.00 63.38 334 THR A C 1
ATOM 2680 O O . THR A 1 334 ? -35.642 14.783 -28.004 1.00 63.38 334 THR A O 1
ATOM 2683 N N . LEU A 1 335 ? -34.110 16.294 -28.592 1.00 57.28 335 LEU A N 1
ATOM 2684 C CA . LEU A 1 335 ? -34.970 17.438 -28.264 1.00 57.28 335 LEU A CA 1
ATOM 2685 C C . LEU A 1 335 ? -36.031 17.590 -29.360 1.00 57.28 335 LEU A C 1
ATOM 2687 O O . LEU A 1 335 ? -35.692 17.726 -30.541 1.00 57.28 335 LEU A O 1
ATOM 2691 N N . ALA A 1 336 ? -37.313 17.585 -28.987 1.00 60.41 336 ALA A N 1
ATOM 2692 C CA . ALA A 1 336 ? -38.375 17.963 -29.908 1.00 60.41 336 ALA A CA 1
ATOM 2693 C C . ALA A 1 336 ? -38.100 19.389 -30.423 1.00 60.41 336 ALA A C 1
ATOM 2695 O O . ALA A 1 336 ? -37.673 20.261 -29.668 1.00 60.41 336 ALA A O 1
ATOM 2696 N N . LYS A 1 337 ? -38.336 19.656 -31.717 1.00 60.81 337 LYS A N 1
ATOM 2697 C CA . LYS A 1 337 ? -38.132 20.997 -32.321 1.00 60.81 337 LYS A CA 1
ATOM 2698 C C . LYS A 1 337 ? -38.878 22.116 -31.577 1.00 60.81 337 LYS A C 1
ATOM 2700 O O . LYS A 1 337 ? -38.491 23.275 -31.676 1.00 60.81 337 LYS A O 1
ATOM 2705 N N . GLU A 1 338 ? -39.940 21.748 -30.874 1.00 61.97 338 GLU A N 1
ATOM 2706 C CA . GLU A 1 338 ? -40.799 22.587 -30.040 1.00 61.97 338 GLU A CA 1
ATOM 2707 C C . GLU A 1 338 ? -40.048 23.095 -28.798 1.00 61.97 338 GLU A C 1
ATOM 2709 O O . GLU A 1 338 ? -40.082 24.286 -28.499 1.00 61.97 338 GLU A O 1
ATOM 2714 N N . ASP A 1 339 ? -39.273 22.213 -28.161 1.00 59.06 339 ASP A N 1
ATOM 2715 C CA . ASP A 1 339 ? -38.503 22.477 -26.939 1.00 59.06 339 ASP A CA 1
ATOM 2716 C C . ASP A 1 339 ? -37.145 23.145 -27.219 1.00 59.06 339 ASP A C 1
ATOM 2718 O O . ASP A 1 339 ? -36.448 23.576 -26.303 1.00 59.06 339 ASP A O 1
ATOM 2722 N N . MET A 1 340 ? -36.759 23.259 -28.497 1.00 60.28 340 MET A N 1
ATOM 2723 C CA . MET A 1 340 ? -35.572 24.002 -28.944 1.00 60.28 340 MET A CA 1
ATOM 2724 C C . MET A 1 340 ? -35.845 25.497 -29.187 1.00 60.28 340 MET A C 1
ATOM 2726 O O . MET A 1 340 ? -34.961 26.213 -29.666 1.00 60.28 340 MET A O 1
ATOM 2730 N N . GLN A 1 341 ? -37.050 25.995 -28.890 1.00 58.94 341 GLN A N 1
ATOM 2731 C CA . GLN A 1 341 ? -37.342 27.424 -28.989 1.00 58.94 341 GLN A CA 1
ATOM 2732 C C . GLN A 1 341 ? -36.810 28.170 -27.763 1.00 58.94 341 GLN A C 1
ATOM 2734 O O . GLN A 1 341 ? -37.211 27.920 -26.629 1.00 58.94 341 GLN A O 1
ATOM 2739 N N . PHE A 1 342 ? -35.915 29.131 -27.998 1.00 61.91 342 PHE A N 1
ATOM 2740 C CA . PHE A 1 342 ? -35.479 30.063 -26.964 1.00 61.91 342 PHE A CA 1
ATOM 2741 C C . PHE A 1 342 ? -36.685 30.837 -26.428 1.00 61.91 342 PHE A C 1
ATOM 2743 O O . PHE A 1 342 ? -37.396 31.492 -27.195 1.00 61.91 342 PHE A O 1
ATOM 2750 N N . GLN A 1 343 ? -36.890 30.803 -25.111 1.00 51.69 343 GLN A N 1
ATOM 2751 C CA . GLN A 1 343 ? -37.847 31.684 -24.457 1.00 51.69 343 GLN A CA 1
ATOM 2752 C C . GLN A 1 343 ? -37.416 33.126 -24.748 1.00 51.69 343 GLN A C 1
ATOM 2754 O O . GLN A 1 343 ? -36.321 33.546 -24.363 1.00 51.69 343 GLN A O 1
ATOM 2759 N N . ARG A 1 344 ? -38.243 33.880 -25.483 1.00 55.62 344 ARG A N 1
ATOM 2760 C CA . ARG A 1 344 ? -38.042 35.325 -25.595 1.00 55.62 344 ARG A CA 1
ATOM 2761 C C . ARG A 1 344 ? -38.062 35.880 -24.173 1.00 55.62 344 ARG A C 1
ATOM 2763 O O . ARG A 1 344 ? -39.015 35.647 -23.439 1.00 55.62 344 ARG A O 1
ATOM 2770 N N . LEU A 1 345 ? -36.997 36.577 -23.787 1.00 48.88 345 LEU A N 1
ATOM 2771 C CA . LEU A 1 345 ? -37.013 37.421 -22.600 1.00 48.88 345 LEU A CA 1
ATOM 2772 C C . LEU A 1 345 ? -38.119 38.455 -22.816 1.00 48.88 345 LEU A C 1
ATOM 2774 O O . LEU A 1 345 ? -38.001 39.298 -23.709 1.00 48.88 345 LEU A O 1
ATOM 2778 N N . ASP A 1 346 ? -39.204 38.342 -22.053 1.00 43.88 346 ASP A N 1
ATOM 2779 C CA . ASP A 1 346 ? -40.298 39.307 -22.082 1.00 43.88 346 ASP A CA 1
ATOM 2780 C C . ASP A 1 346 ? -39.724 40.707 -21.816 1.00 43.88 346 ASP A C 1
ATOM 2782 O O . ASP A 1 346 ? -39.188 40.980 -20.739 1.00 43.88 346 ASP A O 1
ATOM 2786 N N . GLY A 1 347 ? -39.783 41.580 -22.829 1.00 55.41 347 GLY A N 1
ATOM 2787 C CA . GLY A 1 347 ? -39.337 42.972 -22.713 1.00 55.41 347 GLY A CA 1
ATOM 2788 C C . GLY A 1 347 ? -38.677 43.613 -23.937 1.00 55.41 347 GLY A C 1
ATOM 2789 O O . GLY A 1 347 ? -38.352 44.795 -23.860 1.00 55.41 347 GLY A O 1
ATOM 2790 N N . VAL A 1 348 ? -38.480 42.914 -25.062 1.00 45.75 348 VAL A N 1
ATOM 2791 C CA . VAL A 1 348 ? -37.963 43.550 -26.294 1.00 45.75 348 VAL A CA 1
ATOM 2792 C C . VAL A 1 348 ? -38.896 43.294 -27.478 1.00 45.75 348 VAL A C 1
ATOM 2794 O O . VAL A 1 348 ? -38.680 42.394 -28.288 1.00 45.75 348 VAL A O 1
ATOM 2797 N N . ASP A 1 349 ? -39.938 44.119 -27.575 1.00 43.84 349 ASP A N 1
ATOM 2798 C CA . ASP A 1 349 ? -40.762 44.263 -28.776 1.00 43.84 349 ASP A CA 1
ATOM 2799 C C . ASP A 1 349 ? -40.015 45.106 -29.822 1.00 43.84 349 ASP A C 1
ATOM 2801 O O . ASP A 1 349 ? -39.852 46.317 -29.667 1.00 43.84 349 ASP A O 1
ATOM 2805 N N . ALA A 1 350 ? -39.586 44.483 -30.920 1.00 39.66 350 ALA A N 1
ATOM 2806 C CA . ALA A 1 350 ? -39.228 45.196 -32.145 1.00 39.66 350 ALA A CA 1
ATOM 2807 C C . ALA A 1 350 ? -39.713 44.396 -33.373 1.00 39.66 350 ALA A C 1
ATOM 2809 O O . ALA A 1 350 ? -39.364 43.218 -33.502 1.00 39.66 350 ALA A O 1
ATOM 2810 N N . PRO A 1 351 ? -40.524 44.988 -34.273 1.00 41.59 351 PRO A N 1
ATOM 2811 C CA . PRO A 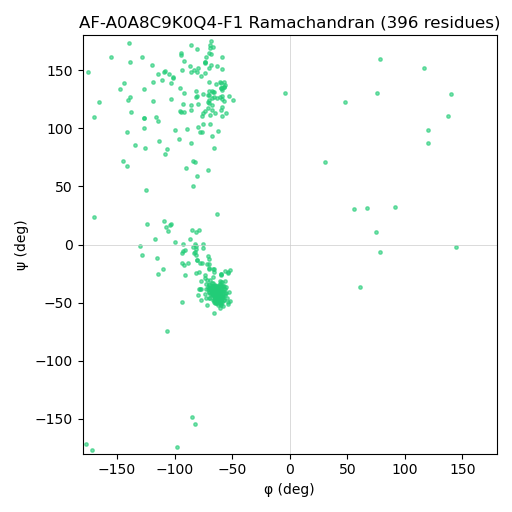1 351 ? -41.096 44.275 -35.410 1.00 41.59 351 PRO A CA 1
ATOM 2812 C C . PRO A 1 351 ? -40.079 44.183 -36.553 1.00 41.59 351 PRO A C 1
ATOM 2814 O O . PRO A 1 351 ? -39.538 45.195 -36.998 1.00 41.59 351 PRO A O 1
ATOM 2817 N N . LEU A 1 352 ? -39.830 42.974 -37.058 1.00 39.19 352 LEU A N 1
ATOM 2818 C CA . LEU A 1 352 ? -39.047 42.772 -38.279 1.00 39.19 352 LEU A CA 1
ATOM 2819 C C . LEU A 1 352 ? -40.002 42.736 -39.478 1.00 39.19 352 LEU A C 1
ATOM 2821 O O . LEU A 1 352 ? -40.863 41.864 -39.566 1.00 39.19 352 LEU A O 1
ATOM 2825 N N . GLY A 1 353 ? -39.867 43.741 -40.345 1.00 36.81 353 GLY A N 1
ATOM 2826 C CA . GLY A 1 353 ? -40.683 43.952 -41.538 1.00 36.81 353 GLY A CA 1
ATOM 2827 C C . GLY A 1 353 ? -40.473 42.919 -42.650 1.00 36.81 353 GLY A C 1
ATOM 2828 O O . GLY A 1 353 ? -39.493 42.175 -42.673 1.00 36.81 353 GLY A O 1
ATOM 2829 N N . GLU A 1 354 ? -41.437 42.906 -43.569 1.00 35.31 354 GLU A N 1
ATOM 2830 C CA . GLU A 1 354 ? -41.527 42.049 -44.754 1.00 35.31 354 GLU A CA 1
ATOM 2831 C C . GLU A 1 354 ? -40.294 42.156 -45.672 1.00 35.31 354 GLU A C 1
ATOM 2833 O O . GLU A 1 354 ? -39.831 43.253 -45.988 1.00 35.31 354 GLU A O 1
ATOM 2838 N N . PHE A 1 355 ? -39.819 41.011 -46.174 1.00 33.66 355 PHE A N 1
ATOM 2839 C CA . PHE A 1 355 ? -38.912 40.923 -47.324 1.00 33.66 355 PHE A CA 1
ATOM 2840 C C . PHE A 1 355 ? -39.652 40.293 -48.529 1.00 33.66 355 PHE A C 1
ATOM 2842 O O . PHE A 1 355 ? -40.458 39.383 -48.328 1.00 33.66 355 PHE A O 1
ATOM 2849 N N . PRO A 1 356 ? -39.416 40.770 -49.771 1.00 39.47 356 PRO A N 1
ATOM 2850 C CA . PRO A 1 356 ? -40.206 40.432 -50.965 1.00 39.47 356 PRO A CA 1
ATOM 2851 C C . PRO A 1 356 ? -39.823 39.067 -51.588 1.00 39.47 356 PRO A C 1
ATOM 2853 O O . PRO A 1 356 ? -38.791 38.503 -51.220 1.00 39.47 356 PRO A O 1
ATOM 2856 N N . PRO A 1 357 ? -40.614 38.517 -52.541 1.00 51.91 357 PRO A N 1
ATOM 2857 C CA . PRO A 1 357 ? -40.456 37.136 -52.997 1.00 51.91 357 PRO A CA 1
ATOM 2858 C C . PRO A 1 357 ? -39.411 36.984 -54.118 1.00 51.91 357 PRO A C 1
ATOM 2860 O O . PRO A 1 357 ? -39.254 37.860 -54.969 1.00 51.91 357 PRO A O 1
ATOM 2863 N N . GLY A 1 358 ? -38.743 35.827 -54.154 1.00 32.72 358 GLY A N 1
ATOM 2864 C CA . GLY A 1 358 ? -37.812 35.393 -55.206 1.00 32.72 358 GLY A CA 1
ATOM 2865 C C . GLY A 1 358 ? -37.717 33.857 -55.273 1.00 32.72 358 GLY A C 1
ATOM 2866 O O . GLY A 1 358 ? -38.143 33.197 -54.332 1.00 32.72 358 GLY A O 1
ATOM 2867 N N . PRO A 1 359 ? -37.222 33.282 -56.384 1.00 38.72 359 PRO A N 1
ATOM 2868 C CA . PRO A 1 359 ? -37.957 32.317 -57.214 1.00 38.72 359 PRO A CA 1
ATOM 2869 C C . PRO A 1 359 ? -37.751 30.835 -56.848 1.00 38.72 359 PRO A C 1
ATOM 2871 O O . PRO A 1 359 ? -36.735 30.459 -56.269 1.00 38.72 359 PRO A O 1
ATOM 2874 N N . GLU A 1 360 ? -38.703 29.983 -57.251 1.00 50.09 360 GLU A N 1
ATOM 2875 C CA . GLU A 1 360 ? -38.624 28.522 -57.100 1.00 50.09 360 GLU A CA 1
ATOM 2876 C C . GLU A 1 360 ? -37.501 27.907 -57.948 1.00 50.09 360 GLU A C 1
ATOM 2878 O O . GLU A 1 360 ? -37.409 28.140 -59.156 1.00 50.09 360 GLU A O 1
ATOM 2883 N N . LEU A 1 361 ? -36.688 27.057 -57.314 1.00 33.88 361 LEU A N 1
ATOM 2884 C CA . LEU A 1 361 ? -35.703 26.187 -57.958 1.00 33.88 361 LEU A CA 1
ATOM 2885 C C . LEU A 1 361 ? -35.696 24.786 -57.305 1.00 33.88 361 LEU A C 1
ATOM 2887 O O . LEU A 1 361 ? -36.172 24.627 -56.180 1.00 33.88 361 LEU A O 1
ATOM 2891 N N . PRO A 1 362 ? -35.220 23.756 -58.033 1.00 38.47 362 PRO A N 1
ATOM 2892 C CA . PRO A 1 362 ? -35.734 22.394 -57.974 1.00 38.47 362 PRO A CA 1
ATOM 2893 C C . PRO A 1 362 ? -34.980 21.464 -57.014 1.00 38.47 362 PRO A C 1
ATOM 2895 O O . PRO A 1 362 ? -33.847 21.714 -56.611 1.00 38.47 362 PRO A O 1
ATOM 2898 N N . ILE A 1 363 ? -35.642 20.348 -56.698 1.00 51.22 363 ILE A N 1
ATOM 2899 C CA . ILE A 1 363 ? -35.217 19.262 -55.801 1.00 51.22 363 ILE A CA 1
ATOM 2900 C C . ILE A 1 363 ? -33.890 18.623 -56.272 1.00 51.22 363 ILE A C 1
ATOM 2902 O O . ILE A 1 363 ? -33.846 18.155 -57.413 1.00 51.22 363 ILE A O 1
ATOM 2906 N N . PRO A 1 364 ? -32.853 18.490 -55.414 1.00 35.94 364 PRO A N 1
ATOM 2907 C CA . PRO A 1 364 ? -31.687 17.657 -55.717 1.00 35.94 364 PRO A CA 1
ATOM 2908 C C . PRO A 1 364 ? -31.518 16.436 -54.788 1.00 35.94 364 PRO A C 1
ATOM 2910 O O . PRO A 1 364 ? -31.858 16.468 -53.606 1.00 35.94 364 PRO A O 1
ATOM 2913 N N . GLY A 1 365 ? -30.986 15.356 -55.382 1.00 32.44 365 GLY A N 1
ATOM 2914 C CA . GLY A 1 365 ? -30.650 14.050 -54.792 1.00 32.44 365 GLY A CA 1
ATOM 2915 C C . GLY A 1 365 ? -29.287 13.984 -54.063 1.00 32.44 365 GLY A C 1
ATOM 2916 O O . GLY A 1 365 ? -28.833 15.002 -53.549 1.00 32.44 365 GLY A O 1
ATOM 2917 N N . PRO A 1 366 ? -28.651 12.794 -53.947 1.00 44.00 366 PRO A N 1
ATOM 2918 C CA . PRO A 1 366 ? -27.841 12.458 -52.772 1.00 44.00 366 PRO A CA 1
ATOM 2919 C C . PRO A 1 366 ? -26.327 12.761 -52.851 1.00 44.00 366 PRO A C 1
ATOM 2921 O O . PRO A 1 366 ? -25.704 12.589 -53.892 1.00 44.00 366 PRO A O 1
ATOM 2924 N N . ALA A 1 367 ? -25.800 13.048 -51.649 1.00 42.94 367 ALA A N 1
ATOM 2925 C CA . ALA A 1 367 ? -24.507 12.698 -51.027 1.00 42.94 367 ALA A CA 1
ATOM 2926 C C . ALA A 1 367 ? -23.162 13.382 -51.414 1.00 42.94 367 ALA A C 1
ATOM 2928 O O . ALA A 1 367 ? -22.729 13.340 -52.560 1.00 42.94 367 ALA A O 1
ATOM 2929 N N . GLU A 1 368 ? -22.468 13.811 -50.333 1.00 29.42 368 GLU A N 1
ATOM 2930 C CA . GLU A 1 368 ? -20.999 13.911 -50.085 1.00 29.42 368 GLU A CA 1
ATOM 2931 C C . GLU A 1 368 ? -20.198 15.094 -50.705 1.00 29.42 368 GLU A C 1
ATOM 2933 O O . GLU A 1 368 ? -20.587 15.623 -51.741 1.00 29.42 368 GLU A O 1
ATOM 2938 N N . PRO A 1 369 ? -18.993 15.465 -50.195 1.00 39.41 369 PRO A N 1
ATOM 2939 C CA . PRO A 1 369 ? -18.549 15.587 -48.795 1.00 39.41 369 PRO A CA 1
ATOM 2940 C C . PRO A 1 369 ? -17.647 16.833 -48.503 1.00 39.41 369 PRO A C 1
ATOM 2942 O O . PRO A 1 369 ? -17.213 17.538 -49.405 1.00 39.41 369 PRO A O 1
ATOM 2945 N N . PHE A 1 370 ? -17.341 17.044 -47.210 1.00 40.12 370 PHE A N 1
ATOM 2946 C CA . PHE A 1 370 ? -16.300 17.892 -46.575 1.00 40.12 370 PHE A CA 1
ATOM 2947 C C . PHE A 1 370 ? -16.093 19.357 -47.020 1.00 40.12 370 PHE A C 1
ATOM 2949 O O . PHE A 1 370 ? -15.604 19.632 -48.109 1.00 40.12 370 PHE A O 1
ATOM 2956 N N . THR A 1 371 ? -16.212 20.298 -46.069 1.00 29.53 371 THR A N 1
ATOM 2957 C CA . THR A 1 371 ? -15.134 21.274 -45.779 1.00 29.53 371 THR A CA 1
ATOM 2958 C C . THR A 1 371 ? -15.337 22.007 -44.440 1.00 29.53 371 THR A C 1
ATOM 2960 O O . THR A 1 371 ? -16.361 22.622 -44.174 1.00 29.53 371 THR A O 1
ATOM 2963 N N . THR A 1 372 ? -14.312 21.863 -43.599 1.00 34.75 372 THR A N 1
ATOM 2964 C CA . THR A 1 372 ? -13.852 22.632 -42.424 1.00 34.75 372 THR A CA 1
ATOM 2965 C C . THR A 1 372 ? -14.567 23.936 -42.026 1.00 34.75 372 THR A C 1
ATOM 2967 O O . THR A 1 372 ? -14.648 24.874 -42.816 1.00 34.75 372 THR A O 1
ATOM 2970 N N . VAL A 1 373 ? -14.914 24.047 -40.734 1.00 32.62 373 VAL A N 1
ATOM 2971 C CA . VAL A 1 373 ? -15.337 25.292 -40.057 1.00 32.62 373 VAL A CA 1
ATOM 2972 C C . VAL A 1 373 ? -14.177 25.834 -39.190 1.00 32.62 373 VAL A C 1
ATOM 2974 O O . VAL A 1 373 ? -13.501 25.027 -38.549 1.00 32.62 373 VAL A O 1
ATOM 2977 N N . PRO A 1 374 ? -13.916 27.159 -39.142 1.00 33.62 374 PRO A N 1
ATOM 2978 C CA . PRO A 1 374 ? -12.799 27.737 -38.392 1.00 33.62 374 PRO A CA 1
ATOM 2979 C C . PRO A 1 374 ? -13.108 27.938 -36.896 1.00 33.62 374 PRO A C 1
ATOM 2981 O O . PRO A 1 374 ? -14.245 28.201 -36.507 1.00 33.62 374 PRO A O 1
ATOM 2984 N N . MET A 1 375 ? -12.064 27.851 -36.063 1.00 33.81 375 MET A N 1
ATOM 2985 C CA . MET A 1 375 ? -12.102 28.066 -34.606 1.00 33.81 375 MET A CA 1
ATOM 2986 C C . MET A 1 375 ? -12.331 29.548 -34.237 1.00 33.81 375 MET A C 1
ATOM 2988 O O . MET A 1 375 ? -11.704 30.415 -34.851 1.00 33.81 375 MET A O 1
ATOM 2992 N N . PRO A 1 376 ? -13.152 29.870 -33.214 1.00 34.44 376 PRO A N 1
ATOM 2993 C CA . PRO A 1 376 ? -13.325 31.241 -32.744 1.00 34.44 376 PRO A CA 1
ATOM 2994 C C . PRO A 1 376 ? -12.287 31.667 -31.686 1.00 34.44 376 PRO A C 1
ATOM 2996 O O . PRO A 1 376 ? -11.730 30.853 -30.953 1.00 34.44 376 PRO A O 1
ATOM 2999 N N . ALA A 1 377 ? -12.060 32.983 -31.646 1.00 40.25 377 ALA A N 1
ATOM 3000 C CA . ALA A 1 377 ? -11.070 33.748 -30.876 1.00 40.25 377 ALA A CA 1
ATOM 3001 C C . ALA A 1 377 ? -11.282 33.735 -29.328 1.00 40.25 377 ALA A C 1
ATOM 3003 O O . ALA A 1 377 ? -12.315 33.252 -28.857 1.00 40.25 377 ALA A O 1
ATOM 3004 N N . PRO A 1 378 ? -10.320 34.237 -28.514 1.00 38.41 378 PRO A N 1
ATOM 3005 C CA . PRO A 1 378 ? -10.157 33.838 -27.113 1.00 38.41 378 PRO A CA 1
ATOM 3006 C C . PRO A 1 378 ? -11.117 34.541 -26.136 1.00 38.41 378 PRO A C 1
ATOM 3008 O O . PRO A 1 378 ? -11.513 35.691 -26.329 1.00 38.41 378 PRO A O 1
ATOM 3011 N N . ARG A 1 379 ? -11.482 33.828 -25.059 1.00 40.41 379 ARG A N 1
ATOM 3012 C CA . ARG A 1 379 ? -12.391 34.285 -23.990 1.00 40.41 379 ARG A CA 1
ATOM 3013 C C . ARG A 1 379 ? -11.693 35.247 -23.016 1.00 40.41 379 ARG A C 1
ATOM 3015 O O . ARG A 1 379 ? -10.523 35.068 -22.702 1.00 40.41 379 ARG A O 1
ATOM 3022 N N . GLY A 1 380 ? -12.443 36.235 -22.517 1.00 43.94 380 GLY A N 1
ATOM 3023 C CA . GLY A 1 380 ? -12.020 37.160 -21.455 1.00 43.94 380 GLY A CA 1
ATOM 3024 C C . GLY A 1 380 ? -11.855 36.499 -20.072 1.00 43.94 380 GLY A C 1
ATOM 3025 O O . GLY A 1 380 ? -12.150 35.311 -19.922 1.00 43.94 380 GLY A O 1
ATOM 3026 N N . PRO A 1 381 ? -11.376 37.250 -19.060 1.00 47.47 381 PRO A N 1
ATOM 3027 C CA . PRO A 1 381 ? -10.857 36.681 -17.818 1.00 47.47 381 PRO A CA 1
ATOM 3028 C C . PRO A 1 381 ? -11.955 36.132 -16.894 1.00 47.47 381 PRO A C 1
ATOM 3030 O O . PRO A 1 381 ? -13.076 36.642 -16.851 1.00 47.47 381 PRO A O 1
ATOM 3033 N N . ALA A 1 382 ? -11.610 35.078 -16.149 1.00 48.50 382 ALA A N 1
ATOM 3034 C CA . ALA A 1 382 ? -12.517 34.320 -15.288 1.00 48.50 382 ALA A CA 1
ATOM 3035 C C . ALA A 1 382 ? -12.788 35.000 -13.920 1.00 48.50 382 ALA A C 1
ATOM 3037 O O . ALA A 1 382 ? -11.935 35.730 -13.414 1.00 48.50 382 ALA A O 1
ATOM 3038 N N . PRO A 1 383 ? -13.961 34.758 -13.298 1.00 46.97 383 PRO A N 1
ATOM 3039 C CA . PRO A 1 383 ? -14.341 35.331 -12.003 1.00 46.97 383 PRO A CA 1
ATOM 3040 C C . PRO A 1 383 ? -13.606 34.707 -10.789 1.00 46.97 383 PRO A C 1
ATOM 3042 O O . PRO A 1 383 ? -13.165 33.559 -10.848 1.00 46.97 383 PRO A O 1
ATOM 3045 N N . PRO A 1 384 ? -13.519 35.433 -9.653 1.00 46.12 384 PRO A N 1
ATOM 3046 C CA . PRO A 1 384 ? -12.483 35.254 -8.623 1.00 46.12 384 PRO A CA 1
ATOM 3047 C C . PRO A 1 384 ? -12.698 34.112 -7.607 1.00 46.12 384 PRO A C 1
ATOM 3049 O O . PRO A 1 384 ? -11.986 34.044 -6.610 1.00 46.12 384 PRO A O 1
ATOM 3052 N N . TRP A 1 385 ? -13.661 33.214 -7.826 1.00 45.34 385 TRP A N 1
ATOM 3053 C CA . TRP A 1 385 ? -13.924 32.055 -6.951 1.00 45.34 385 TRP A CA 1
ATOM 3054 C C . TRP A 1 385 ? -13.709 30.701 -7.638 1.00 45.34 385 TRP A C 1
ATOM 3056 O O . TRP A 1 385 ? -13.970 29.663 -7.031 1.00 45.34 385 TRP A O 1
ATOM 3066 N N . LEU A 1 386 ? -13.231 30.683 -8.888 1.00 40.69 386 LEU A N 1
ATOM 3067 C CA . LEU A 1 386 ? -12.702 29.457 -9.484 1.00 40.69 386 LEU A CA 1
ATOM 3068 C C . LEU A 1 386 ? -11.254 29.235 -9.017 1.00 40.69 386 LEU A C 1
ATOM 3070 O O . LEU A 1 386 ? -10.450 30.163 -9.110 1.00 40.69 386 LEU A O 1
ATOM 3074 N N . PRO A 1 387 ? -10.885 28.026 -8.561 1.00 39.50 387 PRO A N 1
ATOM 3075 C CA . PRO A 1 387 ? -9.484 27.691 -8.351 1.00 39.50 387 PRO A CA 1
ATOM 3076 C C . PRO A 1 387 ? -8.756 27.674 -9.704 1.00 39.50 387 PRO A C 1
ATOM 3078 O O . PRO A 1 387 ? -9.208 27.030 -10.653 1.00 39.50 387 PRO A O 1
ATOM 3081 N N . SER A 1 388 ? -7.650 28.415 -9.796 1.00 46.47 388 SER A N 1
ATOM 3082 C CA . SER A 1 388 ? -6.835 28.523 -11.010 1.00 46.47 388 SER A CA 1
ATOM 3083 C C . SER A 1 388 ? -6.290 27.155 -11.447 1.00 46.47 388 SER A C 1
ATOM 3085 O O . SER A 1 388 ? -5.825 26.394 -10.592 1.00 46.47 388 SER A O 1
ATOM 3087 N N . PRO A 1 389 ? -6.286 26.834 -12.755 1.00 36.91 389 PRO A N 1
ATOM 3088 C CA . PRO A 1 389 ? -5.571 25.673 -13.263 1.00 36.91 389 PRO A CA 1
ATOM 3089 C C . PRO A 1 389 ? -4.065 25.848 -13.040 1.00 36.91 389 PRO A C 1
ATOM 3091 O O . PRO A 1 389 ? -3.512 26.929 -13.233 1.00 36.91 389 PRO A O 1
ATOM 3094 N N . ILE A 1 390 ? -3.418 24.771 -12.615 1.00 34.38 390 ILE A N 1
ATOM 3095 C CA . ILE A 1 390 ? -1.972 24.668 -12.429 1.00 34.38 390 ILE A CA 1
ATOM 3096 C C . ILE A 1 390 ? -1.293 24.656 -13.804 1.00 34.38 390 ILE A C 1
ATOM 3098 O O . ILE A 1 390 ? -1.619 23.803 -14.627 1.00 34.38 390 ILE A O 1
ATOM 3102 N N . GLY A 1 391 ? -0.303 25.533 -13.989 1.00 33.66 391 GLY A N 1
ATOM 3103 C CA . GLY A 1 391 ? 0.757 25.378 -14.987 1.00 33.66 391 GLY A CA 1
ATOM 3104 C C . GLY A 1 391 ? 0.831 26.495 -16.022 1.00 33.66 391 GLY A C 1
ATOM 3105 O O . GLY A 1 391 ? 0.101 26.455 -16.999 1.00 33.66 391 GLY A O 1
ATOM 3106 N N . GLU A 1 392 ? 1.747 27.439 -15.806 1.00 31.23 392 GLU A N 1
ATOM 3107 C CA . GLU A 1 392 ? 2.663 27.987 -16.819 1.00 31.23 392 GLU A CA 1
ATOM 3108 C C . GLU A 1 392 ? 3.697 28.854 -16.076 1.00 31.23 392 GLU A C 1
ATOM 3110 O O . GLU A 1 392 ? 3.369 29.867 -15.459 1.00 31.23 392 GLU A O 1
ATOM 3115 N N . GLU A 1 393 ? 4.941 28.369 -16.028 1.00 35.16 393 GLU A N 1
ATOM 3116 C CA . GLU A 1 393 ? 6.105 29.124 -15.562 1.00 35.16 393 GLU A CA 1
ATOM 3117 C C . GLU A 1 393 ? 6.431 30.195 -16.609 1.00 35.16 393 GLU A C 1
ATOM 3119 O O . GLU A 1 393 ? 6.677 29.866 -17.769 1.00 35.16 393 GLU A O 1
ATOM 3124 N N . GLU A 1 394 ? 6.442 31.467 -16.206 1.00 34.69 394 GLU A N 1
ATOM 3125 C CA . GLU A 1 394 ? 6.896 32.563 -17.059 1.00 34.69 394 GLU A CA 1
ATOM 3126 C C . GLU A 1 394 ? 8.373 32.868 -16.768 1.00 34.69 394 GLU A C 1
ATOM 3128 O O . GLU A 1 394 ? 8.778 33.266 -15.674 1.00 34.69 394 GLU A O 1
ATOM 3133 N N . GLU A 1 395 ? 9.170 32.623 -17.797 1.00 36.75 395 GLU A N 1
ATOM 3134 C CA . GLU A 1 395 ? 10.555 33.011 -17.999 1.00 36.75 395 GLU A CA 1
ATOM 3135 C C . GLU A 1 395 ? 10.681 34.548 -17.946 1.00 36.75 395 GLU A C 1
ATOM 3137 O O . GLU A 1 395 ? 10.106 35.252 -18.774 1.00 36.75 395 GLU A O 1
ATOM 3142 N N . SER A 1 396 ? 11.447 35.102 -16.996 1.00 32.59 396 SER A N 1
ATOM 3143 C CA . SER A 1 396 ? 11.821 36.523 -17.026 1.00 32.59 396 SER A CA 1
ATOM 3144 C C . SER A 1 396 ? 13.331 36.706 -16.925 1.00 32.59 396 SER A C 1
ATOM 3146 O O . SER A 1 396 ? 13.939 36.518 -15.870 1.00 32.59 396 SER A O 1
ATOM 3148 N N . LEU A 1 397 ? 13.901 37.118 -18.055 1.00 35.31 397 LEU A N 1
ATOM 3149 C CA . LEU A 1 397 ? 15.173 37.815 -18.188 1.00 35.31 397 LEU A CA 1
ATOM 3150 C C . LEU A 1 397 ? 15.270 39.008 -17.221 1.00 35.31 397 LEU A C 1
ATOM 3152 O O . LEU A 1 397 ? 14.452 39.927 -17.297 1.00 35.31 397 LEU A O 1
ATOM 3156 N N . ALA A 1 398 ? 16.324 39.017 -16.404 1.00 37.16 398 ALA A N 1
ATOM 3157 C CA . ALA A 1 398 ? 17.088 40.197 -15.988 1.00 37.16 398 ALA A CA 1
ATOM 3158 C C . ALA A 1 398 ? 18.473 39.758 -15.498 1.00 37.16 398 ALA A C 1
ATOM 3160 O O . ALA A 1 398 ? 18.525 38.873 -14.613 1.00 37.16 398 ALA A O 1
#

Sequence (398 aa):
MGEPGCLCKGNPVTSLDVSPLHYSTGCVQAGVDRFGGLCQQTRWCSLPPPLQKRYFEKLVIYCDQYASLIPVSLVLGFYVTLVVHRWWNQYLCMPLPDALMCVVAGTVHGRREAGRVTPDFPAPAPGFMTREERKKFENLNSSYNKYWVPCVWFSNLAAQARREGRIRDNSALKLLLEELTVFRGKCGMLFHYDWISVPLVYTQVVTIAVYSYFLACLIGRQFLDPAQGYQGHNLDLCVPIFTLLQFFFYAGWLKVAEQLINPFGEDDDDFETNFLIDRNFQVSMLAVDEMYDDLAMLEKDLYWDAAEARAPYTAATAFLLQQPSFQGSTFDITLAKEDMQFQRLDGVDAPLGEFPPGPELPIPGPAEPFTTVPMPAPRGPAPPWLPSPIGEEEESLA

Solvent-accessible surface area (backbone atoms only — not comparable to full-atom values): 25763 Å² total; per-residue (Å²): 141,83,83,87,80,86,84,88,88,86,87,87,81,86,78,81,76,84,75,90,71,91,80,43,76,74,53,50,57,56,40,52,56,48,48,46,50,44,52,55,46,36,60,77,76,67,60,80,56,78,65,55,53,54,51,49,54,53,48,20,58,52,25,38,56,55,40,74,67,60,68,47,70,60,56,45,49,56,50,34,50,53,28,54,54,50,39,54,50,52,60,73,25,55,70,66,55,69,67,49,34,53,45,45,41,75,39,58,53,80,96,50,85,87,72,66,74,72,78,89,65,87,77,96,68,78,90,85,64,53,75,67,55,48,54,56,57,69,70,52,92,65,97,63,89,64,83,62,51,63,58,54,50,49,54,53,50,53,54,46,37,40,75,73,56,28,26,82,50,70,66,53,55,49,53,49,52,50,45,48,48,54,41,51,48,21,50,50,48,45,53,47,51,70,73,57,58,81,58,66,68,59,58,50,53,45,52,49,48,52,50,51,39,49,56,23,41,61,48,23,62,54,70,49,66,45,91,74,66,48,86,97,28,71,64,72,76,93,60,62,61,69,60,50,52,51,42,53,49,56,54,46,53,51,45,54,32,65,56,39,66,56,42,81,60,87,56,97,87,31,56,65,56,69,60,50,53,54,51,46,54,52,51,43,52,43,48,49,54,72,48,45,92,60,72,78,84,90,70,83,59,99,44,71,91,47,96,72,77,73,84,86,71,53,83,91,51,50,76,70,63,77,61,75,83,86,82,54,94,71,65,85,76,77,76,54,79,76,78,69,57,78,78,75,72,88,85,76,91,77,89,83,77,91,80,85,93,80,82,94,80,82,91,81,85,88,84,88,81,88,84,89,84,85,86,83,81,87,82,80,86,81,70,95,83,64,84,78,84,87,85,80,88,81,89,76,93,129

InterPro domains:
  IPR000615 Bestrophin [PTHR10736] (127-342)
  IPR021134 Bestrophin-like [PF01062] (52-117)
  IPR021134 Bestrophin-like [PF01062] (126-290)

Radius of gyration: 37.14 Å; Cα contacts (8 Å, |Δi|>4): 197; chains: 1; bounding box: 78×72×114 Å

Secondary structure (DSSP, 8-state):
--PPPP------S------SSSS-HHHHHHHHHHHHHHHHHHHHHT--SHHHHHHHHHHHHHHHHHHTT--HHHHHHHHHHHHHHHHHHHHHTS---HHHHHHHHHHB----GGG-----PPPSS-TTS-HHHHHHHHTS--SS--TTHHHHHHHHHHHHHHHTTSB--HHHHHHHHHHHHHHHHHHHHHHHHHHSPSPHHHHHHHHHHHHHHHHHHHHHTSPP-GGG--TT-----SS-HHHHHHHHHHHHHHHHHHHHT-TTSSSTTS--HHHHHHHHHHHHHHHHTTTTT-PPPP---TTTT-SS------HHHHGGGGSPP---TTTT----TTTTS----TT-------------------------PPPPPPP-PPPTTSPPPP--------

Foldseek 3Di:
DDDDDDDDDDDDDDPPPPPDPPPDPPPVVVVLVVLLLVVLCCLVPPDDDPVVLVVLVVLLQVLLVVLVVQPLVVLLVVLLVVLVVLLVVLVVLPQFCVQLLVLLLVFFDDDDPVVPPPPPDPDDDPPPADPVRVVVQVPDDDPDDCPCVVLVVQLVVLVVSVVVCRGPDPVSSVSNNVSSVSSVVSVVVNVVCVVDADPPVSLVVSVCSLVSSVVSCSSNVRQGDLVVVDPPRNDDPVDSVVVVVVCCVSVVSNVSSVCSRALCDDDPNRDPVVVSVVVRVVVSCCSNPVVRVDDDDDDQDPCNVPPDDDDDDDPVCVVVVPDDDDPDPCPPPPDDPVNPDDDPPPDDDDDDDDDDDDDDDDDDDDDDDDDDDDDDDDDDDDDDPDDDDDDDDDDDDD

Mean predicted aligned error: 16.28 Å